Protein AF-A0A1Q7VZC2-F1 (afdb_monomer_lite)

Foldseek 3Di:
DVCVVVVFDQDAAPPQQDLDWDWADDPFKIKIFGLSQALVPCQLCVQPVQAAPPPDPVRGDPNSDDPVSVLVSCLPRQAQRMWIDGPNHTPLVSSADQDPWDWDDDFLGWTKTARQDFDADPVRHGDDDGPRTDSGIHTAGDQSPANNPRGRSNCSVVVVRGVVPPPDPDQLCVQQVHLVLQLQLLCCLVVPPQCVDPLRNVLCVPPDPCVSSLVSLLVNVQSVHDNVNCVPQNFPVRVLVSLAQSQQDPVNLVSSLVSSVVSSVVSVGDDDPLSVVQVSVCSNVVSVLSNQSNDPQFQADPPDGSHHGGSDDPDDVPPGDGSPDPPPPDPPQQDADDPPDQAACVRHQLSNQDPVQQVVCVVPPGSNDLVRCLVCLVVVLVCLVVQVPPPVGHDDPSSSVSSVSCNVSVHHD

Secondary structure (DSSP, 8-state):
-GGGTTT---PPPTTSPP---EEEE-SS-EEEE-TTT-----HHHHH-TTTB-TT-SSSB-GGGS-HHHHHHHHHT-TTS-EEEEETTEE-HHHHS-----EEEE-TTSPEEEES----B-TTSSBPP--TT--SS-EEE--SS--TTTTB--SHHHHTT--SSPP-PPPPHHHHTTHHHHHHHHHHHIIIIITTT-TTTHHHHTT--TTHHHHHHHHHHHHTT--SHHHHHH-HHHHHHHTTTT----HHHHHHHHHHHHHHHHHTT----HHHHHHHHHHHHHHHHHHHHHHSTT--PPTTPPPPP--SS----TTSS--TTS----PPPPPPPPPTTSPP-IIIIIGGGS-HHHHHHHTTT--TT-HHHHHHHHHHHHHHHHTT-SSTT-PPPHHHHHHHHHHHHTT---

Radius of gyration: 31.93 Å; chains: 1; bounding box: 64×68×84 Å

Structure (mmCIF, N/CA/C/O backbone):
data_AF-A0A1Q7VZC2-F1
#
_entry.id   AF-A0A1Q7VZC2-F1
#
loop_
_atom_site.group_PDB
_atom_site.id
_atom_site.type_symbol
_atom_site.label_atom_id
_atom_site.label_alt_id
_atom_site.label_comp_id
_atom_site.label_asym_id
_atom_site.label_entity_id
_atom_site.label_seq_id
_atom_site.pdbx_PDB_ins_code
_atom_site.Cartn_x
_atom_site.Cartn_y
_atom_site.Cartn_z
_atom_site.occupancy
_atom_site.B_iso_or_equiv
_atom_site.auth_seq_id
_atom_site.auth_comp_id
_atom_site.auth_asym_id
_atom_site.auth_atom_id
_atom_site.pdbx_PDB_model_num
ATOM 1 N N . GLY A 1 1 ? 20.385 -7.997 2.996 1.00 63.16 1 GLY A N 1
ATOM 2 C CA . GLY A 1 1 ? 19.539 -7.069 2.212 1.00 63.16 1 GLY A CA 1
ATOM 3 C C . GLY A 1 1 ? 18.073 -7.393 2.432 1.00 63.16 1 GLY A C 1
ATOM 4 O O . GLY A 1 1 ? 17.788 -8.376 3.108 1.00 63.16 1 GLY A O 1
ATOM 5 N N . SER A 1 2 ? 17.148 -6.611 1.870 1.00 74.31 2 SER A N 1
ATOM 6 C CA . SER A 1 2 ? 15.694 -6.758 2.093 1.00 74.31 2 SER A CA 1
ATOM 7 C C . SER A 1 2 ? 15.136 -8.150 1.753 1.00 74.31 2 SER A C 1
ATOM 9 O O . SER A 1 2 ? 14.138 -8.573 2.331 1.00 74.31 2 SER A O 1
ATOM 11 N N . HIS A 1 3 ? 15.813 -8.910 0.884 1.00 77.19 3 HIS A N 1
ATOM 12 C CA . HIS A 1 3 ? 15.465 -10.298 0.552 1.00 77.19 3 HIS A CA 1
ATOM 13 C C . HIS A 1 3 ? 15.401 -11.231 1.779 1.00 77.19 3 HIS A C 1
ATOM 15 O O . HIS A 1 3 ? 14.570 -12.132 1.808 1.00 77.19 3 HIS A O 1
ATOM 21 N N . ALA A 1 4 ? 16.222 -10.996 2.813 1.00 77.19 4 ALA A N 1
ATOM 22 C CA . ALA A 1 4 ? 16.251 -11.833 4.017 1.00 77.19 4 ALA A CA 1
ATOM 23 C C . ALA A 1 4 ? 15.023 -11.620 4.921 1.00 77.19 4 ALA A C 1
ATOM 25 O O . ALA A 1 4 ? 14.616 -12.528 5.635 1.00 77.19 4 ALA A O 1
ATOM 26 N N . GLN A 1 5 ? 14.429 -10.424 4.885 1.00 77.69 5 GLN A N 1
ATOM 27 C CA . GLN A 1 5 ? 13.273 -10.056 5.712 1.00 77.69 5 GLN A CA 1
ATOM 28 C C . GLN A 1 5 ? 11.940 -10.382 5.032 1.00 77.69 5 GLN A C 1
ATOM 30 O O . GLN A 1 5 ? 10.932 -10.573 5.700 1.00 77.69 5 GLN A O 1
ATOM 35 N N . THR A 1 6 ? 11.936 -10.437 3.700 1.00 71.44 6 THR A N 1
ATOM 36 C CA . THR A 1 6 ? 10.727 -10.606 2.878 1.00 71.44 6 THR A CA 1
ATOM 37 C C . THR A 1 6 ? 10.475 -12.056 2.464 1.00 71.44 6 THR A C 1
ATOM 39 O O . THR A 1 6 ? 9.561 -12.318 1.689 1.00 71.44 6 THR A O 1
ATOM 42 N N . GLY A 1 7 ? 11.279 -13.004 2.963 1.00 76.94 7 GLY A N 1
ATOM 43 C CA . GLY A 1 7 ? 11.140 -14.422 2.625 1.00 76.94 7 GLY A CA 1
ATOM 44 C C . GLY A 1 7 ? 11.369 -14.708 1.139 1.00 76.94 7 GLY A C 1
ATOM 45 O O . GLY A 1 7 ? 10.731 -15.600 0.582 1.00 76.94 7 GLY A O 1
ATOM 46 N N . PHE A 1 8 ? 12.239 -13.935 0.474 1.00 80.44 8 PHE A N 1
ATOM 47 C CA . PHE A 1 8 ? 12.499 -14.117 -0.951 1.00 80.44 8 PHE A CA 1
ATOM 48 C C . PHE A 1 8 ? 13.010 -15.533 -1.233 1.00 80.44 8 PHE A C 1
ATOM 50 O O . PHE A 1 8 ? 13.990 -15.988 -0.645 1.00 80.44 8 PHE A O 1
ATOM 57 N N . THR A 1 9 ? 12.375 -16.192 -2.197 1.00 81.94 9 THR A N 1
ATOM 58 C CA . THR A 1 9 ? 12.810 -17.476 -2.741 1.00 81.94 9 THR A CA 1
ATOM 59 C C . THR A 1 9 ? 13.029 -17.355 -4.244 1.00 81.94 9 THR A C 1
ATOM 61 O O . THR A 1 9 ? 12.209 -16.771 -4.958 1.00 81.94 9 THR A O 1
ATOM 64 N N . GLY A 1 10 ? 14.142 -17.916 -4.721 1.00 83.12 10 GLY A N 1
ATOM 65 C CA . GLY A 1 10 ? 14.442 -18.061 -6.147 1.00 83.12 10 GLY A CA 1
ATOM 66 C C . GLY A 1 10 ? 13.753 -19.264 -6.798 1.00 83.12 10 GLY A C 1
ATOM 67 O O . GLY A 1 10 ? 13.856 -19.428 -8.009 1.00 83.12 10 GLY A O 1
ATOM 68 N N . ALA A 1 11 ? 13.052 -20.102 -6.026 1.00 86.56 11 ALA A N 1
ATOM 69 C CA . ALA A 1 11 ? 12.404 -21.299 -6.549 1.00 86.56 11 ALA A CA 1
ATOM 70 C C . ALA A 1 11 ? 11.288 -20.959 -7.555 1.00 86.56 11 ALA A C 1
ATOM 72 O O . ALA A 1 11 ? 10.515 -20.014 -7.364 1.00 86.56 11 ALA A O 1
ATOM 73 N N . LYS A 1 12 ? 11.189 -21.768 -8.617 1.00 87.06 12 LYS A N 1
ATOM 74 C CA . LYS A 1 12 ? 10.062 -21.748 -9.560 1.00 87.06 12 LYS A CA 1
ATOM 75 C C . LYS A 1 12 ? 8.816 -22.314 -8.871 1.00 87.06 12 LYS A C 1
ATOM 77 O O . LYS A 1 12 ? 8.892 -23.343 -8.204 1.00 87.06 12 LYS A O 1
ATOM 82 N N . ASP A 1 13 ? 7.673 -21.660 -9.052 1.00 84.00 13 ASP A N 1
ATOM 83 C CA . ASP A 1 13 ? 6.399 -22.105 -8.486 1.00 84.00 13 ASP A CA 1
ATOM 84 C C . ASP A 1 13 ? 5.943 -23.403 -9.190 1.00 84.00 13 ASP A C 1
ATOM 86 O O . ASP A 1 13 ? 6.024 -23.493 -10.427 1.00 84.00 13 ASP A O 1
ATOM 90 N N . PRO A 1 14 ? 5.480 -24.434 -8.457 1.00 85.38 14 PRO A N 1
ATOM 91 C CA . PRO A 1 14 ? 4.932 -25.646 -9.065 1.00 85.38 14 PRO A CA 1
ATOM 92 C C . PRO A 1 14 ? 3.655 -25.395 -9.885 1.00 85.38 14 PRO A C 1
ATOM 94 O O . PRO A 1 14 ? 3.361 -26.180 -10.781 1.00 85.38 14 PRO A O 1
ATOM 97 N N . LYS A 1 15 ? 2.917 -24.310 -9.617 1.00 79.19 15 LYS A N 1
ATOM 98 C CA . LYS A 1 15 ? 1.694 -23.900 -10.329 1.00 79.19 15 LYS A CA 1
ATOM 99 C C . LYS A 1 15 ? 1.955 -22.963 -11.511 1.00 79.19 15 LYS A C 1
ATOM 101 O O . LYS A 1 15 ? 0.998 -22.474 -12.108 1.00 79.19 15 LYS A O 1
ATOM 106 N N . ARG A 1 16 ? 3.220 -22.680 -11.845 1.00 86.19 16 ARG A N 1
ATOM 107 C CA . ARG A 1 16 ? 3.560 -21.850 -13.011 1.00 86.19 16 ARG A CA 1
ATOM 108 C C . ARG A 1 16 ? 2.996 -22.457 -14.298 1.00 86.19 16 ARG A C 1
ATOM 110 O O . ARG A 1 16 ? 2.809 -23.670 -14.393 1.00 86.19 16 ARG A O 1
ATOM 117 N N . VAL A 1 17 ? 2.829 -21.622 -15.321 1.00 87.69 17 VAL A N 1
ATOM 118 C CA . VAL A 1 17 ? 2.501 -22.095 -16.672 1.00 87.69 17 VAL A CA 1
ATOM 119 C C . VAL A 1 17 ? 3.554 -23.110 -17.124 1.00 87.69 17 VAL A C 1
ATOM 121 O O . VAL A 1 17 ? 4.756 -22.834 -17.087 1.00 87.69 17 VAL A O 1
ATOM 124 N N . ALA A 1 18 ? 3.095 -24.303 -17.502 1.00 92.56 18 ALA A N 1
ATOM 125 C CA . ALA A 1 18 ? 3.969 -25.401 -17.887 1.00 92.56 18 ALA A CA 1
ATOM 126 C C . ALA A 1 18 ? 4.821 -25.036 -19.112 1.00 92.56 18 ALA A C 1
ATOM 128 O O . ALA A 1 18 ? 4.382 -24.289 -19.987 1.00 92.56 18 ALA A O 1
ATOM 129 N N . ASP A 1 19 ? 6.030 -25.597 -19.180 1.00 96.06 19 ASP A N 1
ATOM 130 C CA . ASP A 1 19 ? 6.846 -25.540 -20.391 1.00 96.06 19 ASP A CA 1
ATOM 131 C C . ASP A 1 19 ? 6.161 -26.367 -21.485 1.00 96.06 19 ASP A C 1
ATOM 133 O O . ASP A 1 19 ? 6.227 -27.597 -21.483 1.00 96.06 19 ASP A O 1
ATOM 137 N N . ARG A 1 20 ? 5.437 -25.689 -22.378 1.00 95.38 20 ARG A N 1
ATOM 138 C CA . ARG A 1 20 ? 4.717 -26.323 -23.478 1.00 95.38 20 ARG A CA 1
ATOM 139 C C . ARG A 1 20 ? 4.749 -25.423 -24.694 1.00 95.38 20 ARG A C 1
ATOM 141 O O . ARG A 1 20 ? 4.344 -24.265 -24.634 1.00 95.38 20 ARG A O 1
ATOM 148 N N . ARG A 1 21 ? 5.204 -25.993 -25.804 1.00 94.25 21 ARG A N 1
ATOM 149 C CA . ARG A 1 21 ? 5.285 -25.310 -27.085 1.00 94.25 21 ARG A CA 1
ATOM 150 C C . ARG A 1 21 ? 4.058 -25.618 -27.936 1.00 94.25 21 ARG A C 1
ATOM 152 O O . ARG A 1 21 ? 3.929 -26.717 -28.470 1.00 94.25 21 ARG A O 1
ATOM 159 N N . ASP A 1 22 ? 3.188 -24.633 -28.071 1.00 95.38 22 ASP A N 1
ATOM 160 C CA . ASP A 1 22 ? 1.989 -24.683 -28.893 1.00 95.38 22 ASP A CA 1
ATOM 161 C C . ASP A 1 22 ? 2.311 -24.245 -30.334 1.00 95.38 22 ASP A C 1
ATOM 163 O O . ASP A 1 22 ? 3.180 -23.406 -30.583 1.00 95.38 22 ASP A O 1
ATOM 167 N N . THR A 1 23 ? 1.637 -24.867 -31.304 1.00 96.44 23 THR A N 1
ATOM 168 C CA . THR A 1 23 ? 1.883 -24.673 -32.741 1.00 96.44 23 THR A CA 1
ATOM 169 C C . THR A 1 23 ? 0.590 -24.296 -33.447 1.00 96.44 23 THR A C 1
ATOM 171 O O . THR A 1 23 ? -0.368 -25.067 -33.445 1.00 96.44 23 THR A O 1
ATOM 174 N N . TYR A 1 24 ? 0.591 -23.147 -34.117 1.00 96.38 24 TYR A N 1
ATOM 175 C CA . TYR A 1 24 ? -0.559 -22.611 -34.839 1.00 96.38 24 TYR A CA 1
ATOM 176 C C . TYR A 1 24 ? -0.216 -22.521 -36.322 1.00 96.38 24 TYR A C 1
ATOM 178 O O . TYR A 1 24 ? 0.615 -21.710 -36.730 1.00 96.38 24 TYR A O 1
ATOM 186 N N . ARG A 1 25 ? -0.826 -23.381 -37.141 1.00 95.19 25 ARG A N 1
ATOM 187 C CA . ARG A 1 25 ? -0.548 -23.451 -38.582 1.00 95.19 25 ARG A CA 1
ATOM 188 C C . ARG A 1 25 ? -1.385 -22.420 -39.338 1.00 95.19 25 ARG A C 1
ATOM 190 O O . ARG A 1 25 ? -2.608 -22.423 -39.229 1.00 95.19 25 ARG A O 1
ATOM 197 N N . GLY A 1 26 ? -0.724 -21.564 -40.110 1.00 90.50 26 GLY A N 1
ATOM 198 C CA . GLY A 1 26 ? -1.346 -20.645 -41.062 1.00 90.50 26 GLY A CA 1
ATOM 199 C C . GLY A 1 26 ? -1.057 -21.010 -42.509 1.00 90.50 26 GLY A C 1
ATOM 200 O O . GLY A 1 26 ? -0.300 -21.935 -42.790 1.00 90.50 26 GLY A O 1
ATOM 201 N N . LEU A 1 27 ? -1.634 -20.232 -43.429 1.00 88.75 27 LEU A N 1
ATOM 202 C CA . LEU A 1 27 ? -1.391 -20.386 -44.868 1.00 88.75 27 LEU A CA 1
ATOM 203 C C . LEU A 1 27 ? 0.020 -19.945 -45.287 1.00 88.75 27 LEU A C 1
ATOM 205 O O . LEU A 1 27 ? 0.604 -20.554 -46.173 1.00 88.75 27 LEU A O 1
ATOM 209 N N . GLN A 1 28 ? 0.547 -18.881 -44.672 1.00 87.25 28 GLN A N 1
ATOM 210 C CA . GLN A 1 28 ? 1.843 -18.281 -45.033 1.00 87.25 28 GLN A CA 1
ATOM 211 C C . GLN A 1 28 ? 2.956 -18.629 -44.039 1.00 87.25 28 GLN A C 1
ATOM 213 O O . GLN A 1 28 ? 4.128 -18.655 -44.396 1.00 87.25 28 GLN A O 1
ATOM 218 N N . VAL A 1 29 ? 2.595 -18.857 -42.775 1.00 93.50 29 VAL A N 1
ATOM 219 C CA . VAL A 1 29 ? 3.543 -19.052 -41.680 1.00 93.50 29 VAL A CA 1
ATOM 220 C C . VAL A 1 29 ? 2.902 -19.868 -40.565 1.00 93.50 29 VAL A C 1
ATOM 222 O O . VAL A 1 29 ? 1.689 -19.814 -40.352 1.00 93.50 29 VAL A O 1
ATOM 225 N N . THR A 1 30 ? 3.717 -20.630 -39.843 1.00 95.81 30 THR A N 1
ATOM 226 C CA . THR A 1 30 ? 3.315 -21.295 -38.601 1.00 95.81 30 THR A CA 1
ATOM 227 C C . THR A 1 30 ? 3.838 -20.496 -37.415 1.00 95.81 30 THR A C 1
ATOM 229 O O . THR A 1 30 ? 5.037 -20.253 -37.337 1.00 95.81 30 THR A O 1
ATOM 232 N N . ILE A 1 31 ? 2.968 -20.104 -36.485 1.00 96.75 31 ILE A N 1
ATOM 233 C CA . ILE A 1 31 ? 3.372 -19.422 -35.249 1.00 96.75 31 ILE A CA 1
ATOM 234 C C . ILE A 1 31 ? 3.623 -20.461 -34.160 1.00 96.75 31 ILE A C 1
ATOM 236 O O . ILE A 1 31 ? 2.844 -21.400 -33.985 1.00 96.75 31 ILE A O 1
ATOM 240 N N . LEU A 1 32 ? 4.724 -20.286 -33.437 1.00 97.06 32 LEU A N 1
ATOM 241 C CA . LEU A 1 32 ? 5.142 -21.120 -32.319 1.00 97.06 32 LEU A CA 1
ATOM 242 C C . LEU A 1 32 ? 5.092 -20.261 -31.056 1.00 97.06 32 LEU A C 1
ATOM 244 O O . LEU A 1 32 ? 5.705 -19.196 -31.020 1.00 97.06 32 LEU A O 1
ATOM 248 N N . ASP A 1 33 ? 4.383 -20.722 -30.035 1.00 96.38 33 ASP A N 1
ATOM 249 C CA . ASP A 1 33 ? 4.216 -20.012 -28.764 1.00 96.38 33 ASP A CA 1
ATOM 250 C C . ASP A 1 33 ? 4.553 -20.948 -27.610 1.00 96.38 33 ASP A C 1
ATOM 252 O O . ASP A 1 33 ? 4.181 -22.118 -27.616 1.00 96.38 33 ASP A O 1
ATOM 256 N N . ASN A 1 34 ? 5.246 -20.438 -26.604 1.00 96.62 34 ASN A N 1
ATOM 257 C CA . ASN A 1 34 ? 5.392 -21.123 -25.334 1.00 96.62 34 ASN A CA 1
ATOM 258 C C . ASN A 1 34 ? 5.008 -20.175 -24.205 1.00 96.62 34 ASN A C 1
ATOM 260 O O . ASN A 1 34 ? 5.809 -19.360 -23.734 1.00 96.62 34 ASN A O 1
ATOM 264 N N . ARG A 1 35 ? 3.773 -20.328 -23.723 1.00 91.88 35 ARG A N 1
ATOM 265 C CA . ARG A 1 35 ? 3.225 -19.502 -22.643 1.00 91.88 35 ARG A CA 1
ATOM 266 C C . ARG A 1 35 ? 4.005 -19.627 -21.333 1.00 91.88 35 ARG A C 1
ATOM 268 O O . ARG A 1 35 ? 3.981 -18.691 -20.543 1.00 91.88 35 ARG A O 1
ATOM 275 N N . GLY A 1 36 ? 4.761 -20.708 -21.125 1.00 93.38 36 GLY A N 1
ATOM 276 C CA . GLY A 1 36 ? 5.679 -20.839 -19.990 1.00 93.38 36 GLY A CA 1
ATOM 277 C C . GLY A 1 36 ? 6.831 -19.821 -20.006 1.00 93.38 36 GLY A C 1
ATOM 278 O O . GLY A 1 36 ? 7.438 -19.570 -18.967 1.00 93.38 36 GLY A O 1
ATOM 279 N N . ILE A 1 37 ? 7.132 -19.218 -21.161 1.00 96.44 37 ILE A N 1
ATOM 280 C CA . ILE A 1 37 ? 8.133 -18.149 -21.328 1.00 96.44 37 ILE A CA 1
ATOM 281 C C . ILE A 1 37 ? 7.486 -16.758 -21.240 1.00 96.44 37 ILE A C 1
ATOM 283 O O . ILE A 1 37 ? 8.165 -15.773 -20.953 1.00 96.44 37 ILE A O 1
ATOM 287 N N . CYS A 1 38 ? 6.177 -16.654 -21.477 1.00 93.25 38 CYS A N 1
ATOM 288 C CA . CYS A 1 38 ? 5.513 -15.374 -21.666 1.00 93.25 38 CYS A CA 1
ATOM 289 C C . CYS A 1 38 ? 5.578 -14.482 -20.414 1.00 93.25 38 CYS A C 1
ATOM 291 O O . CYS A 1 38 ? 5.136 -14.843 -19.326 1.00 93.25 38 CYS A O 1
ATOM 293 N N . ALA A 1 39 ? 6.058 -13.251 -20.603 1.00 92.69 39 ALA A N 1
ATOM 294 C CA . ALA A 1 39 ? 6.047 -12.216 -19.567 1.00 92.69 39 ALA A CA 1
ATOM 295 C C . ALA A 1 39 ? 4.711 -11.447 -19.478 1.00 92.69 39 ALA A C 1
ATOM 297 O O . ALA A 1 39 ? 4.648 -10.443 -18.772 1.00 92.69 39 ALA A O 1
ATOM 298 N N . HIS A 1 40 ? 3.681 -11.878 -20.220 1.00 86.12 40 HIS A N 1
ATOM 299 C CA . HIS A 1 40 ? 2.379 -11.213 -20.374 1.00 86.12 40 HIS A CA 1
ATOM 300 C C . HIS A 1 40 ? 2.493 -9.704 -20.655 1.00 86.12 40 HIS A C 1
ATOM 302 O O . HIS A 1 40 ? 1.850 -8.880 -20.013 1.00 86.12 40 HIS A O 1
ATOM 308 N N . SER A 1 41 ? 3.341 -9.327 -21.617 1.00 86.19 41 SER A N 1
ATOM 309 C CA . SER A 1 41 ? 3.585 -7.917 -21.943 1.00 86.19 41 SER A CA 1
ATOM 310 C C . SER A 1 41 ? 2.482 -7.255 -22.775 1.00 86.19 41 SER A C 1
ATOM 312 O O . SER A 1 41 ? 2.557 -6.051 -22.978 1.00 86.19 41 SER A O 1
ATOM 314 N N . GLY A 1 42 ? 1.536 -8.021 -23.331 1.00 84.25 42 GLY A N 1
ATOM 315 C CA . GLY A 1 42 ? 0.472 -7.506 -24.206 1.00 84.25 42 GLY A CA 1
ATOM 316 C C . GLY A 1 42 ? 0.912 -7.141 -25.630 1.00 84.25 42 GLY A C 1
ATOM 317 O O . GLY A 1 42 ? 0.079 -7.001 -26.509 1.00 84.25 42 GLY A O 1
ATOM 318 N N . PHE A 1 43 ? 2.215 -7.084 -25.932 1.00 86.75 43 PHE A N 1
ATOM 319 C CA . PHE A 1 43 ? 2.716 -6.568 -27.221 1.00 86.75 43 PHE A CA 1
ATOM 320 C C . PHE A 1 43 ? 2.110 -7.236 -28.465 1.00 86.75 43 PHE A C 1
ATOM 322 O O . PHE A 1 43 ? 1.888 -6.552 -29.460 1.00 86.75 43 PHE A O 1
ATOM 329 N N . CYS A 1 44 ? 1.868 -8.548 -28.434 1.00 88.56 44 CYS A N 1
ATOM 330 C CA . CYS A 1 44 ? 1.276 -9.271 -29.560 1.00 88.56 44 CYS A CA 1
ATOM 331 C C . CYS A 1 44 ? -0.235 -9.019 -29.683 1.00 88.56 44 CYS A C 1
ATOM 333 O O . CYS A 1 44 ? -0.711 -8.715 -30.774 1.00 88.56 44 CYS A O 1
ATOM 335 N N . THR A 1 45 ? -0.972 -9.083 -28.571 1.00 87.12 45 THR A N 1
ATOM 336 C CA . THR A 1 45 ? -2.428 -8.877 -28.528 1.00 87.12 45 THR A CA 1
ATOM 337 C C . THR A 1 45 ? -2.817 -7.423 -28.770 1.00 87.12 45 THR A C 1
ATOM 339 O O . THR A 1 45 ? -3.798 -7.162 -29.454 1.00 87.12 45 THR A O 1
ATOM 342 N N . ASP A 1 46 ? -2.028 -6.473 -28.270 1.00 83.94 46 ASP A N 1
ATOM 343 C CA . ASP A 1 46 ? -2.330 -5.041 -28.354 1.00 83.94 46 ASP A CA 1
ATOM 344 C C . ASP A 1 46 ? -2.034 -4.485 -29.750 1.00 83.94 46 ASP A C 1
ATOM 346 O O . ASP A 1 46 ? -2.717 -3.580 -30.224 1.00 83.94 46 ASP A O 1
ATOM 350 N N . ARG A 1 47 ? -1.000 -5.017 -30.419 1.00 84.00 47 ARG A N 1
ATOM 351 C CA . ARG A 1 47 ? -0.551 -4.524 -31.731 1.00 84.00 47 ARG A CA 1
ATOM 352 C C . ARG A 1 47 ? -1.134 -5.294 -32.908 1.00 84.00 47 ARG A C 1
ATOM 354 O O . ARG A 1 47 ? -1.186 -4.737 -33.999 1.00 84.00 47 ARG A O 1
ATOM 361 N N . LEU A 1 48 ? -1.537 -6.552 -32.716 1.00 91.94 48 LEU A N 1
ATOM 362 C CA . LEU A 1 48 ? -2.038 -7.403 -33.796 1.00 91.94 48 LEU A CA 1
ATOM 363 C C . LEU A 1 48 ? -3.170 -8.324 -33.319 1.00 91.94 48 LEU A C 1
ATOM 365 O O . LEU A 1 48 ? -3.125 -9.546 -33.472 1.00 91.94 48 LEU A O 1
ATOM 369 N N . SER A 1 49 ? -4.217 -7.718 -32.760 1.00 90.94 49 SER A N 1
ATOM 370 C CA . SER A 1 49 ? -5.408 -8.412 -32.248 1.00 90.94 49 SER A CA 1
ATOM 371 C C . SER A 1 49 ? -6.180 -9.211 -33.304 1.00 90.94 49 SER A C 1
ATOM 373 O O . SER A 1 49 ? -6.960 -10.090 -32.959 1.00 90.94 49 SER A O 1
ATOM 375 N N . THR A 1 50 ? -5.956 -8.962 -34.598 1.00 92.31 50 THR A N 1
ATOM 376 C CA . THR A 1 50 ? -6.536 -9.779 -35.675 1.00 92.31 50 THR A CA 1
ATOM 377 C C . THR A 1 50 ? -5.922 -11.179 -35.754 1.00 92.31 50 THR A C 1
ATOM 379 O O . THR A 1 50 ? -6.558 -12.092 -36.280 1.00 92.31 50 THR A O 1
ATOM 382 N N . ALA A 1 51 ? -4.709 -11.364 -35.220 1.00 94.25 51 ALA A N 1
ATOM 383 C CA . ALA A 1 51 ? -4.018 -12.649 -35.184 1.00 94.25 51 ALA A CA 1
ATOM 384 C C . ALA A 1 51 ? -3.806 -13.198 -33.766 1.00 94.25 51 ALA A C 1
ATOM 386 O O . ALA A 1 51 ? -3.732 -14.415 -33.630 1.00 94.25 51 ALA A O 1
ATOM 387 N N . PHE A 1 52 ? -3.705 -12.354 -32.734 1.00 94.94 52 PHE A N 1
ATOM 388 C CA . PHE A 1 52 ? -3.462 -12.764 -31.344 1.00 94.94 52 PHE A CA 1
ATOM 389 C C . PHE A 1 52 ? -4.647 -12.403 -30.442 1.00 94.94 52 PHE A C 1
ATOM 391 O O . PHE A 1 52 ? -4.925 -11.228 -30.204 1.00 94.94 52 PHE A O 1
ATOM 398 N N . HIS A 1 53 ? -5.310 -13.417 -29.887 1.00 91.50 53 HIS A N 1
ATOM 399 C CA . HIS A 1 53 ? -6.612 -13.280 -29.232 1.00 91.50 53 HIS A CA 1
ATOM 400 C C . HIS A 1 53 ? -6.509 -13.445 -27.717 1.00 91.50 53 HIS A C 1
ATOM 402 O O . HIS A 1 53 ? -6.421 -14.557 -27.197 1.00 91.50 53 HIS A O 1
ATOM 408 N N . ALA A 1 54 ? -6.554 -12.341 -26.971 1.00 82.38 54 ALA A N 1
ATOM 409 C CA . ALA A 1 54 ? -6.605 -12.406 -25.512 1.00 82.38 54 ALA A CA 1
ATOM 410 C C . ALA A 1 54 ? -7.883 -13.133 -25.038 1.00 82.38 54 ALA A C 1
ATOM 412 O O . ALA A 1 54 ? -8.988 -12.819 -25.475 1.00 82.38 54 ALA A O 1
ATOM 413 N N . GLY A 1 55 ? -7.734 -14.112 -24.140 1.00 79.31 55 GLY A N 1
ATOM 414 C CA . GLY A 1 55 ? -8.863 -14.827 -23.526 1.00 79.31 55 GLY A CA 1
ATOM 415 C C . GLY A 1 55 ? -9.630 -15.787 -24.445 1.00 79.31 55 GLY A C 1
ATOM 416 O O . GLY A 1 55 ? -10.678 -16.279 -24.037 1.00 79.31 55 GLY A O 1
ATOM 417 N N . SER A 1 56 ? -9.131 -16.067 -25.653 1.00 86.19 56 SER A N 1
ATOM 418 C CA . SER A 1 56 ? -9.764 -16.992 -26.604 1.00 86.19 56 SER A CA 1
ATOM 419 C C . SER A 1 56 ? -8.835 -18.145 -26.973 1.00 86.19 56 SER A C 1
ATOM 421 O O . SER A 1 56 ? -7.613 -17.999 -26.948 1.00 86.19 56 SER A O 1
ATOM 423 N N . GLU A 1 57 ? -9.425 -19.280 -27.353 1.00 87.31 57 GLU A N 1
ATOM 424 C CA . GLU A 1 57 ? -8.714 -20.409 -27.9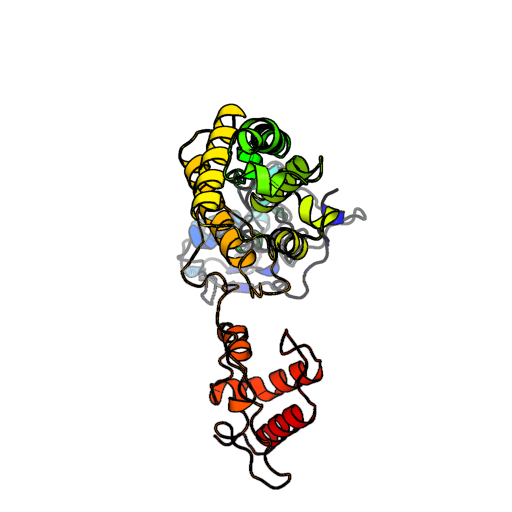54 1.00 87.31 57 GLU A CA 1
ATOM 425 C C . GLU A 1 57 ? -9.334 -20.740 -29.330 1.00 87.31 57 GLU A C 1
ATOM 427 O O . GLU A 1 57 ? -10.559 -20.856 -29.421 1.00 87.31 57 GLU A O 1
ATOM 432 N N . PRO A 1 58 ? -8.535 -20.884 -30.406 1.00 89.50 58 PRO A N 1
ATOM 433 C CA . PRO A 1 58 ? -7.074 -20.823 -30.414 1.00 89.50 58 PRO A CA 1
ATOM 434 C C . PRO A 1 58 ? -6.544 -19.407 -30.146 1.00 89.50 58 PRO A C 1
ATOM 436 O O . PRO A 1 58 ? -7.044 -18.432 -30.704 1.00 89.50 58 PRO A O 1
ATOM 439 N N . PHE A 1 59 ? -5.501 -19.310 -29.317 1.00 91.62 59 PHE A N 1
ATOM 440 C CA . PHE A 1 59 ? -4.852 -18.035 -29.001 1.00 91.62 59 PHE A CA 1
ATOM 441 C C . PHE A 1 59 ? -4.347 -17.287 -30.240 1.00 91.62 59 PHE A C 1
ATOM 443 O O . PHE A 1 59 ? -4.431 -16.062 -30.298 1.00 91.62 59 PHE A O 1
ATOM 450 N N . VAL A 1 60 ? -3.820 -18.013 -31.232 1.00 94.94 60 VAL A N 1
ATOM 451 C CA . VAL A 1 60 ? -3.278 -17.425 -32.461 1.00 94.94 60 VAL A CA 1
ATOM 452 C C . VAL A 1 60 ? -4.067 -17.899 -33.674 1.00 94.94 60 VAL A C 1
ATOM 454 O O . VAL A 1 60 ? -4.271 -19.095 -33.875 1.00 94.94 60 VAL A O 1
ATOM 457 N N . THR A 1 61 ? -4.457 -16.957 -34.528 1.00 95.56 61 THR A N 1
ATOM 458 C CA . THR A 1 61 ? -4.959 -17.201 -35.885 1.00 95.56 61 THR A CA 1
ATOM 459 C C . THR A 1 61 ? -3.958 -16.624 -36.887 1.00 95.56 61 THR A C 1
ATOM 461 O O . THR A 1 61 ? -4.089 -15.468 -37.287 1.00 95.56 61 THR A O 1
ATOM 464 N N . PRO A 1 62 ? -2.942 -17.395 -37.322 1.00 91.12 62 PRO A N 1
ATOM 465 C CA . PRO A 1 62 ? -1.884 -16.856 -38.176 1.00 91.12 62 PRO A CA 1
ATOM 466 C C . PRO A 1 62 ? -2.401 -16.322 -39.516 1.00 91.12 62 PRO A C 1
ATOM 468 O O . PRO A 1 62 ? -1.879 -15.351 -40.033 1.00 91.12 62 PRO A O 1
ATOM 471 N N . SER A 1 63 ? -3.464 -16.901 -40.078 1.00 90.12 63 SER A N 1
ATOM 472 C CA . SER A 1 63 ? -4.070 -16.394 -41.321 1.00 90.12 63 SER A CA 1
ATOM 473 C C . SER A 1 63 ? -4.893 -15.105 -41.139 1.00 90.12 63 SER A C 1
ATOM 475 O O . SER A 1 63 ? -5.460 -14.618 -42.112 1.00 90.12 63 SER A O 1
ATOM 477 N N . GLY A 1 64 ? -4.994 -14.569 -39.917 1.00 88.31 64 GLY A N 1
ATOM 478 C CA . GLY A 1 64 ? -5.746 -13.351 -39.586 1.00 88.31 64 GLY A CA 1
ATOM 479 C C . GLY A 1 64 ? -4.977 -12.042 -39.802 1.00 88.31 64 GLY A C 1
ATOM 480 O O . GLY A 1 64 ? -5.541 -10.962 -39.633 1.00 88.31 64 GLY A O 1
ATOM 481 N N . ALA A 1 65 ? -3.700 -12.112 -40.177 1.00 91.25 65 ALA A N 1
ATOM 482 C CA . ALA A 1 65 ? -2.869 -10.949 -40.468 1.00 91.25 65 ALA A CA 1
ATOM 483 C C . ALA A 1 65 ? -1.926 -11.214 -41.646 1.00 91.25 65 ALA A C 1
ATOM 485 O O . ALA A 1 65 ? -1.764 -12.348 -42.105 1.00 91.25 65 ALA A O 1
ATOM 486 N N . ARG A 1 66 ? -1.305 -10.147 -42.151 1.00 90.44 66 ARG A N 1
ATOM 487 C CA . ARG A 1 66 ? -0.269 -10.252 -43.176 1.00 90.44 66 ARG A CA 1
ATOM 488 C C . ARG A 1 66 ? 1.017 -10.825 -42.572 1.00 90.44 66 ARG A C 1
ATOM 490 O O . ARG A 1 66 ? 1.274 -10.687 -41.376 1.00 90.44 66 ARG A O 1
ATOM 497 N N . LEU A 1 67 ? 1.835 -11.471 -43.404 1.00 89.19 67 LEU A N 1
ATOM 498 C CA . LEU A 1 67 ? 3.083 -12.103 -42.965 1.00 89.19 67 LEU A CA 1
ATOM 499 C C . LEU A 1 67 ? 4.060 -11.112 -42.318 1.00 89.19 67 LEU A C 1
ATOM 501 O O . LEU A 1 67 ? 4.651 -11.425 -41.288 1.00 89.19 67 LEU A O 1
ATOM 505 N N . ASP A 1 68 ? 4.217 -9.927 -42.905 1.00 88.81 68 ASP A N 1
ATOM 506 C CA . ASP A 1 68 ? 5.067 -8.851 -42.388 1.00 88.81 68 ASP A CA 1
ATOM 507 C C . ASP A 1 68 ? 4.631 -8.403 -40.984 1.00 88.81 68 ASP A C 1
ATOM 509 O O . ASP A 1 68 ? 5.470 -8.296 -40.083 1.00 88.81 68 ASP A O 1
ATOM 513 N N . ASP A 1 69 ? 3.325 -8.241 -40.767 1.00 90.44 69 ASP A N 1
ATOM 514 C CA . ASP A 1 69 ? 2.763 -7.895 -39.458 1.00 90.44 69 ASP A CA 1
ATOM 515 C C . ASP A 1 69 ? 3.009 -8.999 -38.416 1.00 90.44 69 ASP A C 1
ATOM 517 O O . ASP A 1 69 ? 3.423 -8.712 -37.289 1.00 90.44 69 ASP A O 1
ATOM 521 N N . LEU A 1 70 ? 2.824 -10.271 -38.791 1.00 91.31 70 LEU A N 1
ATOM 522 C CA . LEU A 1 70 ? 3.081 -11.420 -37.911 1.00 91.31 70 LEU A CA 1
ATOM 523 C C . LEU A 1 70 ? 4.553 -11.508 -37.513 1.00 91.31 70 LEU A C 1
ATOM 525 O O . LEU A 1 70 ? 4.864 -11.651 -36.331 1.00 91.31 70 LEU A O 1
ATOM 529 N N . VAL A 1 71 ? 5.463 -11.395 -38.483 1.00 91.31 71 VAL A N 1
ATOM 530 C CA . VAL A 1 71 ? 6.911 -11.413 -38.235 1.00 91.31 71 VAL A CA 1
ATOM 531 C C . VAL A 1 71 ? 7.302 -10.263 -37.307 1.00 91.31 71 VAL A C 1
ATOM 533 O O . VAL A 1 71 ? 8.044 -10.478 -36.347 1.00 91.31 71 VAL A O 1
ATOM 536 N N . SER A 1 72 ? 6.772 -9.060 -37.541 1.00 90.50 72 SER A N 1
ATOM 537 C CA . SER A 1 72 ? 7.012 -7.889 -36.692 1.00 90.50 72 SER A CA 1
ATOM 538 C C . SER A 1 72 ? 6.512 -8.098 -35.258 1.00 90.50 72 SER A C 1
ATOM 540 O O . SER A 1 72 ? 7.237 -7.821 -34.295 1.00 90.50 72 SER A O 1
ATOM 542 N N . ALA A 1 73 ? 5.306 -8.652 -35.093 1.00 92.62 73 ALA A N 1
ATOM 543 C CA . ALA A 1 73 ? 4.728 -8.957 -33.787 1.00 92.62 73 ALA A CA 1
ATOM 544 C C . ALA A 1 73 ? 5.547 -10.014 -33.027 1.00 92.62 73 ALA A C 1
ATOM 546 O O . ALA A 1 73 ? 5.844 -9.823 -31.846 1.00 92.62 73 ALA A O 1
ATOM 547 N N . VAL A 1 74 ? 5.972 -11.086 -33.706 1.00 94.38 74 VAL A N 1
ATOM 548 C CA . VAL A 1 74 ? 6.824 -12.134 -33.123 1.00 94.38 74 VAL A CA 1
ATOM 549 C C . VAL A 1 74 ? 8.180 -11.569 -32.694 1.00 94.38 74 VAL A C 1
ATOM 551 O O . VAL A 1 74 ? 8.572 -11.754 -31.544 1.00 94.38 74 VAL A O 1
ATOM 554 N N . ARG A 1 75 ? 8.861 -10.809 -33.563 1.00 93.19 75 ARG A N 1
ATOM 555 C CA . ARG A 1 75 ? 10.146 -10.144 -33.253 1.00 93.19 75 ARG A CA 1
ATOM 556 C C . ARG A 1 75 ? 10.048 -9.141 -32.104 1.00 93.19 75 ARG A C 1
ATOM 558 O O . ARG A 1 75 ? 11.034 -8.879 -31.420 1.00 93.19 75 ARG A O 1
ATOM 565 N N . SER A 1 76 ? 8.866 -8.566 -31.899 1.00 92.19 76 SER A N 1
ATOM 566 C CA . SER A 1 76 ? 8.599 -7.598 -30.833 1.00 92.19 76 SER A CA 1
ATOM 567 C C . SER A 1 76 ? 8.267 -8.246 -29.486 1.00 92.19 76 SER A C 1
ATOM 569 O O . SER A 1 76 ? 8.058 -7.516 -28.519 1.00 92.19 76 SER A O 1
ATOM 571 N N . CYS A 1 77 ? 8.188 -9.579 -29.392 1.00 95.00 77 CYS A N 1
ATOM 572 C CA . CYS A 1 77 ? 7.871 -10.288 -28.154 1.00 95.00 77 CYS A CA 1
ATOM 573 C C . CYS A 1 77 ? 8.998 -10.119 -27.112 1.00 95.00 77 CYS A C 1
ATOM 575 O O . CYS A 1 77 ? 10.010 -10.802 -27.205 1.00 95.00 77 CYS A O 1
ATOM 577 N N . PRO A 1 78 ? 8.834 -9.324 -26.036 1.00 94.38 78 PRO A N 1
ATOM 578 C CA . PRO A 1 78 ? 9.951 -8.990 -25.137 1.00 94.38 78 PRO A CA 1
ATOM 579 C C . PRO A 1 78 ? 10.499 -10.180 -24.335 1.00 94.38 78 PRO A C 1
ATOM 581 O O . PRO A 1 78 ? 11.602 -10.132 -23.796 1.00 94.38 78 PRO A O 1
ATOM 584 N N . SER A 1 79 ? 9.702 -11.240 -24.207 1.00 95.38 79 SER A N 1
ATOM 585 C CA . SER A 1 79 ? 10.079 -12.456 -23.481 1.00 95.38 79 SER A CA 1
ATOM 586 C C . SER A 1 79 ? 10.710 -13.532 -24.362 1.00 95.38 79 SER A C 1
ATOM 588 O O . SER A 1 79 ? 11.223 -14.505 -23.823 1.00 95.38 79 SER A O 1
ATOM 590 N N . GLY A 1 80 ? 10.646 -13.393 -25.691 1.00 95.25 80 GLY A N 1
ATOM 591 C CA . GLY A 1 80 ? 11.071 -14.448 -26.615 1.00 95.25 80 GLY A CA 1
ATOM 592 C C . GLY A 1 80 ? 10.182 -15.697 -26.623 1.00 95.25 80 GLY A C 1
ATOM 593 O O . GLY A 1 80 ? 10.603 -16.730 -27.135 1.00 95.25 80 GLY A O 1
ATOM 594 N N . ALA A 1 81 ? 8.967 -15.618 -26.064 1.00 96.19 81 ALA A N 1
ATOM 595 C CA . ALA A 1 81 ? 7.992 -16.714 -26.053 1.00 96.19 81 ALA A CA 1
ATOM 596 C C . ALA A 1 81 ? 7.471 -17.087 -27.449 1.00 96.19 81 ALA A C 1
ATOM 598 O O . ALA A 1 81 ? 7.083 -18.232 -27.674 1.00 96.19 81 ALA A O 1
ATOM 599 N N . LEU A 1 82 ? 7.465 -16.122 -28.373 1.00 96.56 82 LEU A N 1
ATOM 600 C CA . LEU A 1 82 ? 6.988 -16.302 -29.737 1.00 96.56 82 LEU A CA 1
ATOM 601 C C . LEU A 1 82 ? 8.136 -16.594 -30.707 1.00 96.56 82 LEU A C 1
ATOM 603 O O . LEU A 1 82 ? 9.2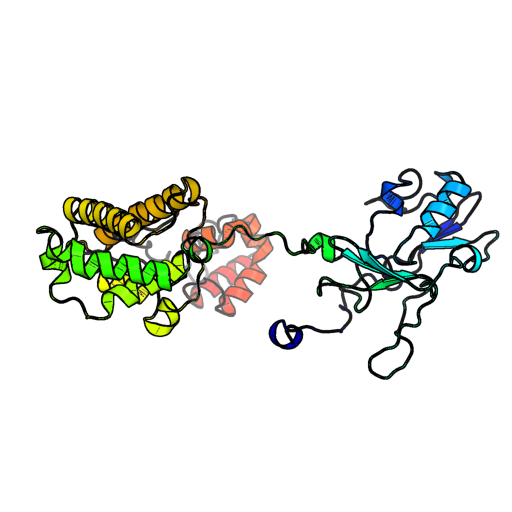47 -16.081 -30.576 1.00 96.56 82 LEU A O 1
ATOM 607 N N . SER A 1 83 ? 7.826 -17.397 -31.716 1.00 96.56 83 SER A N 1
ATOM 608 C CA . SER A 1 83 ? 8.660 -17.697 -32.876 1.00 96.56 83 SER A CA 1
ATOM 609 C C . SER A 1 83 ? 7.769 -18.042 -34.064 1.00 96.56 83 SER A C 1
ATOM 611 O O . SER A 1 83 ? 6.544 -18.120 -33.938 1.00 96.56 83 SER A O 1
ATOM 613 N N . TYR A 1 84 ? 8.371 -18.254 -35.226 1.00 95.62 84 TYR A N 1
ATOM 614 C CA . TYR A 1 84 ? 7.659 -18.754 -36.382 1.00 95.62 84 TYR A CA 1
ATOM 615 C C . TYR A 1 84 ? 8.478 -19.765 -37.179 1.00 95.62 84 TYR A C 1
ATOM 617 O O . TYR A 1 84 ? 9.706 -19.813 -37.117 1.00 95.62 84 TYR A O 1
ATOM 625 N N . ALA A 1 85 ? 7.762 -20.585 -37.941 1.00 94.12 85 ALA A N 1
ATOM 626 C CA . ALA A 1 85 ? 8.319 -21.517 -38.899 1.00 94.12 85 ALA A CA 1
ATOM 627 C C . ALA A 1 85 ? 7.770 -21.244 -40.300 1.00 94.12 85 ALA A C 1
ATOM 629 O O . ALA A 1 85 ? 6.573 -20.992 -40.478 1.00 94.12 85 ALA A O 1
ATOM 630 N N . ILE A 1 86 ? 8.660 -21.344 -41.282 1.00 90.94 86 ILE A N 1
ATOM 631 C CA . ILE A 1 86 ? 8.369 -21.261 -42.713 1.00 90.94 86 ILE A CA 1
ATOM 632 C C . ILE A 1 86 ? 8.677 -22.642 -43.290 1.00 90.94 86 ILE A C 1
ATOM 634 O O . ILE A 1 86 ? 9.710 -23.230 -42.972 1.00 90.94 86 ILE A O 1
ATOM 638 N N . ASP A 1 87 ? 7.737 -23.208 -44.047 1.00 87.81 87 ASP A N 1
ATOM 639 C CA . ASP A 1 87 ? 7.853 -24.553 -44.634 1.00 87.81 87 ASP A CA 1
ATOM 640 C C . ASP A 1 87 ? 8.254 -25.646 -43.623 1.00 87.81 87 ASP A C 1
ATOM 642 O O . ASP A 1 87 ? 9.030 -26.556 -43.901 1.00 87.81 87 ASP A O 1
ATOM 646 N N . GLY A 1 88 ? 7.722 -25.542 -42.399 1.00 85.31 88 GLY A N 1
ATOM 647 C CA . GLY A 1 88 ? 7.974 -26.495 -41.313 1.00 85.31 88 GLY A CA 1
ATOM 648 C C . GLY A 1 88 ? 9.322 -26.335 -40.603 1.00 85.31 88 GLY A C 1
ATOM 649 O O . GLY A 1 88 ? 9.564 -27.052 -39.635 1.00 85.31 88 GLY A O 1
ATOM 650 N N . THR A 1 89 ? 10.158 -25.384 -41.021 1.00 90.44 89 THR A N 1
ATOM 651 C CA . THR A 1 89 ? 11.450 -25.092 -40.392 1.00 90.44 89 THR A CA 1
ATOM 652 C C . THR A 1 89 ? 11.348 -23.827 -39.553 1.00 90.44 89 THR A C 1
ATOM 654 O O . THR A 1 89 ? 10.932 -22.779 -40.044 1.00 90.44 89 THR A O 1
ATOM 657 N N . GLU A 1 90 ? 11.701 -23.916 -38.270 1.00 92.25 90 GLU A N 1
ATOM 658 C CA . GLU A 1 90 ? 11.735 -22.749 -37.390 1.00 92.25 90 GLU A CA 1
ATOM 659 C C . GLU A 1 90 ? 12.816 -21.760 -37.840 1.00 92.25 90 GLU A C 1
ATOM 661 O O . GLU A 1 90 ? 13.996 -22.097 -37.878 1.00 92.25 90 GLU A O 1
ATOM 666 N N . ALA A 1 91 ? 12.409 -20.522 -38.108 1.00 90.88 91 ALA A N 1
ATOM 667 C CA . ALA A 1 91 ? 13.289 -19.444 -38.544 1.00 90.88 91 ALA A CA 1
ATOM 668 C C . ALA A 1 91 ? 13.757 -18.608 -37.340 1.00 90.88 91 ALA A C 1
ATOM 670 O O . ALA A 1 91 ? 13.506 -17.404 -37.256 1.00 90.88 91 ALA A O 1
ATOM 671 N N . ARG A 1 92 ? 14.374 -19.259 -36.342 1.00 88.62 92 ARG A N 1
ATOM 672 C CA . ARG A 1 92 ? 14.791 -18.598 -35.090 1.00 88.62 92 ARG A CA 1
ATOM 673 C C . ARG A 1 92 ? 15.830 -17.507 -35.332 1.00 88.62 92 ARG A C 1
ATOM 675 O O . ARG A 1 92 ? 15.747 -16.450 -34.722 1.00 88.62 92 ARG A O 1
ATOM 682 N N . ASP A 1 93 ? 16.749 -17.755 -36.252 1.00 85.69 93 ASP A N 1
ATOM 683 C CA . ASP A 1 93 ? 17.739 -16.807 -36.769 1.00 85.69 93 ASP A CA 1
ATOM 684 C C . ASP A 1 93 ? 17.111 -15.545 -37.379 1.00 85.69 93 ASP A C 1
ATOM 686 O O . ASP A 1 93 ? 17.731 -14.488 -37.393 1.00 85.69 93 ASP A O 1
ATOM 690 N N . GLN A 1 94 ? 15.870 -15.641 -37.861 1.00 87.12 94 GLN A N 1
ATOM 691 C CA . GLN A 1 94 ? 15.111 -14.497 -38.350 1.00 87.12 94 GLN A CA 1
ATOM 692 C C . GLN A 1 94 ? 14.242 -13.848 -37.267 1.00 87.12 94 GLN A C 1
ATOM 694 O O . GLN A 1 94 ? 13.738 -12.749 -37.493 1.00 87.12 94 GLN A O 1
ATOM 699 N N . VAL A 1 95 ? 13.999 -14.499 -36.128 1.00 89.25 95 VAL A N 1
ATOM 700 C CA . VAL A 1 95 ? 13.267 -13.921 -34.985 1.00 89.25 95 VAL A CA 1
ATOM 701 C C . VAL A 1 95 ? 14.225 -13.160 -34.074 1.00 89.25 95 VAL A C 1
ATOM 703 O O . VAL A 1 95 ? 13.930 -12.031 -33.678 1.00 89.25 95 VAL A O 1
ATOM 706 N N . ASP A 1 96 ? 15.359 -13.778 -33.762 1.00 92.69 96 ASP A N 1
ATOM 707 C CA . ASP A 1 96 ? 16.428 -13.197 -32.964 1.00 92.69 96 ASP A CA 1
ATOM 708 C C . ASP A 1 96 ? 17.133 -12.103 -33.782 1.00 92.69 96 ASP A C 1
ATOM 710 O O . ASP A 1 96 ? 17.438 -12.279 -34.960 1.00 92.69 96 ASP A O 1
ATOM 714 N N . GLN A 1 97 ? 17.329 -10.930 -33.179 1.00 89.88 97 GLN A N 1
ATOM 715 C CA . GLN A 1 97 ? 17.827 -9.743 -33.879 1.00 89.88 97 GLN A CA 1
ATOM 716 C C . GLN A 1 97 ? 19.281 -9.450 -33.515 1.00 89.88 97 GLN A C 1
ATOM 718 O O . GLN A 1 97 ? 19.646 -9.488 -32.343 1.00 89.88 97 GLN A O 1
ATOM 723 N N . ASP A 1 98 ? 20.089 -9.059 -34.501 1.00 90.81 98 ASP A N 1
ATOM 724 C CA . ASP A 1 98 ? 21.418 -8.510 -34.233 1.00 90.81 98 ASP A CA 1
ATOM 725 C C . ASP A 1 98 ? 21.286 -7.069 -33.717 1.00 90.81 98 ASP A C 1
ATOM 727 O O . ASP A 1 98 ? 20.954 -6.139 -34.457 1.00 90.81 98 ASP A O 1
ATOM 731 N N . ARG A 1 99 ? 21.462 -6.898 -32.406 1.00 92.81 99 ARG A N 1
ATOM 732 C CA . ARG A 1 99 ? 21.398 -5.608 -31.713 1.00 92.81 99 ARG A CA 1
ATOM 733 C C . ARG A 1 99 ? 22.389 -5.587 -30.551 1.00 92.81 99 ARG A C 1
ATOM 735 O O . ARG A 1 99 ? 22.701 -6.643 -30.001 1.00 92.81 99 ARG A O 1
ATOM 742 N N . PRO A 1 100 ? 22.885 -4.404 -30.150 1.00 96.06 100 PRO A N 1
ATOM 743 C CA . PRO A 1 100 ? 23.852 -4.312 -29.067 1.00 96.06 100 PRO A CA 1
ATOM 744 C C . PRO A 1 100 ? 23.286 -4.869 -27.747 1.00 96.06 100 PRO A C 1
ATOM 746 O O . PRO A 1 100 ? 22.090 -4.703 -27.475 1.00 96.06 100 PRO A O 1
ATOM 749 N N . PRO A 1 101 ? 24.140 -5.480 -26.903 1.00 97.81 101 PRO A N 1
ATOM 750 C CA . PRO A 1 101 ? 23.778 -5.890 -25.552 1.00 97.81 101 PRO A CA 1
ATOM 751 C C . PRO A 1 101 ? 23.163 -4.737 -24.755 1.00 97.81 101 PRO A C 1
ATOM 753 O O . PRO A 1 101 ? 23.783 -3.681 -24.613 1.00 97.81 101 PRO A O 1
ATOM 756 N N . ALA A 1 102 ? 21.960 -4.933 -24.217 1.00 97.44 102 ALA A N 1
ATOM 757 C CA . ALA A 1 102 ? 21.296 -3.929 -23.392 1.00 97.44 102 ALA A CA 1
ATOM 758 C C . ALA A 1 102 ? 20.402 -4.548 -22.312 1.00 97.44 102 ALA A C 1
ATOM 760 O O . ALA A 1 102 ? 19.879 -5.655 -22.453 1.00 97.44 102 ALA A O 1
ATOM 761 N N . ILE A 1 103 ? 20.225 -3.788 -21.229 1.00 97.69 103 ILE A N 1
ATOM 762 C CA . ILE A 1 103 ? 19.270 -4.058 -20.156 1.00 97.69 103 ILE A CA 1
ATOM 763 C C . ILE A 1 103 ? 18.361 -2.836 -20.047 1.00 97.69 103 ILE A C 1
ATOM 765 O O . ILE A 1 103 ? 18.789 -1.772 -19.602 1.00 97.69 103 ILE A O 1
ATOM 769 N N . GLU A 1 104 ? 17.107 -2.982 -20.454 1.00 96.31 104 GLU A N 1
ATOM 770 C CA . GLU A 1 104 ? 16.079 -1.954 -20.307 1.00 96.31 104 GLU A CA 1
ATOM 771 C C . GLU A 1 104 ? 15.277 -2.214 -19.027 1.00 96.31 104 GLU A C 1
ATOM 773 O O . GLU A 1 104 ? 14.792 -3.323 -18.782 1.00 96.31 104 GLU A O 1
ATOM 778 N N . VAL A 1 105 ? 15.094 -1.176 -18.213 1.00 95.44 105 VAL A N 1
ATOM 779 C CA . VAL A 1 105 ? 14.158 -1.205 -17.085 1.00 95.44 105 VAL A CA 1
ATOM 780 C C . VAL A 1 105 ? 12.785 -0.807 -17.609 1.00 95.44 105 VAL A C 1
ATOM 782 O O . VAL A 1 105 ? 12.543 0.370 -17.869 1.00 95.44 105 VAL A O 1
ATOM 785 N N . SER A 1 106 ? 11.878 -1.771 -17.782 1.00 91.31 106 SER A N 1
ATOM 786 C CA . SER A 1 106 ? 10.513 -1.419 -18.176 1.00 91.31 106 SER A CA 1
ATOM 787 C C . SER A 1 106 ? 9.757 -0.818 -16.990 1.00 91.31 106 SER A C 1
ATOM 789 O O . SER A 1 106 ? 9.838 -1.326 -15.861 1.00 91.31 106 SER A O 1
ATOM 791 N N . LYS A 1 107 ? 9.039 0.282 -17.249 1.00 88.62 107 LYS A N 1
ATOM 792 C CA . LYS A 1 107 ? 8.170 0.934 -16.264 1.00 88.62 107 LYS A CA 1
ATOM 793 C C . LYS A 1 107 ? 7.184 -0.093 -15.707 1.00 88.62 107 LYS A C 1
ATOM 795 O O . LYS A 1 107 ? 6.567 -0.813 -16.488 1.00 88.62 107 LYS A O 1
ATOM 800 N N . ASP A 1 108 ? 7.095 -0.171 -14.379 1.00 88.19 108 ASP A N 1
ATOM 801 C CA . ASP A 1 108 ? 6.164 -1.053 -13.658 1.00 88.19 108 ASP A CA 1
ATOM 802 C C . ASP A 1 108 ? 6.291 -2.544 -14.038 1.00 88.19 108 ASP A C 1
ATOM 804 O O . ASP A 1 108 ? 5.388 -3.348 -13.822 1.00 88.19 108 ASP A O 1
ATOM 808 N N . GLY A 1 109 ? 7.436 -2.948 -14.602 1.00 91.44 109 GLY A N 1
ATOM 809 C CA . GLY A 1 109 ? 7.578 -4.239 -15.265 1.00 91.44 109 GLY A CA 1
ATOM 810 C C . GLY A 1 109 ? 8.961 -4.881 -15.131 1.00 91.44 109 GLY A C 1
ATOM 811 O O . GLY A 1 109 ? 9.788 -4.467 -14.312 1.00 91.44 109 GLY A O 1
ATOM 812 N N . PRO A 1 110 ? 9.231 -5.950 -15.900 1.00 96.50 110 PRO A N 1
ATOM 813 C CA . PRO A 1 110 ? 10.495 -6.681 -15.846 1.00 96.50 110 PRO A CA 1
ATOM 814 C C . PRO A 1 110 ? 11.700 -5.882 -16.363 1.00 96.50 110 PRO A C 1
ATOM 816 O O . PRO A 1 110 ? 11.558 -4.850 -17.021 1.00 96.50 110 PRO A O 1
ATOM 819 N N . TYR A 1 111 ? 12.901 -6.409 -16.132 1.00 98.00 111 TYR A N 1
ATOM 820 C CA . TYR A 1 111 ? 14.060 -6.032 -16.942 1.00 98.00 111 TYR A CA 1
ATOM 821 C C . TYR A 1 111 ? 13.977 -6.744 -18.293 1.00 98.00 111 TYR A C 1
ATOM 823 O O . TYR A 1 111 ? 13.755 -7.956 -18.325 1.00 98.00 111 TYR A O 1
ATOM 831 N N . ARG A 1 112 ? 14.154 -6.017 -19.396 1.00 96.88 112 ARG A N 1
ATOM 832 C CA . ARG A 1 112 ? 14.218 -6.589 -20.746 1.00 96.88 112 ARG A CA 1
ATOM 833 C C . ARG A 1 112 ? 15.670 -6.653 -21.173 1.00 96.88 112 ARG A C 1
ATOM 835 O O . ARG A 1 112 ? 16.351 -5.633 -21.211 1.00 96.88 112 ARG A O 1
ATOM 842 N N . ILE A 1 113 ? 16.128 -7.862 -21.447 1.00 97.94 113 ILE A N 1
ATOM 843 C CA . ILE A 1 113 ? 17.500 -8.140 -21.842 1.00 97.94 113 ILE A CA 1
ATOM 844 C C . ILE A 1 113 ? 17.512 -8.381 -23.341 1.00 97.94 113 ILE A C 1
ATOM 846 O O . ILE A 1 113 ? 16.643 -9.095 -23.840 1.00 97.94 113 ILE A O 1
ATOM 850 N N . THR A 1 114 ? 18.470 -7.785 -24.041 1.00 97.31 114 THR A N 1
ATOM 851 C CA . THR A 1 114 ? 18.632 -7.904 -25.494 1.00 97.31 114 THR A CA 1
ATOM 852 C C . THR A 1 114 ? 20.102 -8.022 -25.875 1.00 97.31 114 THR A C 1
ATOM 854 O O . THR A 1 114 ? 20.974 -7.663 -25.082 1.00 97.31 114 THR A O 1
ATOM 857 N N . GLY A 1 115 ? 20.379 -8.464 -27.101 1.00 95.81 115 GLY A N 1
ATOM 858 C CA . GLY A 1 115 ? 21.726 -8.539 -27.665 1.00 95.81 115 GLY A CA 1
ATOM 859 C C . GLY A 1 115 ? 22.528 -9.756 -27.208 1.00 95.81 115 GLY A C 1
ATOM 860 O O . GLY A 1 115 ? 23.752 -9.695 -27.141 1.00 95.81 115 GLY A O 1
ATOM 861 N N . GLY A 1 116 ? 21.852 -10.854 -26.856 1.00 95.44 116 GLY A N 1
ATOM 862 C CA . GLY A 1 116 ? 22.515 -12.141 -26.623 1.00 95.44 116 GLY A CA 1
ATOM 863 C C . GLY A 1 116 ? 23.319 -12.228 -25.327 1.00 95.44 116 GLY A C 1
ATOM 864 O O . GLY A 1 116 ? 24.274 -12.998 -25.256 1.00 95.44 116 GLY A O 1
ATOM 865 N N . ILE A 1 117 ? 22.964 -11.439 -24.307 1.00 96.38 117 ILE A N 1
ATOM 866 C CA . ILE A 1 117 ? 23.639 -11.466 -23.002 1.00 96.38 117 ILE A CA 1
ATOM 867 C C . ILE A 1 117 ? 23.468 -12.861 -22.365 1.00 96.38 117 ILE A C 1
ATOM 869 O O . ILE A 1 117 ? 22.331 -13.287 -22.139 1.00 96.38 117 ILE A O 1
ATOM 873 N N . PRO A 1 118 ? 24.560 -13.582 -22.041 1.00 95.25 118 PRO A N 1
ATOM 874 C CA . PRO A 1 118 ? 24.466 -14.859 -21.343 1.00 95.25 118 PRO A CA 1
ATOM 875 C C . PRO A 1 118 ? 23.879 -14.694 -19.937 1.00 95.25 118 PRO A C 1
ATOM 877 O O . PRO A 1 118 ? 24.222 -13.759 -19.213 1.00 95.25 118 PRO A O 1
ATOM 880 N N . LEU A 1 119 ? 23.022 -15.634 -19.533 1.00 96.44 119 LEU A N 1
ATOM 881 C CA . LEU A 1 119 ? 22.475 -15.709 -18.178 1.00 96.44 119 LEU A CA 1
ATOM 882 C C . LEU A 1 119 ? 22.998 -16.971 -17.501 1.00 96.44 119 LEU A C 1
ATOM 884 O O . LEU A 1 119 ? 22.722 -18.071 -17.981 1.00 96.44 119 LEU A O 1
ATOM 888 N N . THR A 1 120 ? 23.717 -16.802 -16.397 1.00 96.38 120 THR A N 1
ATOM 889 C CA . THR A 1 120 ? 24.247 -17.899 -15.583 1.00 96.38 120 THR A CA 1
ATOM 890 C C . THR A 1 120 ? 23.597 -17.925 -14.204 1.00 96.38 120 THR A C 1
ATOM 892 O O . THR A 1 120 ? 23.181 -16.883 -13.691 1.00 96.38 120 THR A O 1
ATOM 895 N N . ASP A 1 121 ? 23.533 -19.104 -13.599 1.00 92.44 121 ASP A N 1
ATOM 896 C CA . ASP A 1 121 ? 23.028 -19.323 -12.250 1.00 92.44 121 ASP A CA 1
ATOM 897 C C . ASP A 1 121 ? 24.082 -18.995 -11.167 1.00 92.44 121 ASP A C 1
ATOM 899 O O . ASP A 1 121 ? 25.175 -18.489 -11.444 1.00 92.44 121 ASP A O 1
ATOM 903 N N . GLY A 1 122 ? 23.753 -19.277 -9.900 1.00 87.75 122 GLY A N 1
ATOM 904 C CA . GLY A 1 122 ? 24.650 -19.043 -8.760 1.00 87.75 122 GLY A CA 1
ATOM 905 C C . GLY A 1 122 ? 25.896 -19.939 -8.718 1.00 87.75 122 GLY A C 1
ATOM 906 O O . GLY A 1 122 ? 26.797 -19.675 -7.923 1.00 87.75 122 GLY A O 1
ATOM 907 N N . HIS A 1 123 ? 25.954 -20.976 -9.553 1.00 92.75 123 HIS A N 1
ATOM 908 C CA . HIS A 1 123 ? 27.099 -21.869 -9.715 1.00 92.75 123 HIS A CA 1
ATOM 909 C C . HIS A 1 123 ? 27.956 -21.504 -10.937 1.00 92.75 123 HIS A C 1
ATOM 911 O O . HIS A 1 123 ? 29.042 -22.056 -11.096 1.00 92.75 123 HIS A O 1
ATOM 917 N N . GLY A 1 124 ? 27.511 -20.542 -11.754 1.00 93.06 124 GLY A N 1
ATOM 918 C CA . GLY A 1 124 ? 28.178 -20.134 -12.989 1.00 93.06 124 GLY A CA 1
ATOM 919 C C . GLY A 1 124 ? 27.763 -20.953 -14.214 1.00 93.06 124 GLY A C 1
ATOM 920 O O . GLY A 1 124 ? 28.320 -20.741 -15.290 1.00 93.06 124 GLY A O 1
ATOM 921 N N . GLU A 1 125 ? 26.783 -21.846 -14.078 1.00 96.25 125 GLU A N 1
ATOM 922 C CA . GLU A 1 125 ? 26.251 -22.652 -15.178 1.00 96.25 125 GLU A CA 1
ATOM 923 C C . GLU A 1 125 ? 25.159 -21.887 -15.940 1.00 96.25 125 GLU A C 1
ATOM 925 O O . GLU A 1 125 ? 24.548 -20.973 -15.381 1.00 96.25 125 GLU A O 1
ATOM 930 N N . PRO A 1 126 ? 24.864 -22.215 -17.211 1.00 95.88 126 PRO A N 1
ATOM 931 C CA . PRO A 1 126 ? 23.768 -21.583 -17.942 1.00 95.88 126 PRO A CA 1
ATOM 932 C C . PRO A 1 126 ? 22.417 -21.750 -17.229 1.00 95.88 126 PRO A C 1
ATOM 934 O O . PRO A 1 126 ? 21.996 -22.865 -16.920 1.00 95.88 126 PRO A O 1
ATOM 937 N N . GLU A 1 127 ? 21.695 -20.645 -17.024 1.00 95.06 127 GLU A N 1
ATOM 938 C CA . GLU A 1 127 ? 20.374 -20.672 -16.387 1.00 95.06 127 GLU A CA 1
ATOM 939 C C . GLU A 1 127 ? 19.381 -21.489 -17.228 1.00 95.06 127 GLU A C 1
ATOM 941 O O . GLU A 1 127 ? 19.226 -21.266 -18.434 1.00 95.06 127 GLU A O 1
ATOM 946 N N . ALA A 1 128 ? 18.661 -22.410 -16.584 1.00 93.56 128 ALA A N 1
ATOM 947 C CA . ALA A 1 128 ? 17.733 -23.310 -17.256 1.00 93.56 128 ALA A CA 1
ATOM 948 C C . ALA A 1 128 ? 16.534 -22.562 -17.870 1.00 93.56 128 ALA A C 1
ATOM 950 O O . ALA A 1 128 ? 15.730 -21.929 -17.169 1.00 93.56 128 ALA A O 1
ATOM 951 N N . ARG A 1 129 ? 16.366 -22.712 -19.189 1.00 94.19 129 ARG A N 1
ATOM 952 C CA . ARG A 1 129 ? 15.308 -22.081 -19.991 1.00 94.19 129 ARG A CA 1
ATOM 953 C C . ARG A 1 129 ? 14.276 -23.099 -20.467 1.00 94.19 129 ARG A C 1
ATOM 955 O O . ARG A 1 129 ? 14.591 -24.264 -20.682 1.00 94.19 129 ARG A O 1
ATOM 962 N N . ASN A 1 130 ? 13.050 -22.625 -20.656 1.00 95.62 130 ASN A N 1
ATOM 963 C CA . ASN A 1 130 ? 11.980 -23.402 -21.274 1.00 95.62 130 ASN A CA 1
ATOM 964 C C . ASN A 1 130 ? 12.242 -23.616 -22.774 1.00 95.62 130 ASN A C 1
ATOM 966 O O . ASN A 1 130 ? 13.007 -22.886 -23.414 1.00 95.62 130 ASN A O 1
ATOM 970 N N . THR A 1 131 ? 11.554 -24.598 -23.342 1.00 95.06 131 THR A N 1
ATOM 971 C CA . THR A 1 131 ? 11.713 -25.013 -24.736 1.00 95.06 131 THR A CA 1
ATOM 972 C C . THR A 1 131 ? 11.396 -23.876 -25.712 1.00 95.06 131 THR A C 1
ATOM 974 O O . THR A 1 131 ? 10.306 -23.306 -25.701 1.00 95.06 131 THR A O 1
ATOM 977 N N . GLY A 1 132 ? 12.334 -23.570 -26.611 1.00 92.88 132 GLY A N 1
ATOM 978 C CA . GLY A 1 132 ? 12.160 -22.518 -27.618 1.00 92.88 132 GLY A CA 1
ATOM 979 C C . GLY A 1 132 ? 12.350 -21.091 -27.093 1.00 92.88 132 GLY A C 1
ATOM 980 O O . GLY A 1 132 ? 11.943 -20.152 -27.774 1.00 92.88 132 GLY A O 1
ATOM 981 N N . ALA A 1 133 ? 12.953 -20.910 -25.915 1.00 93.56 133 ALA A N 1
ATOM 982 C CA . ALA A 1 133 ? 13.368 -19.592 -25.444 1.00 93.56 133 ALA A CA 1
ATOM 983 C C . ALA A 1 133 ? 14.415 -18.965 -26.370 1.00 93.56 133 ALA A C 1
ATOM 985 O O . ALA A 1 133 ? 15.367 -19.628 -26.782 1.00 93.56 133 ALA A O 1
ATOM 986 N N . SER A 1 134 ? 14.255 -17.671 -26.648 1.00 94.94 134 SER A N 1
ATOM 987 C CA . SER A 1 134 ? 15.294 -16.885 -27.312 1.00 94.94 134 SER A CA 1
ATOM 988 C C . SER A 1 134 ? 16.542 -16.800 -26.425 1.00 94.94 134 SER A C 1
ATOM 990 O O . SER A 1 134 ? 16.457 -16.697 -25.192 1.00 94.94 134 SER A O 1
ATOM 992 N N . LEU A 1 135 ? 17.712 -16.867 -27.060 1.00 93.62 135 LEU A N 1
ATOM 993 C CA . LEU A 1 135 ? 18.994 -16.545 -26.428 1.00 93.62 135 LEU A CA 1
ATOM 994 C C . LEU A 1 135 ? 19.356 -15.073 -26.630 1.00 93.62 135 LEU A C 1
ATOM 996 O O . LEU A 1 135 ? 20.130 -14.529 -25.850 1.00 93.62 135 LEU A O 1
ATOM 1000 N N . GLU A 1 136 ? 18.768 -14.425 -27.636 1.00 95.56 136 GLU A N 1
ATOM 1001 C CA . GLU A 1 136 ? 19.001 -13.022 -27.955 1.00 95.56 136 GLU A CA 1
ATOM 1002 C C . GLU A 1 136 ? 18.305 -12.087 -26.963 1.00 95.56 136 GLU A C 1
ATOM 1004 O O . GLU A 1 136 ? 18.930 -11.139 -26.486 1.00 95.56 136 GLU A O 1
ATOM 1009 N N . HIS A 1 137 ? 17.047 -12.372 -26.607 1.00 96.88 137 HIS A N 1
ATOM 1010 C CA . HIS A 1 137 ? 16.285 -11.548 -25.673 1.00 96.88 137 HIS A CA 1
ATOM 1011 C C . HIS A 1 137 ? 15.408 -12.340 -24.710 1.00 96.88 137 HIS A C 1
ATOM 1013 O O . HIS A 1 137 ? 14.904 -13.418 -25.012 1.00 96.88 137 HIS A O 1
ATOM 1019 N N . TYR A 1 138 ? 15.224 -11.794 -23.512 1.00 97.62 138 TYR A N 1
ATOM 1020 C CA . TYR A 1 138 ? 14.410 -12.395 -22.458 1.00 97.62 138 TYR A CA 1
ATOM 1021 C C . TYR A 1 138 ? 14.015 -11.349 -21.411 1.00 97.62 138 TYR A C 1
ATOM 1023 O O . TYR A 1 138 ? 14.565 -10.250 -21.354 1.00 97.62 138 TYR A O 1
ATOM 1031 N N . SER A 1 139 ? 13.041 -11.682 -20.560 1.00 98.12 139 SER A N 1
ATOM 1032 C CA . SER A 1 139 ? 12.543 -10.785 -19.510 1.00 98.12 139 SER A CA 1
ATOM 1033 C C . SER A 1 139 ? 12.826 -11.343 -18.114 1.00 98.12 139 SER A C 1
ATOM 1035 O O . SER A 1 139 ? 12.366 -12.438 -17.786 1.00 98.12 139 SER A O 1
ATOM 1037 N N . LEU A 1 140 ? 13.530 -10.585 -17.271 1.00 97.69 140 LEU A N 1
ATOM 1038 C CA . LEU A 1 140 ? 13.826 -10.946 -15.880 1.00 97.69 140 LEU A CA 1
ATOM 1039 C C . LEU A 1 140 ? 12.854 -10.283 -14.902 1.00 97.69 140 LEU A C 1
ATOM 1041 O O . LEU A 1 140 ? 12.484 -9.117 -15.044 1.00 97.69 140 LEU A O 1
ATOM 1045 N N . CYS A 1 141 ? 12.433 -11.036 -13.889 1.00 94.44 141 CYS A N 1
ATOM 1046 C CA . CYS A 1 141 ? 11.490 -10.570 -12.883 1.00 94.44 141 CYS A CA 1
ATOM 1047 C C . CYS A 1 141 ? 12.096 -9.467 -12.009 1.00 94.44 141 CYS A C 1
ATOM 1049 O O . CYS A 1 141 ? 13.175 -9.628 -11.447 1.00 94.44 141 CYS A O 1
ATOM 1051 N N . ARG A 1 142 ? 11.320 -8.399 -11.802 1.00 93.00 142 ARG A N 1
ATOM 1052 C CA . ARG A 1 142 ? 11.675 -7.289 -10.910 1.00 93.00 142 ARG A CA 1
ATOM 1053 C C . ARG A 1 142 ? 10.768 -7.156 -9.686 1.00 93.00 142 ARG A C 1
ATOM 1055 O O . ARG A 1 142 ? 11.231 -6.774 -8.623 1.00 93.00 142 ARG A O 1
ATOM 1062 N N . CYS A 1 143 ? 9.510 -7.585 -9.797 1.00 85.94 143 CYS A N 1
ATOM 1063 C CA . CYS A 1 143 ? 8.502 -7.478 -8.733 1.00 85.94 143 CYS A CA 1
ATOM 1064 C C . CYS A 1 143 ? 8.666 -8.466 -7.560 1.00 85.94 143 CYS A C 1
ATOM 1066 O O . CYS A 1 143 ? 7.896 -8.425 -6.609 1.00 85.94 143 CYS A O 1
ATOM 1068 N N . GLY A 1 144 ? 9.580 -9.436 -7.655 1.00 86.88 144 GLY A N 1
ATOM 1069 C CA . GLY A 1 144 ? 9.741 -10.515 -6.665 1.00 86.88 144 GLY A CA 1
ATOM 1070 C C . GLY A 1 144 ? 8.660 -11.612 -6.684 1.00 86.88 144 GLY A C 1
ATOM 1071 O O . GLY A 1 144 ? 8.898 -12.702 -6.171 1.00 86.88 144 GLY A O 1
ATOM 1072 N N . GLN A 1 145 ? 7.518 -11.388 -7.340 1.00 86.00 145 GLN A N 1
ATOM 1073 C CA . GLN A 1 145 ? 6.355 -12.289 -7.307 1.00 86.00 145 GLN A CA 1
ATOM 1074 C C . GLN A 1 145 ? 6.226 -13.226 -8.519 1.00 86.00 145 GLN A C 1
ATOM 1076 O O . GLN A 1 145 ? 5.222 -13.914 -8.658 1.00 86.00 145 GLN A O 1
ATOM 1081 N N . SER A 1 146 ? 7.224 -13.294 -9.411 1.00 91.00 146 SER A N 1
ATOM 1082 C CA . SER A 1 146 ? 7.142 -14.198 -10.569 1.00 91.00 146 SER A CA 1
ATOM 1083 C C . SER A 1 146 ? 7.026 -15.666 -10.146 1.00 91.00 146 SER A C 1
ATOM 1085 O O . SER A 1 146 ? 7.752 -16.120 -9.265 1.00 91.00 146 SER A O 1
ATOM 1087 N N . GLN A 1 147 ? 6.174 -16.421 -10.831 1.00 88.75 147 GLN A N 1
ATOM 1088 C CA . GLN A 1 147 ? 6.066 -17.874 -10.705 1.00 88.75 147 GLN A CA 1
ATOM 1089 C C . GLN A 1 147 ? 7.168 -18.626 -11.477 1.00 88.75 147 GLN A C 1
ATOM 1091 O O . GLN A 1 147 ? 7.421 -19.796 -11.205 1.00 88.75 147 GLN A O 1
ATOM 1096 N N . ASN A 1 148 ? 7.862 -17.971 -12.416 1.00 92.56 148 ASN A N 1
ATOM 1097 C CA . ASN A 1 148 ? 8.890 -18.582 -13.270 1.00 92.56 148 ASN A CA 1
ATOM 1098 C C . ASN A 1 148 ? 10.285 -17.959 -13.066 1.00 92.56 148 ASN A C 1
ATOM 1100 O O . ASN A 1 148 ? 10.987 -17.663 -14.029 1.00 92.56 148 ASN A O 1
ATOM 1104 N N . LYS A 1 149 ? 10.676 -17.696 -11.813 1.00 92.44 149 LYS A N 1
ATOM 1105 C CA . LYS A 1 149 ? 11.964 -17.054 -11.491 1.00 92.44 149 LYS A CA 1
ATOM 1106 C C . LYS A 1 149 ? 13.156 -17.812 -12.117 1.00 92.44 149 LYS A C 1
ATOM 1108 O O . LYS A 1 149 ? 13.100 -19.039 -12.193 1.00 92.44 149 LYS A O 1
ATOM 1113 N N . PRO A 1 150 ? 14.208 -17.100 -12.566 1.00 94.81 150 PRO A N 1
ATOM 1114 C CA . PRO A 1 150 ? 14.388 -15.641 -12.516 1.00 94.81 150 PRO A CA 1
ATOM 1115 C C . PRO A 1 150 ? 13.615 -14.872 -13.605 1.00 94.81 150 PRO A C 1
ATOM 1117 O O . PRO A 1 150 ? 13.582 -13.640 -13.588 1.00 94.81 150 PRO A O 1
ATOM 1120 N N . PHE A 1 151 ? 12.950 -15.569 -14.527 1.00 97.19 151 PHE A N 1
ATOM 1121 C CA . PHE A 1 151 ? 12.188 -14.965 -15.617 1.00 97.19 151 PHE A CA 1
ATOM 1122 C C . PHE A 1 151 ? 10.878 -14.334 -15.135 1.00 97.19 151 PHE A C 1
ATOM 1124 O O . PHE A 1 151 ? 10.312 -14.693 -14.097 1.00 97.19 151 PHE A O 1
ATOM 1131 N N . CYS A 1 152 ? 10.384 -13.348 -15.878 1.00 95.69 152 CYS A N 1
ATOM 1132 C CA . CYS A 1 152 ? 9.088 -12.730 -15.619 1.00 95.69 152 CYS A CA 1
ATOM 1133 C C . CYS A 1 152 ? 7.950 -13.623 -16.128 1.00 95.69 152 CYS A C 1
ATOM 1135 O O . CYS A 1 152 ? 7.960 -14.034 -17.278 1.00 95.69 152 CYS A O 1
ATOM 1137 N N . SER A 1 153 ? 6.948 -13.860 -15.283 1.00 90.56 153 SER A N 1
ATOM 1138 C CA . SER A 1 153 ? 5.715 -14.603 -15.610 1.00 90.56 153 SER A CA 1
ATOM 1139 C C . SER A 1 153 ? 4.495 -13.689 -15.758 1.00 90.56 153 SER A C 1
ATOM 1141 O O . SER A 1 153 ? 3.364 -14.149 -15.700 1.00 90.56 153 SER A O 1
ATOM 1143 N N . GLY A 1 154 ? 4.691 -12.370 -15.843 1.00 85.88 154 GLY A N 1
ATOM 1144 C CA . GLY A 1 154 ? 3.579 -11.414 -15.890 1.00 85.88 154 GLY A CA 1
ATOM 1145 C C . GLY A 1 154 ? 2.947 -11.062 -14.541 1.00 85.88 154 GLY A C 1
ATOM 1146 O O . GLY A 1 154 ? 2.157 -10.128 -14.481 1.00 85.88 154 GLY A O 1
ATOM 1147 N N . MET A 1 155 ? 3.347 -11.720 -13.445 1.00 83.69 155 MET A N 1
ATOM 1148 C CA . MET A 1 155 ? 2.804 -11.467 -12.097 1.00 83.69 155 MET A CA 1
ATOM 1149 C C . MET A 1 155 ? 2.852 -10.002 -11.645 1.00 83.69 155 MET A C 1
ATOM 1151 O O . MET A 1 155 ? 2.041 -9.615 -10.814 1.00 83.69 155 MET A O 1
ATOM 1155 N N . HIS A 1 156 ? 3.749 -9.187 -12.207 1.00 79.94 156 HIS A N 1
ATOM 1156 C CA . HIS A 1 156 ? 3.857 -7.755 -11.917 1.00 79.94 156 HIS A CA 1
ATOM 1157 C C . HIS A 1 156 ? 2.541 -6.987 -12.142 1.00 79.94 156 HIS A C 1
ATOM 1159 O O . HIS A 1 156 ? 2.239 -6.105 -11.345 1.00 79.94 156 HIS A O 1
ATOM 1165 N N . TRP A 1 157 ? 1.724 -7.376 -13.130 1.00 69.50 157 TRP A N 1
ATOM 1166 C CA . TRP A 1 157 ? 0.384 -6.811 -13.331 1.00 69.50 157 TRP A CA 1
ATOM 1167 C C . TRP A 1 157 ? -0.562 -7.150 -12.180 1.00 69.50 157 TRP A C 1
ATOM 1169 O O . TRP A 1 157 ? -1.203 -6.273 -11.615 1.00 69.50 157 TRP A O 1
ATOM 1179 N N . TYR A 1 158 ? -0.617 -8.425 -11.795 1.00 67.81 158 TYR A N 1
ATOM 1180 C CA . TYR A 1 158 ? -1.550 -8.912 -10.775 1.00 67.81 158 TYR A CA 1
ATOM 1181 C C . TYR A 1 158 ? -1.212 -8.427 -9.365 1.00 67.81 158 TYR A C 1
ATOM 1183 O O . TYR A 1 158 ? -2.096 -8.336 -8.518 1.00 67.81 158 TYR A O 1
ATOM 1191 N N . VAL A 1 159 ? 0.062 -8.124 -9.108 1.00 71.88 159 VAL A N 1
ATOM 1192 C CA . VAL A 1 159 ? 0.520 -7.593 -7.816 1.00 71.88 159 VAL A CA 1
ATOM 1193 C C . VAL A 1 159 ? 0.669 -6.072 -7.819 1.00 71.88 159 VAL A C 1
ATOM 1195 O O . VAL A 1 159 ? 1.198 -5.532 -6.853 1.00 71.88 159 VAL A O 1
ATOM 1198 N N . ASN A 1 160 ? 0.219 -5.391 -8.884 1.00 71.06 160 ASN A N 1
ATOM 1199 C CA . ASN A 1 160 ? 0.311 -3.937 -9.054 1.00 71.06 160 ASN A CA 1
ATOM 1200 C C . ASN A 1 160 ? 1.720 -3.397 -8.764 1.00 71.06 160 ASN A C 1
ATOM 1202 O O . ASN A 1 160 ? 1.900 -2.431 -8.022 1.00 71.06 160 ASN A O 1
ATOM 1206 N N . PHE A 1 161 ? 2.736 -4.071 -9.302 1.00 79.81 161 PHE A N 1
ATOM 1207 C CA . PHE A 1 161 ? 4.114 -3.631 -9.143 1.00 79.81 161 PHE A CA 1
ATOM 1208 C C . PHE A 1 161 ? 4.302 -2.263 -9.803 1.00 79.81 161 PHE A C 1
ATOM 1210 O O . PHE A 1 161 ? 3.867 -2.061 -10.930 1.00 79.81 161 PHE A O 1
ATOM 1217 N N . ALA A 1 162 ? 4.980 -1.352 -9.111 1.00 78.62 162 ALA A N 1
ATOM 1218 C CA . ALA 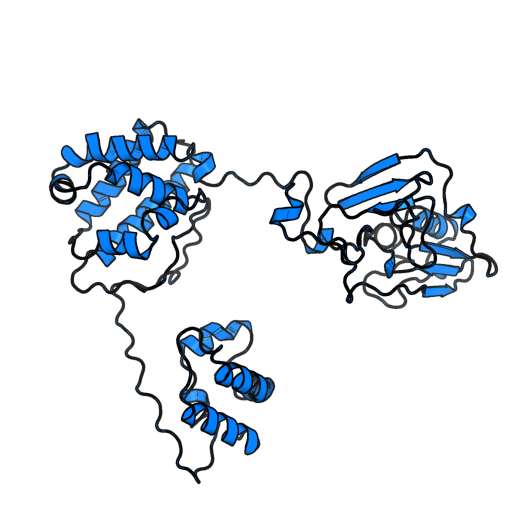A 1 162 ? 5.208 0.007 -9.573 1.00 78.62 162 ALA A CA 1
ATOM 1219 C C . ALA A 1 162 ? 6.663 0.423 -9.343 1.00 78.62 162 ALA A C 1
ATOM 1221 O O . ALA A 1 162 ? 7.257 0.082 -8.314 1.00 78.62 162 ALA A O 1
ATOM 1222 N N . ASP A 1 163 ? 7.232 1.147 -10.306 1.00 80.94 163 ASP A N 1
ATOM 1223 C CA . ASP A 1 163 ? 8.575 1.712 -10.218 1.00 80.94 163 ASP A CA 1
ATOM 1224 C C . ASP A 1 163 ? 8.700 3.088 -10.916 1.00 80.94 163 ASP A C 1
ATOM 1226 O O . ASP A 1 163 ? 8.542 3.164 -12.141 1.00 80.94 163 ASP A O 1
ATOM 1230 N N . PRO A 1 164 ? 9.045 4.161 -10.174 1.00 72.00 164 PRO A N 1
ATOM 1231 C CA . PRO A 1 164 ? 9.239 4.167 -8.720 1.00 72.00 164 PRO A CA 1
ATOM 1232 C C . PRO A 1 164 ? 7.963 3.696 -8.005 1.00 72.00 164 PRO A C 1
ATOM 1234 O O . PRO A 1 164 ? 6.881 3.797 -8.592 1.00 72.00 164 PRO A O 1
ATOM 1237 N N . PRO A 1 165 ? 8.057 3.154 -6.772 1.00 63.84 165 PRO A N 1
ATOM 1238 C CA . PRO A 1 165 ? 6.853 2.910 -5.986 1.00 63.84 165 PRO A CA 1
ATOM 1239 C C . PRO A 1 165 ? 6.009 4.190 -6.022 1.00 63.84 165 PRO A C 1
ATOM 1241 O O . PRO A 1 165 ? 6.600 5.281 -6.024 1.00 63.84 165 PRO A O 1
ATOM 1244 N N . PRO A 1 166 ? 4.669 4.090 -6.123 1.00 54.41 166 PRO A N 1
ATOM 1245 C CA . PRO A 1 166 ? 3.832 5.276 -6.143 1.00 54.41 166 PRO A CA 1
ATOM 1246 C C . PRO A 1 166 ? 4.259 6.164 -4.973 1.00 54.41 166 PRO A C 1
ATOM 1248 O O . PRO A 1 166 ? 4.582 5.619 -3.911 1.00 54.41 166 PRO A O 1
ATOM 1251 N N . PRO A 1 167 ? 4.335 7.495 -5.153 1.00 49.44 167 PRO A N 1
ATOM 1252 C CA . PRO A 1 167 ? 4.506 8.368 -4.009 1.00 49.44 167 PRO A CA 1
ATOM 1253 C C . PRO A 1 167 ? 3.370 8.020 -3.049 1.00 49.44 167 PRO A C 1
ATOM 1255 O O . PRO A 1 167 ? 2.205 8.243 -3.368 1.00 49.44 167 PRO A O 1
ATOM 1258 N N . GLU A 1 168 ? 3.687 7.365 -1.932 1.00 60.88 168 GLU A N 1
ATOM 1259 C CA . GLU A 1 168 ? 2.715 7.235 -0.860 1.00 60.88 168 GLU A CA 1
ATOM 1260 C C . GLU A 1 168 ? 2.409 8.674 -0.454 1.00 60.88 168 GLU A C 1
ATOM 1262 O O . GLU A 1 168 ? 3.328 9.403 -0.061 1.00 60.88 168 GLU A O 1
ATOM 1267 N N . ASP A 1 169 ? 1.151 9.107 -0.595 1.00 65.50 169 ASP A N 1
ATOM 1268 C CA . ASP A 1 169 ? 0.697 10.298 0.117 1.00 65.50 169 ASP A CA 1
ATOM 1269 C C . ASP A 1 169 ? 1.178 10.125 1.561 1.00 65.50 169 ASP A C 1
ATOM 1271 O O . ASP A 1 169 ? 0.884 9.078 2.158 1.00 65.50 169 ASP A O 1
ATOM 1275 N N . PRO A 1 170 ? 1.978 11.061 2.112 1.00 77.06 170 PRO A N 1
ATOM 1276 C CA . PRO A 1 170 ? 2.632 10.823 3.387 1.00 77.06 170 PRO A CA 1
ATOM 1277 C C . PRO A 1 170 ? 1.557 10.492 4.400 1.00 77.06 170 PRO A C 1
ATOM 1279 O O . PRO A 1 170 ? 0.550 11.191 4.457 1.00 77.06 170 PRO A O 1
ATOM 1282 N N . ASN A 1 171 ? 1.724 9.446 5.201 1.00 85.56 171 ASN A N 1
ATOM 1283 C CA . ASN A 1 171 ? 0.749 9.217 6.258 1.00 85.56 171 ASN A CA 1
ATOM 1284 C C . ASN A 1 171 ? 0.697 10.442 7.188 1.00 85.56 171 ASN A C 1
ATOM 1286 O O . ASN A 1 171 ? 1.638 11.241 7.248 1.00 85.56 171 ASN A O 1
ATOM 1290 N N . LEU A 1 172 ? -0.396 10.602 7.934 1.00 89.75 172 LEU A N 1
ATOM 1291 C CA . LEU A 1 172 ? -0.574 11.769 8.803 1.00 89.75 172 LEU A CA 1
ATOM 1292 C C . LEU A 1 172 ? 0.601 11.947 9.785 1.00 89.75 172 LEU A C 1
ATOM 1294 O O . LEU A 1 172 ? 0.946 13.075 10.130 1.00 89.75 172 LEU A O 1
ATOM 1298 N N . PHE A 1 173 ? 1.262 10.858 10.200 1.00 89.00 173 PHE A N 1
ATOM 1299 C CA . PHE A 1 173 ? 2.442 10.903 11.064 1.00 89.00 173 PHE A CA 1
ATOM 1300 C C . PHE A 1 173 ? 3.679 11.471 10.355 1.00 89.00 173 PHE A C 1
ATOM 1302 O O . PHE A 1 173 ? 4.441 12.226 10.956 1.00 89.00 173 PHE A O 1
ATOM 1309 N N . GLN A 1 174 ? 3.903 11.139 9.089 1.00 82.69 174 GLN A N 1
ATOM 1310 C CA . GLN A 1 174 ? 4.970 11.733 8.288 1.00 82.69 174 GLN A CA 1
ATOM 1311 C C . GLN A 1 174 ? 4.665 13.207 8.016 1.00 82.69 174 GLN A C 1
ATOM 1313 O O . GLN A 1 174 ? 5.532 14.053 8.238 1.00 82.69 174 GLN A O 1
ATOM 1318 N N . TRP A 1 175 ? 3.424 13.517 7.627 1.00 86.31 175 TRP A N 1
ATOM 1319 C CA . TRP A 1 175 ? 3.005 14.879 7.296 1.00 86.31 175 TRP A CA 1
ATOM 1320 C C . TRP A 1 175 ? 3.091 15.834 8.485 1.00 86.31 175 TRP A C 1
ATOM 1322 O O . TRP A 1 175 ? 3.648 16.921 8.364 1.00 86.31 175 TRP A O 1
ATOM 1332 N N . VAL A 1 176 ? 2.632 15.411 9.670 1.00 88.19 176 VAL A N 1
ATOM 1333 C CA . VAL A 1 176 ? 2.663 16.238 10.892 1.00 88.19 176 VAL A CA 1
ATOM 1334 C C . VAL A 1 176 ? 4.089 16.605 11.337 1.00 88.19 176 VAL A C 1
ATOM 1336 O O . VAL A 1 176 ? 4.265 17.475 12.187 1.00 88.19 176 VAL A O 1
ATOM 1339 N N . GLY A 1 177 ? 5.121 15.948 10.793 1.00 78.44 177 GLY A N 1
ATOM 1340 C CA . GLY A 1 177 ? 6.516 16.091 11.221 1.00 78.44 177 GLY A CA 1
ATOM 1341 C C . GLY A 1 177 ? 6.938 15.064 12.278 1.00 78.44 177 GLY A C 1
ATOM 1342 O O . GLY A 1 177 ? 7.878 15.298 13.047 1.00 78.44 177 GLY A O 1
ATOM 1343 N N . GLY A 1 178 ? 6.235 13.931 12.340 1.00 80.38 178 GLY A N 1
ATOM 1344 C CA . GLY A 1 178 ? 6.554 12.787 13.185 1.00 80.38 178 GLY A CA 1
ATOM 1345 C C . GLY A 1 178 ? 6.408 13.031 14.687 1.00 80.38 178 GLY A C 1
ATOM 1346 O O . GLY A 1 178 ? 5.828 14.006 15.172 1.00 80.38 178 GLY A O 1
ATOM 1347 N N . LEU A 1 179 ? 6.995 12.115 15.460 1.00 77.81 179 LEU A N 1
ATOM 1348 C CA . LEU A 1 179 ? 6.943 12.133 16.922 1.00 77.81 179 LEU A CA 1
ATOM 1349 C C . LEU A 1 179 ? 7.493 13.428 17.554 1.00 77.81 179 LEU A C 1
ATOM 1351 O O . LEU A 1 179 ? 6.939 13.848 18.571 1.00 77.81 179 LEU A O 1
ATOM 1355 N N . PRO A 1 180 ? 8.540 14.092 17.016 1.00 77.75 180 PRO A N 1
ATOM 1356 C CA . PRO A 1 180 ? 8.983 15.378 17.546 1.00 77.75 180 PRO A CA 1
ATOM 1357 C C . PRO A 1 180 ? 7.888 16.450 17.527 1.00 77.75 180 PRO A C 1
ATOM 1359 O O . PRO A 1 180 ? 7.733 17.157 18.521 1.00 77.75 180 PRO A O 1
ATOM 1362 N N . ALA A 1 181 ? 7.113 16.556 16.442 1.00 76.88 181 ALA A N 1
ATOM 1363 C CA . ALA A 1 181 ? 6.020 17.522 16.341 1.00 76.88 181 ALA A CA 1
ATOM 1364 C C . ALA A 1 181 ? 4.888 17.201 17.324 1.00 76.88 181 ALA A C 1
ATOM 1366 O O . ALA A 1 181 ? 4.485 18.064 18.105 1.00 76.88 181 ALA A O 1
ATOM 1367 N N . LEU A 1 182 ? 4.469 15.932 17.378 1.00 88.38 182 LEU A N 1
ATOM 1368 C CA . LEU A 1 182 ? 3.439 15.476 18.313 1.00 88.38 182 LEU A CA 1
ATOM 1369 C C . LEU A 1 182 ? 3.851 15.682 19.777 1.00 88.38 182 LEU A C 1
ATOM 1371 O O . LEU A 1 182 ? 3.038 16.130 20.576 1.00 88.38 182 LEU A O 1
ATOM 1375 N N . ARG A 1 183 ? 5.119 15.434 20.135 1.00 88.25 183 ARG A N 1
ATOM 1376 C CA . ARG A 1 183 ? 5.635 15.682 21.493 1.00 88.25 183 ARG A CA 1
ATOM 1377 C C . ARG A 1 183 ? 5.653 17.160 21.854 1.00 88.25 183 ARG A C 1
ATOM 1379 O O . ARG A 1 183 ? 5.344 17.494 22.992 1.00 88.25 183 ARG A O 1
ATOM 1386 N N . ARG A 1 184 ? 6.030 18.049 20.928 1.00 89.94 184 ARG A N 1
ATOM 1387 C CA . ARG A 1 184 ? 5.949 19.500 21.177 1.00 89.94 184 ARG A CA 1
ATOM 1388 C C . ARG A 1 184 ? 4.506 19.910 21.459 1.00 89.94 184 ARG A C 1
ATOM 1390 O O . ARG A 1 184 ? 4.257 20.568 22.464 1.00 89.94 184 ARG A O 1
ATOM 1397 N N . MET A 1 185 ? 3.576 19.453 20.621 1.00 97.50 185 MET A N 1
ATOM 1398 C CA . MET A 1 185 ? 2.146 19.717 20.763 1.00 97.50 185 MET A CA 1
ATOM 1399 C C . MET A 1 185 ? 1.588 19.208 22.095 1.00 97.50 185 MET A C 1
ATOM 1401 O O . MET A 1 185 ? 1.000 19.986 22.841 1.00 97.50 185 MET A O 1
ATOM 1405 N N . THR A 1 186 ? 1.790 17.932 22.437 1.00 97.44 186 THR A N 1
ATOM 1406 C CA . THR A 1 186 ? 1.236 17.370 23.678 1.00 97.44 186 THR A CA 1
ATOM 1407 C C . THR A 1 186 ? 1.880 17.976 24.922 1.00 97.44 186 THR A C 1
ATOM 1409 O O . THR A 1 186 ? 1.183 18.208 25.906 1.00 97.44 186 THR A O 1
ATOM 1412 N N . ARG A 1 187 ? 3.177 18.308 24.894 1.00 95.75 187 ARG A N 1
ATOM 1413 C CA . ARG A 1 187 ? 3.826 19.032 26.000 1.00 95.75 187 ARG A CA 1
ATOM 1414 C C . ARG A 1 187 ? 3.239 20.423 26.186 1.00 95.75 187 ARG A C 1
ATOM 1416 O O . ARG A 1 187 ? 2.920 20.775 27.313 1.00 95.75 187 ARG A O 1
ATOM 1423 N N . LEU A 1 188 ? 3.052 21.192 25.111 1.00 94.81 188 LEU A N 1
ATOM 1424 C CA . LEU A 1 188 ? 2.388 22.497 25.191 1.00 94.81 188 LEU A CA 1
ATOM 1425 C C . LEU A 1 188 ? 0.961 22.355 25.728 1.00 94.81 188 LEU A C 1
ATOM 1427 O O . LEU A 1 188 ? 0.564 23.092 26.625 1.00 94.81 188 LEU A O 1
ATOM 1431 N N . PHE A 1 189 ? 0.212 21.369 25.242 1.00 98.06 189 PHE A N 1
ATOM 1432 C CA . PHE A 1 189 ? -1.139 21.097 25.712 1.00 98.06 189 PHE A CA 1
ATOM 1433 C C . PHE A 1 189 ? -1.194 20.840 27.227 1.00 98.06 189 PHE A C 1
ATOM 1435 O O . PHE A 1 189 ? -1.887 21.555 27.949 1.00 98.06 189 PHE A O 1
ATOM 1442 N N . TYR A 1 190 ? -0.425 19.872 27.726 1.00 97.38 190 TYR A N 1
ATOM 1443 C CA . TYR A 1 190 ? -0.487 19.463 29.131 1.00 97.38 190 TYR A CA 1
ATOM 1444 C C . TYR A 1 190 ? 0.258 20.390 30.097 1.00 97.38 190 TYR A C 1
ATOM 1446 O O . TYR A 1 190 ? -0.134 20.475 31.256 1.00 97.38 190 TYR A O 1
ATOM 1454 N N . ALA A 1 191 ? 1.316 21.078 29.657 1.00 93.75 191 ALA A N 1
ATOM 1455 C CA . ALA A 1 191 ? 2.113 21.941 30.531 1.00 93.75 191 ALA A CA 1
ATOM 1456 C C . ALA A 1 191 ? 1.617 23.394 30.578 1.00 93.75 191 ALA A C 1
ATOM 1458 O O . ALA A 1 191 ? 1.803 24.053 31.596 1.00 93.75 191 ALA A O 1
ATOM 1459 N N . LYS A 1 192 ? 1.011 23.900 29.494 1.00 95.31 192 LYS A N 1
ATOM 1460 C CA . LYS A 1 192 ? 0.526 25.288 29.395 1.00 95.31 192 LYS A CA 1
ATOM 1461 C C . LYS A 1 192 ? -0.997 25.357 29.481 1.00 95.31 192 LYS A C 1
ATOM 1463 O O . LYS A 1 192 ? -1.530 26.045 30.336 1.00 95.31 192 LYS A O 1
ATOM 1468 N N . TYR A 1 193 ? -1.704 24.628 28.618 1.00 97.50 193 TYR A N 1
ATOM 1469 C CA . TYR A 1 193 ? -3.146 24.831 28.440 1.00 97.50 193 TYR A CA 1
ATOM 1470 C C . TYR A 1 193 ? -4.026 24.126 29.474 1.00 97.50 193 TYR A C 1
ATOM 1472 O O . TYR A 1 193 ? -4.990 24.712 29.955 1.00 97.50 193 TYR A O 1
ATOM 1480 N N . VAL A 1 194 ? -3.718 22.875 29.818 1.00 97.12 194 VAL A N 1
ATOM 1481 C CA . VAL A 1 194 ? -4.520 22.092 30.775 1.00 97.12 194 VAL A CA 1
ATOM 1482 C C . VAL A 1 194 ? -4.530 22.693 32.192 1.00 97.12 194 VAL A C 1
ATOM 1484 O O . VAL A 1 194 ? -5.617 22.769 32.762 1.00 97.12 194 VAL A O 1
ATOM 1487 N N . PRO A 1 195 ? -3.401 23.150 32.776 1.00 95.94 195 PRO A N 1
ATOM 1488 C CA . PRO A 1 195 ? -3.396 23.710 34.131 1.00 95.94 195 PRO A CA 1
ATOM 1489 C C . PRO A 1 195 ? -4.169 25.029 34.260 1.00 95.94 195 PRO A C 1
ATOM 1491 O O . PRO A 1 195 ? -4.691 25.330 35.329 1.00 95.94 195 PRO A O 1
ATOM 1494 N N . GLU A 1 196 ? -4.251 25.805 33.177 1.00 95.81 196 GLU A N 1
ATOM 1495 C CA . GLU A 1 196 ? -4.987 27.074 33.120 1.00 95.81 196 GLU A CA 1
ATOM 1496 C C . GLU A 1 196 ? -6.498 26.882 32.902 1.00 95.81 196 GLU A C 1
ATOM 1498 O O . GLU A 1 196 ? -7.258 27.842 33.016 1.00 95.81 196 GLU A O 1
ATOM 1503 N N . GLU A 1 197 ? -6.950 25.663 32.586 1.00 97.31 197 GLU A N 1
ATOM 1504 C CA . GLU A 1 197 ? -8.343 25.372 32.260 1.00 97.31 197 GLU A CA 1
ATOM 1505 C C . GLU A 1 197 ? -9.092 24.746 33.453 1.00 97.31 197 GLU A C 1
ATOM 1507 O O . GLU A 1 197 ? -8.887 23.562 33.743 1.00 97.31 197 GLU A O 1
ATOM 1512 N N . PRO A 1 198 ? -10.022 25.470 34.112 1.00 96.81 198 PRO A N 1
ATOM 1513 C CA . PRO A 1 198 ? -10.684 24.995 35.330 1.00 96.81 198 PRO A CA 1
ATOM 1514 C C . PRO A 1 198 ? -11.451 23.678 35.168 1.00 96.81 198 PRO A C 1
ATOM 1516 O O . PRO A 1 198 ? -11.546 22.908 36.121 1.00 96.81 198 PRO A O 1
ATOM 1519 N N . LEU A 1 199 ? -11.990 23.400 33.973 1.00 95.94 199 LEU A N 1
ATOM 1520 C CA . LEU A 1 199 ? -12.718 22.155 33.707 1.00 95.94 199 LEU A CA 1
ATOM 1521 C C . LEU A 1 199 ? -11.799 20.938 33.544 1.00 95.94 199 LEU A C 1
ATOM 1523 O O . LEU A 1 199 ? -12.240 19.813 33.772 1.00 95.94 199 LEU A O 1
ATOM 1527 N N . LEU A 1 200 ? -10.547 21.140 33.128 1.00 96.56 200 LEU A N 1
ATOM 1528 C CA . LEU A 1 200 ? -9.616 20.056 32.806 1.00 96.56 200 LEU A CA 1
ATOM 1529 C C . LEU A 1 200 ? -8.539 19.868 33.870 1.00 96.56 200 LEU A C 1
ATOM 1531 O O . LEU A 1 200 ? -8.132 18.734 34.111 1.00 96.56 200 LEU A O 1
ATOM 1535 N N . ALA A 1 201 ? -8.099 20.938 34.532 1.00 96.31 201 ALA A N 1
ATOM 1536 C CA . ALA A 1 201 ? -7.031 20.880 35.524 1.00 96.31 201 ALA A CA 1
ATOM 1537 C C . ALA A 1 201 ? -7.258 19.800 36.609 1.00 96.31 201 ALA A C 1
ATOM 1539 O O . ALA A 1 201 ? -6.328 19.029 36.859 1.00 96.31 201 ALA A O 1
ATOM 1540 N N . PRO A 1 202 ? -8.468 19.625 37.192 1.00 96.12 202 PRO A N 1
ATOM 1541 C CA . PRO A 1 202 ? -8.702 18.569 38.182 1.00 96.12 202 PRO A CA 1
ATOM 1542 C C . PRO A 1 202 ? -8.549 17.151 37.617 1.00 96.12 202 PRO A C 1
ATOM 1544 O O . PRO A 1 202 ? -8.068 16.259 38.315 1.00 96.12 202 PRO A O 1
ATOM 1547 N N . LEU A 1 203 ? -8.922 16.938 36.349 1.00 93.56 203 LEU A N 1
ATOM 1548 C CA . LEU A 1 203 ? -8.856 15.630 35.690 1.00 93.56 203 LEU A CA 1
ATOM 1549 C C . LEU A 1 203 ? -7.406 15.148 35.521 1.00 93.56 203 LEU A C 1
ATOM 1551 O O . LEU A 1 203 ? -7.136 13.948 35.591 1.00 93.56 203 LEU A O 1
ATOM 1555 N N . PHE A 1 204 ? -6.475 16.087 35.334 1.00 94.69 204 PHE A N 1
ATOM 1556 C CA . PHE A 1 204 ? -5.060 15.816 35.077 1.00 94.69 204 PHE A CA 1
ATOM 1557 C C . PHE A 1 204 ? -4.135 16.144 36.258 1.00 94.69 204 PHE A C 1
ATOM 1559 O O . PHE A 1 204 ? -2.927 15.964 36.139 1.00 94.69 204 PHE A O 1
ATOM 1566 N N . ALA A 1 205 ? -4.666 16.561 37.412 1.00 91.44 205 ALA A N 1
ATOM 1567 C CA . ALA A 1 205 ? -3.865 16.989 38.566 1.00 91.44 205 ALA A CA 1
ATOM 1568 C C . ALA A 1 205 ? -2.854 15.930 39.053 1.00 91.44 205 ALA A C 1
ATOM 1570 O O . ALA A 1 205 ? -1.764 16.273 39.500 1.00 91.44 205 ALA A O 1
ATOM 1571 N N . ASN A 1 206 ? -3.200 14.645 38.919 1.00 89.12 206 ASN A N 1
ATOM 1572 C CA . ASN A 1 206 ? -2.357 13.508 39.304 1.00 89.12 206 ASN A CA 1
ATOM 1573 C C . ASN A 1 206 ? -1.792 12.750 38.087 1.00 89.12 206 ASN A C 1
ATOM 1575 O O . ASN A 1 206 ? -1.508 11.554 38.180 1.00 89.12 206 ASN A O 1
ATOM 1579 N N . MET A 1 207 ? -1.696 13.396 36.918 1.00 91.75 207 MET A N 1
ATOM 1580 C CA . MET A 1 207 ? -1.141 12.753 35.726 1.00 91.75 207 MET A CA 1
ATOM 1581 C C . MET A 1 207 ? 0.345 12.423 35.917 1.00 91.75 207 MET A C 1
ATOM 1583 O O . MET A 1 207 ? 1.093 13.175 36.540 1.00 91.75 207 MET A O 1
ATOM 1587 N N . SER A 1 208 ? 0.785 11.305 35.340 1.00 91.00 208 SER A N 1
ATOM 1588 C CA . SER A 1 208 ? 2.206 10.950 35.324 1.00 91.00 208 SER A CA 1
ATOM 1589 C C . SER A 1 208 ? 3.018 11.983 34.521 1.00 91.00 208 SER A C 1
ATOM 1591 O O . SER A 1 208 ? 2.524 12.450 33.491 1.00 91.00 208 SER A O 1
ATOM 1593 N N . PRO A 1 209 ? 4.267 12.311 34.907 1.00 87.25 209 PRO A N 1
ATOM 1594 C CA . PRO A 1 209 ? 5.094 13.278 34.176 1.00 87.25 209 PRO A CA 1
ATOM 1595 C C . PRO A 1 209 ? 5.338 12.925 32.703 1.00 87.25 209 PRO A C 1
ATOM 1597 O O . PRO A 1 209 ? 5.518 13.820 31.886 1.00 87.25 209 PRO A O 1
ATOM 1600 N N . ASP A 1 210 ? 5.327 11.634 32.358 1.00 90.69 210 ASP A N 1
ATOM 1601 C CA . ASP A 1 210 ? 5.502 11.132 30.990 1.00 90.69 210 ASP A CA 1
ATOM 1602 C C . ASP A 1 210 ? 4.185 11.039 30.193 1.00 90.69 210 ASP A C 1
ATOM 1604 O O . ASP A 1 210 ? 4.161 10.527 29.071 1.00 90.69 210 ASP A O 1
ATOM 1608 N N . HIS A 1 211 ? 3.063 11.509 30.752 1.00 94.62 211 HIS A N 1
ATOM 1609 C CA . HIS A 1 211 ? 1.763 11.495 30.079 1.00 94.62 211 HIS A CA 1
ATOM 1610 C C . HIS A 1 211 ? 1.780 12.185 28.697 1.00 94.62 211 HIS A C 1
ATOM 1612 O O . HIS A 1 211 ? 1.256 11.589 27.749 1.00 94.62 211 HIS A O 1
ATOM 1618 N N . PRO A 1 212 ? 2.425 13.357 28.503 1.00 94.81 212 PRO A N 1
ATOM 1619 C CA . PRO A 1 212 ? 2.523 13.982 27.183 1.00 94.81 212 PRO A CA 1
ATOM 1620 C C . PRO A 1 212 ? 3.218 13.092 26.143 1.00 94.81 212 PRO A C 1
ATOM 1622 O O . PRO A 1 212 ? 2.801 13.044 24.982 1.00 94.81 212 PRO A O 1
ATOM 1625 N N . GLU A 1 213 ? 4.261 12.362 26.542 1.00 91.56 213 GLU A N 1
ATOM 1626 C CA . GLU A 1 213 ? 4.987 11.426 25.687 1.00 91.56 213 GLU A CA 1
ATOM 1627 C C . GLU A 1 213 ? 4.134 10.216 25.311 1.00 91.56 213 GLU A C 1
ATOM 1629 O O . GLU A 1 213 ? 4.192 9.780 24.157 1.00 91.56 213 GLU A O 1
ATOM 1634 N N . ARG A 1 214 ? 3.324 9.701 26.245 1.00 95.62 214 ARG A N 1
ATOM 1635 C CA . ARG A 1 214 ? 2.389 8.598 25.975 1.00 95.62 214 ARG A CA 1
ATOM 1636 C C . ARG A 1 214 ? 1.323 9.011 24.970 1.00 95.62 214 ARG A C 1
ATOM 1638 O O . ARG A 1 214 ? 1.077 8.279 24.017 1.00 95.62 214 ARG A O 1
ATOM 1645 N N . VAL A 1 215 ? 0.732 10.195 25.131 1.00 96.88 215 VAL A N 1
ATOM 1646 C CA . VAL A 1 215 ? -0.280 10.705 24.191 1.00 96.88 215 VAL A CA 1
ATOM 1647 C C . VAL A 1 215 ? 0.335 10.967 22.815 1.00 96.88 215 VAL A C 1
ATOM 1649 O O . VAL A 1 215 ? -0.264 10.613 21.804 1.00 96.88 215 VAL A O 1
ATOM 1652 N N . ALA A 1 216 ? 1.560 11.496 22.743 1.00 94.94 216 ALA A N 1
ATOM 1653 C CA . ALA A 1 216 ? 2.250 11.671 21.464 1.00 94.94 216 ALA A CA 1
ATOM 1654 C C . ALA A 1 216 ? 2.545 10.332 20.768 1.00 94.94 216 ALA A C 1
ATOM 1656 O O . ALA A 1 216 ? 2.404 10.236 19.551 1.00 94.94 216 ALA A O 1
ATOM 1657 N N . ALA A 1 217 ? 2.935 9.301 21.524 1.00 92.00 217 ALA A N 1
ATOM 1658 C CA . ALA A 1 217 ? 3.133 7.957 20.985 1.00 92.00 217 ALA A CA 1
ATOM 1659 C C . ALA A 1 217 ? 1.814 7.336 20.497 1.00 92.00 217 ALA A C 1
ATOM 1661 O O . ALA A 1 217 ? 1.800 6.737 19.426 1.00 92.00 217 ALA A O 1
ATOM 1662 N N . TRP A 1 218 ? 0.715 7.528 21.238 1.00 96.56 218 TRP A N 1
ATOM 1663 C CA . TRP A 1 218 ? -0.624 7.092 20.835 1.00 96.56 218 TRP A CA 1
ATOM 1664 C C . TRP A 1 218 ? -1.045 7.731 19.509 1.00 96.56 218 TRP A C 1
ATOM 1666 O O . TRP A 1 218 ? -1.336 7.024 18.550 1.00 96.56 218 TRP A O 1
ATOM 1676 N N . LEU A 1 219 ? -1.012 9.067 19.431 1.00 96.62 219 LEU A N 1
ATOM 1677 C CA . LEU A 1 219 ? -1.341 9.805 18.208 1.00 96.62 219 LEU A CA 1
ATOM 1678 C C . LEU A 1 219 ? -0.439 9.392 17.043 1.00 96.62 219 LEU A C 1
ATOM 1680 O O . LEU A 1 219 ? -0.913 9.237 15.923 1.00 96.62 219 LEU A O 1
ATOM 1684 N N . GLY A 1 220 ? 0.852 9.184 17.313 1.00 92.38 220 GLY A N 1
ATOM 1685 C CA . GLY A 1 220 ? 1.805 8.783 16.291 1.00 92.38 220 GLY A CA 1
ATOM 1686 C C . GLY A 1 220 ? 1.484 7.423 15.684 1.00 92.38 220 GLY A C 1
ATOM 1687 O O . GLY A 1 220 ? 1.499 7.294 14.466 1.00 92.38 220 GLY A O 1
ATOM 1688 N N . GLU A 1 221 ? 1.142 6.437 16.511 1.00 93.12 221 GLU A N 1
ATOM 1689 C CA . GLU A 1 221 ? 0.739 5.109 16.041 1.00 93.12 221 GLU A CA 1
ATOM 1690 C C . GLU A 1 221 ? -0.583 5.156 15.261 1.00 93.12 221 GLU A C 1
ATOM 1692 O O . GLU A 1 221 ? -0.689 4.562 14.187 1.00 93.12 221 GLU A O 1
ATOM 1697 N N . VAL A 1 222 ? -1.564 5.924 15.748 1.00 93.81 222 VAL A N 1
ATOM 1698 C CA . VAL A 1 222 ? -2.860 6.088 15.072 1.00 93.81 222 VAL A CA 1
ATOM 1699 C C . VAL A 1 222 ? -2.712 6.724 13.688 1.00 93.81 222 VAL A C 1
ATOM 1701 O O . VAL A 1 222 ? -3.366 6.298 12.737 1.00 93.81 222 VAL A O 1
ATOM 1704 N N . PHE A 1 223 ? -1.815 7.699 13.546 1.00 93.19 223 PHE A N 1
ATOM 1705 C CA . PHE A 1 223 ? -1.536 8.410 12.294 1.00 93.19 223 PHE A CA 1
ATOM 1706 C C . PHE A 1 223 ? -0.622 7.644 11.319 1.00 93.19 223 PHE A C 1
ATOM 1708 O O . PHE A 1 223 ? -0.133 8.220 10.346 1.00 93.19 223 PHE A O 1
ATOM 1715 N N . GLY A 1 224 ? -0.394 6.348 11.559 1.00 87.62 224 GLY A N 1
ATOM 1716 C CA . GLY A 1 224 ? 0.386 5.474 10.677 1.00 87.62 224 GLY A CA 1
ATOM 1717 C C . GLY A 1 224 ? 1.886 5.436 10.980 1.00 87.62 224 GLY A C 1
ATOM 1718 O O . GLY A 1 224 ? 2.658 4.890 10.194 1.00 87.62 224 GLY A O 1
ATOM 1719 N N . GLY A 1 225 ? 2.312 6.003 12.109 1.00 82.00 225 GLY A N 1
ATOM 1720 C CA . GLY A 1 225 ? 3.682 5.927 12.603 1.00 82.00 225 GLY A CA 1
ATOM 1721 C C . GLY A 1 225 ? 4.027 4.589 13.278 1.00 82.00 225 GLY A C 1
ATOM 1722 O O . GLY A 1 225 ? 3.222 3.656 13.307 1.00 82.00 225 GLY A O 1
ATOM 1723 N N . PRO A 1 226 ? 5.245 4.466 13.839 1.00 80.94 226 PRO A N 1
ATOM 1724 C CA . PRO A 1 226 ? 5.698 3.243 14.502 1.00 80.94 226 PRO A CA 1
ATOM 1725 C C . PRO A 1 226 ? 4.841 2.874 15.727 1.00 80.94 226 PRO A C 1
ATOM 1727 O O . PRO A 1 226 ? 4.333 3.760 16.415 1.00 80.94 226 PRO A O 1
ATOM 1730 N N . LYS A 1 227 ? 4.756 1.575 16.058 1.00 89.88 227 LYS A N 1
ATOM 1731 C CA . LYS A 1 227 ? 3.922 1.009 17.143 1.00 89.88 227 LYS A CA 1
ATOM 1732 C C . LYS A 1 227 ? 4.446 1.259 18.570 1.00 89.88 227 LYS A C 1
ATOM 1734 O O . LYS A 1 227 ? 4.371 0.397 19.444 1.00 89.88 227 LYS A O 1
ATOM 1739 N N . ILE A 1 228 ? 5.004 2.444 18.817 1.00 84.12 228 ILE A N 1
ATOM 1740 C CA .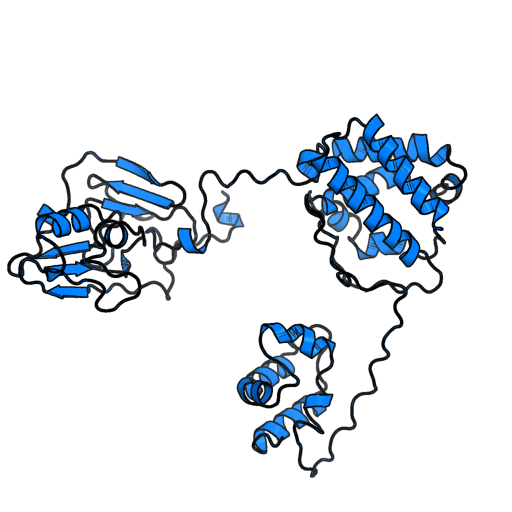 ILE A 1 228 ? 5.689 2.793 20.071 1.00 84.12 228 ILE A CA 1
ATOM 1741 C C . ILE A 1 228 ? 4.742 2.688 21.268 1.00 84.12 228 ILE A C 1
ATOM 1743 O O . ILE A 1 228 ? 5.175 2.282 22.348 1.00 84.12 228 ILE A O 1
ATOM 1747 N N . TYR A 1 229 ? 3.472 3.072 21.107 1.00 91.88 229 TYR A N 1
ATOM 1748 C CA . TYR A 1 229 ? 2.517 3.007 22.205 1.00 91.88 229 TYR A CA 1
ATOM 1749 C C . TYR A 1 229 ? 2.154 1.562 22.521 1.00 91.88 229 TYR A C 1
ATOM 1751 O O . TYR A 1 229 ? 2.218 1.153 23.680 1.00 91.88 229 TYR A O 1
ATOM 1759 N N . THR A 1 230 ? 1.822 0.776 21.498 1.00 89.69 230 THR A N 1
ATOM 1760 C CA . THR A 1 230 ? 1.501 -0.641 21.666 1.00 89.69 230 THR A CA 1
ATOM 1761 C C . THR A 1 230 ? 2.645 -1.408 22.314 1.00 89.69 230 THR A C 1
ATOM 1763 O O . THR A 1 230 ? 2.425 -2.094 23.308 1.00 89.69 230 THR A O 1
ATOM 1766 N N . GLU A 1 231 ? 3.870 -1.228 21.827 1.00 88.88 231 GLU A N 1
ATOM 1767 C CA . GLU A 1 231 ? 5.049 -1.935 22.333 1.00 88.88 231 GLU A CA 1
ATOM 1768 C C . GLU A 1 231 ? 5.400 -1.575 23.783 1.00 88.88 231 GLU A C 1
ATOM 1770 O O . GLU A 1 231 ? 5.860 -2.432 24.533 1.00 88.88 231 GLU A O 1
ATOM 1775 N N . ARG A 1 232 ? 5.198 -0.318 24.198 1.00 89.44 232 ARG A N 1
ATOM 1776 C CA . ARG A 1 232 ? 5.620 0.158 25.531 1.00 89.44 232 ARG A CA 1
ATOM 1777 C C . ARG A 1 232 ? 4.520 0.153 26.579 1.00 89.44 232 ARG A C 1
ATOM 1779 O O . ARG A 1 232 ? 4.821 0.125 27.769 1.00 89.44 232 ARG A O 1
ATOM 1786 N N . HIS A 1 233 ? 3.268 0.247 26.149 1.00 87.69 233 HIS A N 1
ATOM 1787 C CA . HIS A 1 233 ? 2.139 0.485 27.040 1.00 87.69 233 HIS A CA 1
ATOM 1788 C C . HIS A 1 233 ? 1.012 -0.533 26.871 1.00 87.69 233 HIS A C 1
ATOM 1790 O O . HIS A 1 233 ? 0.106 -0.529 27.688 1.00 87.69 233 HIS A O 1
ATOM 1796 N N . GLY A 1 234 ? 1.060 -1.435 25.885 1.00 87.62 234 GLY A N 1
ATOM 1797 C CA . GLY A 1 234 ? 0.055 -2.495 25.729 1.00 87.62 234 GLY A CA 1
ATOM 1798 C C . GLY A 1 234 ? -1.140 -2.118 24.849 1.00 87.62 234 GLY A C 1
ATOM 1799 O O . GLY A 1 234 ? -2.156 -2.806 24.865 1.00 87.62 234 GLY A O 1
ATOM 1800 N N . GLY A 1 235 ? -1.027 -1.043 24.066 1.00 90.38 235 GLY A N 1
ATOM 1801 C CA . GLY A 1 235 ? -1.950 -0.741 22.969 1.00 90.38 235 GLY A CA 1
ATOM 1802 C C . GLY A 1 235 ? -3.335 -0.286 23.426 1.00 90.38 235 GLY A C 1
ATOM 1803 O O . GLY A 1 235 ? -3.501 0.321 24.486 1.00 90.38 235 GLY A O 1
ATOM 1804 N N . TYR A 1 236 ? -4.345 -0.561 22.603 1.00 87.44 236 TYR A N 1
ATOM 1805 C CA . TYR A 1 236 ? -5.719 -0.104 22.826 1.00 87.44 236 TYR A CA 1
ATOM 1806 C C . TYR A 1 236 ? -6.302 -0.504 24.199 1.00 87.44 236 TYR A C 1
ATOM 1808 O O . TYR A 1 236 ? -6.844 0.384 24.864 1.00 87.44 236 TYR A O 1
ATOM 1816 N N . PRO A 1 237 ? -6.144 -1.753 24.701 1.00 87.44 237 PRO A N 1
ATOM 1817 C CA . PRO A 1 237 ? -6.651 -2.127 26.027 1.00 87.44 237 PRO A CA 1
ATOM 1818 C C . PRO A 1 237 ? -6.112 -1.238 27.153 1.00 87.44 237 PRO A C 1
ATOM 1820 O O . PRO A 1 237 ? -6.860 -0.808 28.034 1.00 87.44 237 PRO A O 1
ATOM 1823 N N . HIS A 1 238 ? -4.821 -0.894 27.099 1.00 90.19 238 HIS A N 1
ATOM 1824 C CA . HIS A 1 238 ? -4.235 0.005 28.084 1.00 90.19 238 HIS A CA 1
ATOM 1825 C C . HIS A 1 238 ? -4.801 1.419 27.968 1.00 90.19 238 HIS A C 1
ATOM 1827 O O . HIS A 1 238 ? -5.200 1.978 28.986 1.00 90.19 238 HIS A O 1
ATOM 1833 N N . MET A 1 239 ? -4.904 1.984 26.761 1.00 91.00 239 MET A N 1
ATOM 1834 C CA . MET A 1 239 ? -5.469 3.325 26.553 1.00 91.00 239 MET A CA 1
ATOM 1835 C C . MET A 1 239 ? -6.868 3.447 27.168 1.00 91.00 239 MET A C 1
ATOM 1837 O O . MET A 1 239 ? -7.140 4.392 27.912 1.00 91.00 239 MET A O 1
ATOM 1841 N N . ILE A 1 240 ? -7.727 2.457 26.931 1.00 88.44 240 ILE A N 1
ATOM 1842 C CA . ILE A 1 240 ? -9.088 2.418 27.471 1.00 88.44 240 ILE A CA 1
ATOM 1843 C C . ILE A 1 240 ? -9.083 2.378 28.998 1.00 88.44 240 ILE A C 1
ATOM 1845 O O . ILE A 1 240 ? -9.796 3.162 29.626 1.00 88.44 240 ILE A O 1
ATOM 1849 N N . SER A 1 241 ? -8.228 1.547 29.604 1.00 87.88 241 SER A N 1
ATOM 1850 C CA . SER A 1 241 ? -8.111 1.459 31.067 1.00 87.88 241 SER A CA 1
ATOM 1851 C C . SER A 1 241 ? -7.805 2.807 31.731 1.00 87.88 241 SER A C 1
ATOM 1853 O O . SER A 1 241 ? -8.227 3.049 32.858 1.00 87.88 241 SER A O 1
ATOM 1855 N N . GLN A 1 242 ? -7.114 3.713 31.027 1.00 90.00 242 GLN A N 1
ATOM 1856 C CA . GLN A 1 242 ? -6.782 5.044 31.543 1.00 90.00 242 GLN A CA 1
ATOM 1857 C C . GLN A 1 242 ? -7.976 6.016 31.544 1.00 90.00 242 GLN A C 1
ATOM 1859 O O . GLN A 1 242 ? -7.923 7.040 32.229 1.00 90.00 242 GLN A O 1
ATOM 1864 N N . HIS A 1 243 ? -9.046 5.702 30.808 1.00 91.12 243 HIS A N 1
ATOM 1865 C CA . HIS A 1 243 ? -10.247 6.534 30.682 1.00 91.12 243 HIS A CA 1
ATOM 1866 C C . HIS A 1 243 ? -11.430 6.027 31.516 1.00 91.12 243 HIS A C 1
ATOM 1868 O O . HIS A 1 243 ? -12.331 6.812 31.814 1.00 91.12 243 HIS A O 1
ATOM 1874 N N . LEU A 1 244 ? -11.427 4.752 31.922 1.00 90.12 244 LEU A N 1
ATOM 1875 C CA . LEU A 1 244 ? -12.499 4.153 32.721 1.00 90.12 244 LEU A CA 1
ATOM 1876 C C . LEU A 1 244 ? -12.722 4.906 34.041 1.00 90.12 244 LEU A C 1
ATOM 1878 O O . LEU A 1 244 ? -11.777 5.251 34.753 1.00 90.12 244 LEU A O 1
ATOM 1882 N N . GLY A 1 245 ? -13.993 5.150 34.371 1.00 88.00 245 GLY A N 1
ATOM 1883 C CA . GLY A 1 245 ? -14.403 5.746 35.648 1.00 88.00 245 GLY A CA 1
ATOM 1884 C C . GLY A 1 245 ? -13.981 7.205 35.853 1.00 88.00 245 GLY A C 1
ATOM 1885 O O . GLY A 1 245 ? -14.037 7.703 36.975 1.00 88.00 245 GLY A O 1
ATOM 1886 N N . LYS A 1 246 ? -13.541 7.901 34.796 1.00 90.81 246 LYS A N 1
ATOM 1887 C CA . LYS A 1 246 ? -13.107 9.305 34.875 1.00 90.81 246 LYS A CA 1
ATOM 1888 C C . LYS A 1 246 ? -14.252 10.319 34.848 1.00 90.81 246 LYS A C 1
ATOM 1890 O O . LYS A 1 246 ? -14.001 11.483 35.142 1.00 90.81 246 LYS A O 1
ATOM 1895 N N . GLY A 1 247 ? -15.478 9.907 34.506 1.00 93.38 247 GLY A N 1
ATOM 1896 C CA . GLY A 1 247 ? -16.648 10.791 34.488 1.00 93.38 247 GLY A CA 1
ATOM 1897 C C . GLY A 1 247 ? -16.484 12.009 33.571 1.00 93.38 247 GLY A C 1
ATOM 1898 O O . GLY A 1 247 ? -16.859 13.119 33.946 1.00 93.38 247 GLY A O 1
ATOM 1899 N N . ILE A 1 248 ? -15.884 11.823 32.391 1.00 95.31 248 ILE A N 1
ATOM 1900 C CA . ILE A 1 248 ? -15.625 12.901 31.433 1.00 95.31 248 ILE A CA 1
ATOM 1901 C C . ILE A 1 248 ? -16.965 13.378 30.872 1.00 95.31 248 ILE A C 1
ATOM 1903 O O . ILE A 1 248 ? -17.714 12.613 30.272 1.00 95.31 248 ILE A O 1
ATOM 1907 N N . THR A 1 249 ? -17.260 14.663 31.055 1.00 96.06 249 THR A N 1
ATOM 1908 C CA . THR A 1 249 ? -18.500 15.286 30.573 1.00 96.06 249 THR A CA 1
ATOM 1909 C C . THR A 1 249 ? -18.324 15.894 29.178 1.00 96.06 249 THR A C 1
ATOM 1911 O O . THR A 1 249 ? -17.208 16.206 28.759 1.00 96.06 249 THR A O 1
ATOM 1914 N N . GLU A 1 250 ? -19.424 16.132 28.459 1.00 96.25 250 GLU A N 1
ATOM 1915 C CA . GLU A 1 250 ? -19.381 16.808 27.150 1.00 96.25 250 GLU A CA 1
ATOM 1916 C C . GLU A 1 250 ? -18.710 18.199 27.186 1.00 96.25 250 GLU A C 1
ATOM 1918 O O . GLU A 1 250 ? -17.877 18.468 26.317 1.00 96.25 250 GLU A O 1
ATOM 1923 N N . PRO A 1 251 ? -18.955 19.072 28.188 1.00 97.88 251 PRO A N 1
ATOM 1924 C CA . PRO A 1 251 ? -18.210 20.326 28.319 1.00 97.88 251 PRO A CA 1
ATOM 1925 C C . PRO A 1 251 ? -16.695 20.127 28.468 1.00 97.88 251 PRO A C 1
ATOM 1927 O O . PRO A 1 251 ? -15.920 20.843 27.832 1.00 97.88 251 PRO A O 1
ATOM 1930 N N . MET A 1 252 ? -16.258 19.134 29.255 1.00 97.75 252 MET A N 1
ATOM 1931 C CA . MET A 1 252 ? -14.835 18.794 29.387 1.00 97.75 252 MET A CA 1
ATOM 1932 C C . MET A 1 252 ? -14.261 18.327 28.046 1.00 97.75 252 MET A C 1
ATOM 1934 O O . MET A 1 252 ? -13.222 18.821 27.614 1.00 97.75 252 MET A O 1
ATOM 1938 N N . ARG A 1 253 ? -14.960 17.427 27.346 1.00 97.38 253 ARG A N 1
ATOM 1939 C CA . ARG A 1 253 ? -14.556 16.914 26.031 1.00 97.38 253 ARG A CA 1
ATOM 1940 C C . ARG A 1 253 ? -14.403 18.032 25.003 1.00 97.38 253 ARG A C 1
ATOM 1942 O O . ARG A 1 253 ? -13.355 18.138 24.368 1.00 97.38 253 ARG A O 1
ATOM 1949 N N . ALA A 1 254 ? -15.424 18.875 24.856 1.00 97.31 254 ALA A N 1
ATOM 1950 C CA . ALA A 1 254 ? -15.408 19.988 23.912 1.00 97.31 254 ALA A CA 1
ATOM 1951 C C . ALA A 1 254 ? -14.243 20.942 24.203 1.00 97.31 254 ALA A C 1
ATOM 1953 O O . ALA A 1 254 ? -13.546 21.386 23.287 1.00 97.31 254 ALA A O 1
ATOM 1954 N N . ARG A 1 255 ? -13.982 21.212 25.489 1.00 97.94 255 ARG A N 1
ATOM 1955 C CA . ARG A 1 255 ? -12.878 22.078 25.886 1.00 97.94 255 ARG A CA 1
ATOM 1956 C C . ARG A 1 255 ? -11.512 21.452 25.620 1.00 97.94 255 ARG A C 1
ATOM 1958 O O . ARG A 1 255 ? -10.627 22.137 25.111 1.00 97.94 255 ARG A O 1
ATOM 1965 N N . TRP A 1 256 ? -11.361 20.160 25.895 1.00 98.00 256 TRP A N 1
ATOM 1966 C CA . TRP A 1 256 ? -10.156 19.393 25.584 1.00 98.00 256 TRP A CA 1
ATOM 1967 C C . TRP A 1 256 ? -9.857 19.412 24.079 1.00 98.00 256 TRP A C 1
ATOM 1969 O O . TRP A 1 256 ? -8.748 19.765 23.677 1.00 98.00 256 TRP A O 1
ATOM 1979 N N . ALA A 1 257 ? -10.867 19.134 23.247 1.00 97.56 257 ALA A N 1
ATOM 1980 C CA . ALA A 1 257 ? -10.741 19.115 21.790 1.00 97.56 257 ALA A CA 1
ATOM 1981 C C . ALA A 1 257 ? -10.357 20.489 21.217 1.00 97.56 257 ALA A C 1
ATOM 1983 O O . ALA A 1 257 ? -9.547 20.569 20.294 1.00 97.56 257 ALA A O 1
ATOM 1984 N N . ALA A 1 258 ? -10.896 21.579 21.769 1.00 97.62 258 ALA A N 1
ATOM 1985 C CA . ALA A 1 258 ? -10.531 22.933 21.356 1.00 97.62 258 ALA A CA 1
ATOM 1986 C C . ALA A 1 258 ? -9.092 23.299 21.762 1.00 97.62 258 ALA A C 1
ATOM 1988 O O . ALA A 1 258 ? -8.335 23.864 20.971 1.00 97.62 258 ALA A O 1
ATOM 1989 N N . LEU A 1 259 ? -8.689 22.967 22.991 1.00 98.12 259 LEU A N 1
ATOM 1990 C CA . LEU A 1 259 ? -7.367 23.324 23.508 1.00 98.12 259 LEU A CA 1
ATOM 1991 C C . LEU A 1 259 ? -6.237 22.520 22.853 1.00 98.12 259 LEU A C 1
ATOM 1993 O O . LEU A 1 259 ? -5.161 23.076 22.643 1.00 98.12 259 LEU A O 1
ATOM 1997 N N . ILE A 1 260 ? -6.456 21.253 22.481 1.00 97.81 260 ILE A N 1
ATOM 1998 C CA . ILE A 1 260 ? -5.425 20.475 21.776 1.00 97.81 260 ILE A CA 1
ATOM 1999 C C . ILE A 1 260 ? -5.203 20.980 20.344 1.00 97.81 260 ILE A C 1
ATOM 2001 O O . ILE A 1 260 ? -4.070 20.978 19.871 1.00 97.81 260 ILE A O 1
ATOM 2005 N N . GLN A 1 261 ? -6.244 21.501 19.685 1.00 97.25 261 GLN A N 1
ATOM 2006 C CA . GLN A 1 261 ? -6.109 22.184 18.393 1.00 97.25 261 GLN A CA 1
ATOM 2007 C C . GLN A 1 261 ? -5.315 23.487 18.532 1.00 97.25 261 GLN A C 1
ATOM 2009 O O . GLN A 1 261 ? -4.368 23.706 17.783 1.00 97.25 261 GLN A O 1
ATOM 2014 N N . LYS 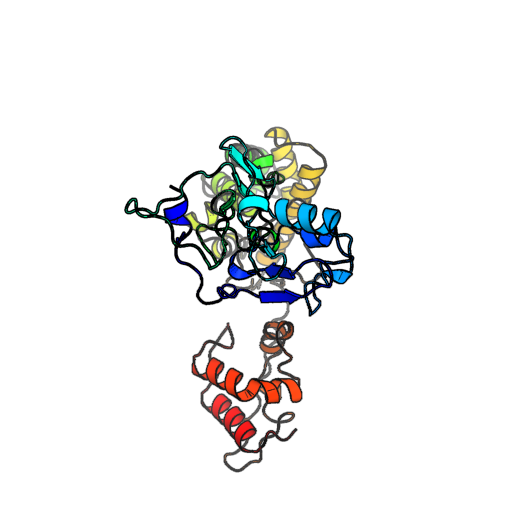A 1 262 ? -5.615 24.294 19.558 1.00 97.31 262 LYS A N 1
ATOM 2015 C CA . LYS A 1 262 ? -4.823 25.492 19.871 1.00 97.31 262 LYS A CA 1
ATOM 2016 C C . LYS A 1 262 ? -3.356 25.152 20.169 1.00 97.31 262 LYS A C 1
ATOM 2018 O O . LYS A 1 262 ? -2.450 25.857 19.739 1.00 97.31 262 LYS A O 1
ATOM 2023 N N . ALA A 1 263 ? -3.107 24.053 20.882 1.00 97.81 263 ALA A N 1
ATOM 2024 C CA . ALA A 1 263 ? -1.753 23.568 21.132 1.00 97.81 263 ALA A CA 1
ATOM 2025 C C . ALA A 1 263 ? -1.043 23.108 19.849 1.00 97.81 263 ALA A C 1
ATOM 2027 O O . ALA A 1 263 ? 0.171 23.268 19.752 1.00 97.81 263 ALA A O 1
ATOM 2028 N N . ALA A 1 264 ? -1.771 22.557 18.873 1.00 96.38 264 ALA A N 1
ATOM 2029 C CA . ALA A 1 264 ? -1.221 22.203 17.567 1.00 96.38 264 ALA A CA 1
ATOM 2030 C C . ALA A 1 264 ? -0.747 23.453 16.808 1.00 96.38 264 ALA A C 1
ATOM 2032 O O . ALA A 1 264 ? 0.366 23.457 16.280 1.00 96.38 264 ALA A O 1
ATOM 2033 N N . ASP A 1 265 ? -1.536 24.530 16.828 1.00 96.00 265 ASP A N 1
ATOM 2034 C CA . ASP A 1 265 ? -1.171 25.814 16.211 1.00 96.00 265 ASP A CA 1
ATOM 2035 C C . ASP A 1 265 ? 0.112 26.384 16.825 1.00 96.00 265 ASP A C 1
ATOM 2037 O O . ASP A 1 265 ? 1.091 26.623 16.117 1.00 96.00 265 ASP A O 1
ATOM 2041 N N . ASP A 1 266 ? 0.158 26.493 18.155 1.00 95.19 266 ASP A N 1
ATOM 2042 C CA . ASP A 1 266 ? 1.337 26.975 18.885 1.00 95.19 266 ASP A CA 1
ATOM 2043 C C . ASP A 1 266 ? 2.580 26.084 18.690 1.00 95.19 266 ASP A C 1
ATOM 2045 O O . ASP A 1 266 ? 3.713 26.557 18.788 1.00 95.19 266 ASP A O 1
ATOM 2049 N N . ALA A 1 267 ? 2.394 24.784 18.440 1.00 89.69 267 ALA A N 1
ATOM 2050 C CA . ALA A 1 267 ? 3.481 23.826 18.236 1.00 89.69 267 ALA A CA 1
ATOM 2051 C C . ALA A 1 267 ? 4.071 23.841 16.814 1.00 89.69 267 ALA A C 1
ATOM 2053 O O . ALA A 1 267 ? 5.044 23.113 16.553 1.00 89.69 267 ALA A O 1
ATOM 2054 N N . GLY A 1 268 ? 3.486 24.634 15.909 1.00 89.12 268 GLY A N 1
ATOM 2055 C CA . GLY A 1 268 ? 3.857 24.683 14.497 1.00 89.12 268 GLY A CA 1
ATOM 2056 C C . GLY A 1 268 ? 3.481 23.412 13.736 1.00 89.12 268 GLY A C 1
ATOM 2057 O O . GLY A 1 268 ? 4.204 23.007 12.828 1.00 89.12 268 GLY A O 1
ATOM 2058 N N . VAL A 1 269 ? 2.401 22.740 14.141 1.00 90.56 269 VAL A N 1
ATOM 2059 C CA . VAL A 1 269 ? 1.821 21.621 13.383 1.00 90.56 269 VAL A CA 1
ATOM 2060 C C . VAL A 1 269 ? 1.260 22.155 12.049 1.00 90.56 269 VAL A C 1
ATOM 2062 O O . VAL A 1 269 ? 0.637 23.224 12.072 1.00 90.56 269 VAL A O 1
ATOM 2065 N N . PRO A 1 270 ? 1.439 21.455 10.903 1.00 88.44 270 PRO A N 1
ATOM 2066 C CA . PRO A 1 270 ? 0.970 21.919 9.591 1.00 88.44 270 PRO A CA 1
ATOM 2067 C C . PRO A 1 270 ? -0.483 22.394 9.602 1.00 88.44 270 PRO A C 1
ATOM 2069 O O . PRO A 1 270 ? -1.315 21.804 10.285 1.00 88.44 270 PRO A O 1
ATOM 2072 N N . ALA A 1 271 ? -0.779 23.488 8.897 1.00 90.69 271 ALA A N 1
ATOM 2073 C CA . ALA A 1 271 ? -2.081 24.165 8.906 1.00 90.69 271 ALA A CA 1
ATOM 2074 C C . ALA A 1 271 ? -2.815 24.106 7.554 1.00 90.69 271 ALA A C 1
ATOM 2076 O O . ALA A 1 271 ? -3.796 24.821 7.361 1.00 90.69 271 ALA A O 1
ATOM 2077 N N . ASP A 1 272 ? -2.339 23.274 6.624 1.00 89.31 272 ASP A N 1
ATOM 2078 C CA . ASP A 1 272 ? -3.034 22.979 5.373 1.00 89.31 272 ASP A CA 1
ATOM 2079 C C . ASP A 1 272 ? -4.413 22.352 5.638 1.00 89.31 272 ASP A C 1
ATOM 2081 O O . ASP A 1 272 ? -4.635 21.680 6.654 1.00 89.31 272 ASP A O 1
ATOM 2085 N N . ALA A 1 273 ? -5.368 22.643 4.753 1.00 86.00 273 ALA A N 1
ATOM 2086 C CA . ALA A 1 273 ? -6.779 22.340 4.974 1.00 86.00 273 ALA A CA 1
ATOM 2087 C C . ALA A 1 273 ? -7.023 20.829 5.062 1.00 86.00 273 ALA A C 1
ATOM 2089 O O . ALA A 1 273 ? -7.798 20.372 5.903 1.00 86.00 273 ALA A O 1
ATOM 2090 N N . GLU A 1 274 ? -6.319 20.069 4.232 1.00 86.00 274 GLU A N 1
ATOM 2091 C CA . GLU A 1 274 ? -6.367 18.619 4.131 1.00 86.00 274 GLU A CA 1
ATOM 2092 C C . GLU A 1 274 ? -5.925 17.971 5.446 1.00 86.00 274 GLU A C 1
ATOM 2094 O O . GLU A 1 274 ? -6.684 17.206 6.052 1.00 86.00 274 GLU A O 1
ATOM 2099 N N . PHE A 1 275 ? -4.739 18.331 5.949 1.00 89.38 275 PHE A N 1
ATOM 2100 C CA . PHE A 1 275 ? -4.241 17.787 7.209 1.00 89.38 275 PHE A CA 1
ATOM 2101 C C . PHE A 1 275 ? -5.118 18.203 8.385 1.00 89.38 275 PHE A C 1
ATOM 2103 O O . PHE A 1 275 ? -5.443 17.383 9.249 1.00 89.38 275 PHE A O 1
ATOM 2110 N N . ARG A 1 276 ? -5.533 19.474 8.435 1.00 92.56 276 ARG A N 1
ATOM 2111 C CA . ARG A 1 276 ? -6.340 19.978 9.548 1.00 92.56 276 ARG A CA 1
ATOM 2112 C C . ARG A 1 276 ? -7.724 19.355 9.586 1.00 92.56 276 ARG A C 1
ATOM 2114 O O . ARG A 1 276 ? -8.173 19.013 10.678 1.00 92.56 276 ARG A O 1
ATOM 2121 N N . ALA A 1 277 ? -8.362 19.122 8.442 1.00 90.19 277 ALA A N 1
ATOM 2122 C CA . ALA A 1 277 ? -9.620 18.387 8.389 1.00 90.19 277 ALA A CA 1
ATOM 2123 C C . ALA A 1 277 ? -9.464 16.970 8.968 1.00 90.19 277 ALA A C 1
ATOM 2125 O O . ALA A 1 277 ? -10.234 16.581 9.850 1.00 90.19 277 ALA A O 1
ATOM 2126 N N . ALA A 1 278 ? -8.429 16.232 8.550 1.00 91.69 278 ALA A N 1
ATOM 2127 C CA . ALA A 1 278 ? -8.175 14.873 9.030 1.00 91.69 278 ALA A CA 1
ATOM 2128 C C . ALA A 1 278 ? -7.844 14.827 10.535 1.00 91.69 278 ALA A C 1
ATOM 2130 O O . ALA A 1 278 ? -8.391 13.998 11.269 1.00 91.69 278 ALA A O 1
ATOM 2131 N N . PHE A 1 279 ? -6.989 15.738 11.011 1.00 94.00 279 PHE A N 1
ATOM 2132 C CA . PHE A 1 279 ? -6.606 15.848 12.419 1.00 94.00 279 PHE A CA 1
ATOM 2133 C C . PHE A 1 279 ? -7.805 16.184 13.313 1.00 94.00 279 PHE A C 1
ATOM 2135 O O . PHE A 1 279 ? -8.042 15.506 14.315 1.00 94.00 279 PHE A O 1
ATOM 2142 N N . VAL A 1 280 ? -8.591 17.201 12.947 1.00 93.94 280 VAL A N 1
ATOM 2143 C CA . VAL A 1 280 ? -9.762 17.632 13.726 1.00 93.94 280 VAL A CA 1
ATOM 2144 C C . VAL A 1 280 ? -10.820 16.538 13.773 1.00 93.94 280 VAL A C 1
ATOM 2146 O O . VAL A 1 280 ? -11.367 16.275 14.844 1.00 93.94 280 VAL A O 1
ATOM 2149 N N . ALA A 1 281 ? -11.067 15.855 12.655 1.00 92.75 281 ALA A N 1
ATOM 2150 C CA . ALA A 1 281 ? -12.018 14.753 12.613 1.00 92.75 281 ALA A CA 1
ATOM 2151 C C . ALA A 1 281 ? -11.622 13.609 13.561 1.00 92.75 281 ALA A C 1
ATOM 2153 O O . ALA A 1 281 ? -12.475 13.102 14.290 1.00 92.75 281 ALA A O 1
ATOM 2154 N N . TYR A 1 282 ? -10.333 13.252 13.624 1.00 93.81 282 TYR A N 1
ATOM 2155 C CA . TYR A 1 282 ? -9.853 12.253 14.580 1.00 93.81 282 TYR A CA 1
ATOM 2156 C C . TYR A 1 282 ? -10.025 12.703 16.035 1.00 93.81 282 TYR A C 1
ATOM 2158 O O . TYR A 1 282 ? -10.502 11.935 16.869 1.00 93.81 282 TYR A O 1
ATOM 2166 N N . ILE A 1 283 ? -9.639 13.942 16.353 1.00 95.44 283 ILE A N 1
ATOM 2167 C CA . ILE A 1 283 ? -9.759 14.500 17.708 1.00 95.44 283 ILE A CA 1
ATOM 2168 C C . ILE A 1 283 ? -11.223 14.514 18.159 1.00 95.44 283 ILE A C 1
ATOM 2170 O O . ILE A 1 283 ? -11.535 14.117 19.286 1.00 95.44 283 ILE A O 1
ATOM 2174 N N . GLU A 1 284 ? -12.136 14.912 17.277 1.00 93.56 284 GLU A N 1
ATOM 2175 C CA . GLU A 1 284 ? -13.571 14.881 17.544 1.00 93.56 284 GLU A CA 1
ATOM 2176 C C . GLU A 1 284 ? -14.061 13.445 17.777 1.00 93.56 284 GLU A C 1
ATOM 2178 O O . GLU A 1 284 ? -14.668 13.165 18.813 1.00 93.56 284 GLU A O 1
ATOM 2183 N N . TRP A 1 285 ? -13.734 12.518 16.873 1.00 91.81 285 TRP A N 1
ATOM 2184 C CA . TRP A 1 285 ? -14.123 11.110 16.971 1.00 91.81 285 TRP A CA 1
ATOM 2185 C C . TRP A 1 285 ? -13.588 10.436 18.247 1.00 91.81 285 TRP A C 1
ATOM 2187 O O . TRP A 1 285 ? -14.356 9.857 19.019 1.00 91.81 285 TRP A O 1
ATOM 2197 N N . GLY A 1 286 ? -12.287 10.559 18.519 1.00 91.00 286 GLY A N 1
ATOM 2198 C CA . GLY A 1 286 ? -11.625 9.934 19.665 1.00 91.00 286 GLY A CA 1
ATOM 2199 C C . GLY A 1 286 ? -12.068 10.517 21.008 1.00 91.00 286 GLY A C 1
ATOM 2200 O O . GLY A 1 286 ? -12.249 9.780 21.977 1.00 91.00 286 GLY A O 1
ATOM 2201 N N . SER A 1 287 ? -12.314 11.829 21.075 1.00 93.88 287 SER A N 1
ATOM 2202 C CA . SER A 1 287 ? -12.761 12.472 22.317 1.00 93.88 287 SER A CA 1
ATOM 2203 C C . SER A 1 287 ? -14.169 12.028 22.741 1.00 93.88 287 SER A C 1
ATOM 2205 O O . SER A 1 287 ? -14.425 11.873 23.934 1.00 93.88 287 SER A O 1
ATOM 2207 N N . ARG A 1 288 ? -15.075 11.738 21.798 1.00 92.44 288 ARG A N 1
ATOM 2208 C CA . ARG A 1 288 ? -16.404 11.174 22.111 1.00 92.44 288 ARG A CA 1
ATOM 2209 C C . ARG A 1 288 ? -16.320 9.762 22.683 1.00 92.44 288 ARG A C 1
ATOM 2211 O O . ARG A 1 288 ? -17.041 9.429 23.618 1.00 92.44 288 ARG A O 1
ATOM 2218 N N . ILE A 1 289 ? -15.387 8.957 22.180 1.00 88.94 289 ILE A N 1
ATOM 2219 C CA . ILE A 1 289 ? -15.115 7.619 22.719 1.00 88.94 289 ILE A CA 1
ATOM 2220 C C . ILE A 1 289 ? -14.616 7.712 24.168 1.00 88.94 289 ILE A C 1
ATOM 2222 O O . ILE A 1 289 ? -15.017 6.910 25.010 1.00 88.94 289 ILE A O 1
ATOM 2226 N N . ALA A 1 290 ? -13.795 8.715 24.492 1.00 91.00 290 ALA A N 1
ATOM 2227 C CA . ALA A 1 290 ? -13.356 8.947 25.866 1.00 91.00 290 ALA A CA 1
ATOM 2228 C C . ALA A 1 290 ? -14.530 9.251 26.818 1.00 91.00 290 ALA A C 1
ATOM 2230 O O . ALA A 1 290 ? -14.545 8.731 27.932 1.00 91.00 290 ALA A O 1
ATOM 2231 N N . VAL A 1 291 ? -15.534 10.023 26.379 1.00 92.88 291 VAL A N 1
ATOM 2232 C CA . VAL A 1 291 ? -16.764 10.277 27.158 1.00 92.88 291 VAL A CA 1
ATOM 2233 C C . VAL A 1 291 ? -17.502 8.969 27.446 1.00 92.88 291 VAL A C 1
ATOM 2235 O O . VAL A 1 291 ? -17.758 8.654 28.611 1.00 92.88 291 VAL A O 1
ATOM 2238 N N . GLU A 1 292 ? -17.768 8.166 26.412 1.00 91.12 292 GLU A N 1
ATOM 2239 C CA . GLU A 1 292 ? -18.468 6.881 26.559 1.00 91.12 292 GLU A CA 1
ATOM 2240 C C . GLU A 1 292 ? -17.739 5.936 27.514 1.00 91.12 292 GLU A C 1
ATOM 2242 O O . GLU A 1 292 ? -18.340 5.433 28.458 1.00 91.12 292 GLU A O 1
ATOM 2247 N N . ASN A 1 293 ? -16.431 5.757 27.333 1.00 90.38 293 ASN A N 1
ATOM 2248 C CA . ASN A 1 293 ? -15.645 4.842 28.162 1.00 90.38 293 ASN A CA 1
ATOM 2249 C C . ASN A 1 293 ? -15.480 5.328 29.605 1.00 90.38 293 ASN A C 1
ATOM 2251 O O . ASN A 1 293 ? -15.264 4.528 30.508 1.00 90.38 293 ASN A O 1
ATOM 2255 N N . SER A 1 294 ? -15.572 6.634 29.845 1.00 92.06 294 SER A N 1
ATOM 2256 C CA . SER A 1 294 ? -15.461 7.188 31.195 1.00 92.06 294 SER A CA 1
ATOM 2257 C C . SER A 1 294 ? -16.746 7.105 32.018 1.00 92.06 294 SER A C 1
ATOM 2259 O O . SER A 1 294 ? -16.708 7.367 33.224 1.00 92.06 294 SER A O 1
ATOM 2261 N N . SER A 1 295 ? -17.866 6.771 31.370 1.00 89.50 295 SER A N 1
ATOM 2262 C CA . SER A 1 295 ? -19.193 6.729 31.980 1.00 89.50 295 SER A CA 1
ATOM 2263 C C . SER A 1 295 ? -19.329 5.571 32.971 1.00 89.50 295 SER A C 1
ATOM 2265 O O . SER A 1 295 ? -18.692 4.525 32.841 1.00 89.50 295 SER A O 1
ATOM 2267 N N . SER A 1 296 ? -20.190 5.751 33.975 1.00 85.06 296 SER A N 1
ATOM 2268 C CA . SER A 1 296 ? -20.486 4.694 34.947 1.00 85.06 296 SER A CA 1
ATOM 2269 C C . SER A 1 296 ? -21.120 3.488 34.248 1.00 85.06 296 SER A C 1
ATOM 2271 O O . SER A 1 296 ? -22.101 3.644 33.524 1.00 85.06 296 SER A O 1
ATOM 2273 N N . GLY A 1 297 ? -20.558 2.294 34.455 1.00 80.12 297 GLY A N 1
ATOM 2274 C CA . GLY A 1 297 ? -21.048 1.051 33.847 1.00 80.12 297 GLY A CA 1
ATOM 2275 C C . GLY A 1 297 ? -20.599 0.797 32.403 1.00 80.12 297 GLY A C 1
ATOM 2276 O O . GLY A 1 297 ? -21.060 -0.175 31.810 1.00 80.12 297 GLY A O 1
ATOM 2277 N N . ALA A 1 298 ? -19.705 1.621 31.841 1.00 84.94 298 ALA A N 1
ATOM 2278 C CA . ALA A 1 298 ? -19.156 1.396 30.506 1.00 84.94 298 ALA A CA 1
ATOM 2279 C C . ALA A 1 298 ? -18.416 0.049 30.414 1.00 84.94 298 ALA A C 1
ATOM 2281 O O . ALA A 1 298 ? -17.554 -0.257 31.242 1.00 84.94 298 ALA A O 1
ATOM 2282 N N . LYS A 1 299 ? -18.732 -0.737 29.378 1.00 81.38 299 LYS A N 1
ATOM 2283 C CA . LYS A 1 299 ? -18.093 -2.027 29.074 1.00 81.38 299 LYS A CA 1
ATOM 2284 C C . LYS A 1 299 ? -17.514 -1.990 27.655 1.00 81.38 299 LYS A C 1
ATOM 2286 O O . LYS A 1 299 ? -18.160 -2.452 26.715 1.00 81.38 299 LYS A O 1
ATOM 2291 N N . PRO A 1 300 ? -16.336 -1.375 27.460 1.00 80.31 300 PRO A N 1
ATOM 2292 C CA . PRO A 1 300 ? -15.716 -1.297 26.144 1.00 80.31 300 PRO A CA 1
ATOM 2293 C C . PRO A 1 300 ? -15.383 -2.700 25.603 1.00 80.31 300 PRO A C 1
ATOM 2295 O O . PRO A 1 300 ? -14.958 -3.553 26.382 1.00 80.31 300 PRO A O 1
ATOM 2298 N N . PRO A 1 301 ? -15.535 -2.947 24.287 1.00 73.25 301 PRO A N 1
ATOM 2299 C CA . PRO A 1 301 ? -15.200 -4.236 23.690 1.00 73.25 301 PRO A CA 1
ATOM 2300 C C . PRO A 1 301 ? -13.723 -4.595 23.888 1.00 73.25 301 PRO A C 1
ATOM 2302 O O . PRO A 1 301 ? -12.831 -3.765 23.686 1.00 73.25 301 PRO A O 1
ATOM 2305 N N . GLU A 1 302 ? -13.465 -5.849 24.247 1.00 72.50 302 GLU A N 1
ATOM 2306 C CA . GLU A 1 302 ? -12.110 -6.361 24.441 1.00 72.50 302 GLU A CA 1
ATOM 2307 C C . GLU A 1 302 ? -11.419 -6.677 23.104 1.00 72.50 302 GLU A C 1
ATOM 2309 O O . GLU A 1 302 ? -12.062 -6.974 22.097 1.00 72.50 302 GLU A O 1
ATOM 2314 N N . GLY A 1 303 ? -10.084 -6.612 23.086 1.00 72.50 303 GLY A N 1
ATOM 2315 C CA . GLY A 1 303 ? -9.272 -7.066 21.949 1.00 72.50 303 GLY A CA 1
ATOM 2316 C C . GLY A 1 303 ? -9.293 -6.179 20.697 1.00 72.50 303 GLY A C 1
ATOM 2317 O O . GLY A 1 303 ? -8.749 -6.581 19.669 1.00 72.50 303 GLY A O 1
ATOM 2318 N N . LEU A 1 304 ? -9.878 -4.978 20.752 1.00 78.44 304 LEU A N 1
ATOM 2319 C CA . LEU A 1 304 ? -9.843 -4.048 19.620 1.00 78.44 304 LEU A CA 1
ATOM 2320 C C . LEU A 1 304 ? -8.406 -3.571 19.327 1.00 78.44 304 LEU A C 1
ATOM 2322 O O . LEU A 1 304 ? -7.647 -3.301 20.261 1.00 78.44 304 LEU A O 1
ATOM 2326 N N . PRO A 1 305 ? -8.005 -3.446 18.048 1.00 82.00 305 PRO A N 1
ATOM 2327 C CA . PRO A 1 305 ? -6.695 -2.916 17.690 1.00 82.00 305 PRO A CA 1
ATOM 2328 C C . PRO A 1 305 ? -6.622 -1.397 17.907 1.00 82.00 305 PRO A C 1
ATOM 2330 O O . PRO A 1 305 ? -7.640 -0.706 17.966 1.00 82.00 305 PRO A O 1
ATOM 2333 N N . VAL A 1 306 ? -5.401 -0.852 17.966 1.00 86.50 306 VAL A N 1
ATOM 2334 C CA . VAL A 1 306 ? -5.198 0.604 17.872 1.00 86.50 306 VAL A CA 1
ATOM 2335 C C . VAL A 1 306 ? -5.785 1.088 16.538 1.00 86.50 306 VAL A C 1
ATOM 2337 O O . VAL A 1 306 ? -5.466 0.496 15.500 1.00 86.50 306 VAL A O 1
ATOM 2340 N N . PRO A 1 307 ? -6.656 2.116 16.538 1.00 87.56 307 PRO A N 1
ATOM 2341 C CA . PRO A 1 307 ? -7.274 2.594 15.314 1.00 87.56 307 PRO A CA 1
ATOM 2342 C C . PRO A 1 307 ? -6.205 3.131 14.369 1.00 87.56 307 PRO A C 1
ATOM 2344 O O . PRO A 1 307 ? -5.233 3.744 14.802 1.00 87.56 307 PRO A O 1
ATOM 2347 N N . ARG A 1 308 ? -6.406 2.922 13.070 1.00 86.06 308 ARG A N 1
ATOM 2348 C CA . ARG A 1 308 ? -5.626 3.595 12.034 1.00 86.06 308 ARG A CA 1
ATOM 2349 C C . ARG A 1 308 ? -6.461 4.720 11.458 1.00 86.06 308 ARG A C 1
ATOM 2351 O O . ARG A 1 308 ? -7.608 4.493 11.087 1.00 86.06 308 ARG A O 1
ATOM 2358 N N . TRP A 1 309 ? -5.885 5.912 11.397 1.00 89.12 309 TRP A N 1
ATOM 2359 C CA . TRP A 1 309 ? -6.541 7.093 10.856 1.00 89.12 309 TRP A CA 1
ATOM 2360 C C . TRP A 1 309 ? -5.804 7.581 9.614 1.00 89.12 309 TRP A C 1
ATOM 2362 O O . TRP A 1 309 ? -4.575 7.670 9.614 1.00 89.12 309 TRP A O 1
ATOM 2372 N N . TRP A 1 310 ? -6.558 7.881 8.560 1.00 85.88 310 TRP A N 1
ATOM 2373 C CA . TRP A 1 310 ? -6.023 8.302 7.267 1.00 85.88 310 TRP A CA 1
ATOM 2374 C C . TRP A 1 310 ? -6.555 9.681 6.858 1.00 85.88 310 TRP A C 1
ATOM 2376 O O . TRP A 1 310 ? -7.387 10.263 7.553 1.00 85.88 310 TRP A O 1
ATOM 2386 N N . TRP A 1 311 ? -6.064 10.205 5.730 1.00 83.44 311 TRP A N 1
ATOM 2387 C CA . TRP A 1 311 ? -6.478 11.489 5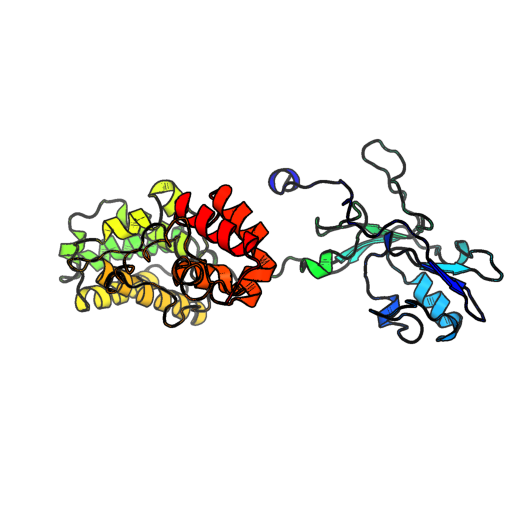.145 1.00 83.44 311 TRP A CA 1
ATOM 2388 C C . TRP A 1 311 ? -7.990 11.606 4.931 1.00 83.44 311 TRP A C 1
ATOM 2390 O O . TRP A 1 311 ? -8.558 12.686 5.071 1.00 83.44 311 TRP A O 1
ATOM 2400 N N . VAL A 1 312 ? -8.646 10.483 4.629 1.00 74.44 312 VAL A N 1
ATOM 2401 C CA . VAL A 1 312 ? -10.099 10.388 4.478 1.00 74.44 312 VAL A CA 1
ATOM 2402 C C . VAL A 1 312 ? -10.682 9.698 5.708 1.00 74.44 312 VAL A C 1
ATOM 2404 O O . VAL A 1 312 ? -10.186 8.661 6.150 1.00 74.44 312 VAL A O 1
ATOM 2407 N N . CYS A 1 313 ? -11.748 10.275 6.261 1.00 61.53 313 CYS A N 1
ATOM 2408 C CA . CYS A 1 313 ? -12.485 9.686 7.373 1.00 61.53 313 CYS A CA 1
ATOM 2409 C C . CYS A 1 313 ? -13.295 8.481 6.878 1.00 61.53 313 CYS A C 1
ATOM 2411 O O . CYS A 1 313 ? -14.404 8.656 6.383 1.00 61.53 313 CYS A O 1
ATOM 2413 N N . ASP A 1 314 ? -12.779 7.263 7.041 1.00 52.78 314 ASP A N 1
ATOM 2414 C CA . ASP A 1 314 ? -13.479 6.021 6.659 1.00 52.78 314 ASP A CA 1
ATOM 2415 C C . ASP A 1 314 ? -14.471 5.537 7.746 1.00 52.78 314 ASP A C 1
ATOM 2417 O O . ASP A 1 314 ? -14.665 4.349 7.997 1.00 52.78 314 ASP A O 1
ATOM 2421 N N . ALA A 1 315 ? -15.070 6.483 8.479 1.00 56.12 315 ALA A N 1
ATOM 2422 C CA . ALA A 1 315 ? -15.994 6.200 9.570 1.00 56.12 315 ALA A CA 1
ATOM 2423 C C . ALA A 1 315 ? -17.432 6.083 9.037 1.00 56.12 315 ALA A C 1
ATOM 2425 O O . ALA A 1 315 ? -18.060 7.086 8.699 1.00 56.12 315 ALA A O 1
ATOM 2426 N N . THR A 1 316 ? -17.979 4.867 9.001 1.00 53.53 316 THR A N 1
ATOM 2427 C CA . THR A 1 316 ? -19.384 4.608 8.637 1.00 53.53 316 THR A CA 1
ATOM 2428 C C . THR A 1 316 ? -20.288 4.497 9.878 1.00 53.53 316 THR A C 1
ATOM 2430 O O . THR A 1 316 ? -19.807 4.163 10.970 1.00 53.53 316 THR A O 1
ATOM 2433 N N . PRO A 1 317 ? -21.608 4.770 9.774 1.00 50.34 317 PRO A N 1
ATOM 2434 C CA . PRO A 1 317 ? -22.552 4.429 10.839 1.00 50.34 317 PRO A CA 1
ATOM 2435 C C . PRO A 1 317 ? -22.420 2.939 11.190 1.00 50.34 317 PRO A C 1
ATOM 2437 O O . PRO A 1 317 ? -22.470 2.099 10.300 1.00 50.34 317 PRO A O 1
ATOM 2440 N N . ALA A 1 318 ? -22.230 2.624 12.476 1.00 55.03 318 ALA A N 1
ATOM 2441 C CA . ALA A 1 318 ? -21.919 1.282 12.997 1.00 55.03 318 ALA A CA 1
ATOM 2442 C C . ALA A 1 318 ? -20.496 0.732 12.740 1.00 55.03 318 ALA A C 1
ATOM 2444 O O . ALA A 1 318 ? -20.224 -0.409 13.106 1.00 55.03 318 ALA A O 1
ATOM 2445 N N . ALA A 1 319 ? -19.540 1.539 12.256 1.00 60.06 319 ALA A N 1
ATOM 2446 C CA . ALA A 1 319 ? -18.116 1.158 12.195 1.00 60.06 319 ALA A CA 1
ATOM 2447 C C . ALA A 1 319 ? -17.490 0.824 13.568 1.00 60.06 319 ALA A C 1
ATOM 2449 O O . ALA A 1 319 ? -16.356 0.354 13.644 1.00 60.06 319 ALA A O 1
ATOM 2450 N N . ARG A 1 320 ? -18.208 1.085 14.669 1.00 68.38 320 ARG A N 1
ATOM 2451 C CA . ARG A 1 320 ? -17.802 0.728 16.029 1.00 68.38 320 ARG A CA 1
ATOM 2452 C C . ARG A 1 320 ? -18.975 0.201 16.849 1.00 68.38 320 ARG A C 1
ATOM 2454 O O . ARG A 1 320 ? -20.114 0.629 16.669 1.00 68.38 320 ARG A O 1
ATOM 2461 N N . VAL A 1 321 ? -18.645 -0.632 17.831 1.00 66.06 321 VAL A N 1
ATOM 2462 C CA . VAL A 1 321 ? -19.549 -1.043 18.912 1.00 66.06 321 VAL A CA 1
ATOM 2463 C C . VAL A 1 321 ? -19.459 -0.009 20.041 1.00 66.06 321 VAL A C 1
ATOM 2465 O O . VAL A 1 321 ? -18.357 0.381 20.435 1.00 66.06 321 VAL A O 1
ATOM 2468 N N . SER A 1 322 ? -20.597 0.485 20.539 1.00 74.12 322 SER A N 1
ATOM 2469 C CA . SER A 1 322 ? -20.613 1.442 21.657 1.00 74.12 322 SER A CA 1
ATOM 2470 C C . SER A 1 322 ? -20.360 0.736 22.988 1.00 74.12 322 SER A C 1
ATOM 2472 O O . SER A 1 322 ? -20.936 -0.316 23.247 1.00 74.12 322 SER A O 1
ATOM 2474 N N . ALA A 1 323 ? -19.557 1.353 23.861 1.00 74.81 323 ALA A N 1
ATOM 2475 C CA . ALA A 1 323 ? -19.328 0.868 25.227 1.00 74.81 323 ALA A CA 1
ATOM 2476 C C . ALA A 1 323 ? -20.574 0.973 26.129 1.00 74.81 323 ALA A C 1
ATOM 2478 O O . ALA A 1 323 ? -20.583 0.424 27.232 1.00 74.81 323 ALA A O 1
ATOM 2479 N N . LEU A 1 324 ? -21.599 1.698 25.666 1.00 76.75 324 LEU A N 1
ATOM 2480 C CA . LEU A 1 324 ? -22.899 1.867 26.316 1.00 76.75 324 LEU A CA 1
ATOM 2481 C C . LEU A 1 324 ? -24.005 1.049 25.637 1.00 76.75 324 LEU A C 1
ATOM 2483 O O . LEU A 1 324 ? -25.158 1.127 26.062 1.00 76.75 324 LEU A O 1
ATOM 2487 N N . ALA A 1 325 ? -23.691 0.311 24.565 1.00 70.38 325 ALA A N 1
ATOM 2488 C CA . ALA A 1 325 ? -24.682 -0.521 23.900 1.00 70.38 325 ALA A CA 1
ATOM 2489 C C . ALA A 1 325 ? -25.235 -1.558 24.897 1.00 70.38 325 ALA A C 1
ATOM 2491 O O . ALA A 1 325 ? -24.451 -2.127 25.666 1.00 70.38 325 ALA A O 1
ATOM 2492 N N . PRO A 1 326 ? -26.556 -1.827 24.890 1.00 59.91 326 PRO A N 1
ATOM 2493 C CA . PRO A 1 326 ? -27.101 -2.974 25.601 1.00 59.91 326 PRO A CA 1
ATOM 2494 C C . PRO A 1 326 ? -26.320 -4.210 25.162 1.00 59.91 326 PRO A C 1
ATOM 2496 O O . PRO A 1 326 ? -26.145 -4.427 23.962 1.00 59.91 326 PRO A O 1
ATOM 2499 N N . GLN A 1 327 ? -25.817 -4.998 26.112 1.00 54.62 327 GLN A N 1
ATOM 2500 C CA . GLN A 1 327 ? -25.332 -6.323 25.754 1.00 54.62 327 GLN A CA 1
ATOM 2501 C C . GLN A 1 327 ? -26.562 -7.083 25.259 1.00 54.62 327 GLN A C 1
ATOM 2503 O O . GLN A 1 327 ? -27.502 -7.270 26.030 1.00 54.62 327 GLN A O 1
ATOM 2508 N N . GLU A 1 328 ? -26.605 -7.440 23.975 1.00 50.06 328 GLU A N 1
ATOM 2509 C CA . GLU A 1 328 ? -27.539 -8.467 23.525 1.00 50.06 328 GLU A CA 1
ATOM 2510 C C . GLU A 1 328 ? -27.189 -9.715 24.339 1.00 50.06 328 GLU A C 1
ATOM 2512 O O . GLU A 1 328 ? -26.128 -10.307 24.144 1.00 50.06 328 GLU A O 1
ATOM 2517 N N . GLU A 1 329 ? -28.015 -10.045 25.334 1.00 46.47 329 GLU A N 1
ATOM 2518 C CA . GLU A 1 329 ? -27.946 -11.348 25.982 1.00 46.47 329 GLU A CA 1
ATOM 2519 C C . GLU A 1 329 ? -28.153 -12.375 24.872 1.00 46.47 329 GLU A C 1
ATOM 2521 O O . GLU A 1 329 ? -29.220 -12.424 24.254 1.00 46.47 329 GLU A O 1
ATOM 2526 N N . GLU A 1 330 ? -27.100 -13.136 24.556 1.00 51.34 330 GLU A N 1
ATOM 2527 C CA . GLU A 1 330 ? -27.224 -14.250 23.626 1.00 51.34 330 GLU A CA 1
ATOM 2528 C C . GLU A 1 330 ? -28.347 -15.152 24.152 1.00 51.34 330 GLU A C 1
ATOM 2530 O O . GLU A 1 330 ? -28.311 -15.542 25.327 1.00 51.34 330 GLU A O 1
ATOM 2535 N N . PRO A 1 331 ? -29.375 -15.453 23.334 1.00 54.44 331 PRO A N 1
ATOM 2536 C CA . PRO A 1 331 ? -30.418 -16.365 23.760 1.00 54.44 331 PRO A CA 1
ATOM 2537 C C . PRO A 1 331 ? -29.758 -17.681 24.188 1.00 54.44 331 PRO A C 1
ATOM 2539 O O . PRO A 1 331 ? -28.776 -18.099 23.562 1.00 54.44 331 PRO A O 1
ATOM 2542 N N . PRO A 1 332 ? -30.259 -18.328 25.257 1.00 58.91 332 PRO A N 1
ATOM 2543 C CA . PRO A 1 332 ? -29.711 -19.598 25.701 1.00 58.91 332 PRO A CA 1
ATOM 2544 C C . PRO A 1 332 ? -29.678 -20.568 24.518 1.00 58.91 332 PRO A C 1
ATOM 2546 O O . PRO A 1 332 ? -30.573 -20.518 23.663 1.00 58.91 332 PRO A O 1
ATOM 2549 N N . PRO A 1 333 ? -28.650 -21.428 24.445 1.00 62.25 333 PRO A N 1
ATOM 2550 C CA . PRO A 1 333 ? -28.504 -22.323 23.319 1.00 62.25 333 PRO A CA 1
ATOM 2551 C C . PRO A 1 333 ? -29.777 -23.154 23.130 1.00 62.25 333 PRO A C 1
ATOM 2553 O O . PRO A 1 333 ? -30.396 -23.562 24.121 1.00 62.25 333 PRO A O 1
ATOM 2556 N N . PRO A 1 334 ? -30.198 -23.378 21.876 1.00 68.44 334 PRO A N 1
ATOM 2557 C CA . PRO A 1 334 ? -31.392 -24.156 21.587 1.00 68.44 334 PRO A CA 1
ATOM 2558 C C . PRO A 1 334 ? -31.251 -25.555 22.213 1.00 68.44 334 PRO A C 1
ATOM 2560 O O . PRO A 1 334 ? -30.150 -26.115 22.207 1.00 68.44 334 PRO A O 1
ATOM 2563 N N . PRO A 1 335 ? -32.332 -26.133 22.767 1.00 75.19 335 PRO A N 1
ATOM 2564 C CA . PRO A 1 335 ? -32.284 -27.493 23.283 1.00 75.19 335 PRO A CA 1
ATOM 2565 C C . PRO A 1 335 ? -31.868 -28.450 22.162 1.00 75.19 335 PRO A C 1
ATOM 2567 O O . PRO A 1 335 ? -32.384 -28.374 21.046 1.00 75.19 335 PRO A O 1
ATOM 2570 N N . LEU A 1 336 ? -30.916 -29.335 22.457 1.00 83.38 336 LEU A N 1
ATOM 2571 C CA . LEU A 1 336 ? -30.455 -30.320 21.487 1.00 83.38 336 LEU A CA 1
ATOM 2572 C C . LEU A 1 336 ? -31.529 -31.397 21.274 1.00 83.38 336 LEU A C 1
ATOM 2574 O O . LEU A 1 336 ? -32.164 -31.815 22.246 1.00 83.38 336 LEU A O 1
ATOM 2578 N N . PRO A 1 337 ? -31.716 -31.869 20.030 1.00 87.25 337 PRO A N 1
ATOM 2579 C CA . PRO A 1 337 ? -32.655 -32.945 19.732 1.00 87.25 337 PRO A CA 1
ATOM 2580 C C . PRO A 1 337 ? -32.292 -34.230 20.479 1.00 87.25 337 PRO A C 1
ATOM 2582 O O . PRO A 1 337 ? -31.110 -34.558 20.630 1.00 87.25 337 PRO A O 1
ATOM 2585 N N . ALA A 1 338 ? -33.302 -35.001 20.887 1.00 84.94 338 ALA A N 1
ATOM 2586 C CA . ALA A 1 338 ? -33.087 -36.281 21.562 1.00 84.94 338 ALA A CA 1
ATOM 2587 C C . ALA A 1 338 ? -32.313 -37.280 20.670 1.00 84.94 338 ALA A C 1
ATOM 2589 O O . ALA A 1 338 ? -32.163 -37.097 19.457 1.00 84.94 338 ALA A O 1
ATOM 2590 N N . GLN A 1 339 ? -31.790 -38.359 21.262 1.00 76.62 339 GLN A N 1
ATOM 2591 C CA . GLN A 1 339 ? -30.897 -39.300 20.567 1.00 76.62 339 GLN A CA 1
ATOM 2592 C C . GLN A 1 339 ? -31.537 -39.970 19.333 1.00 76.62 339 GLN A C 1
ATOM 2594 O O . GLN A 1 339 ? -30.843 -40.176 18.338 1.00 76.62 339 GLN A O 1
ATOM 2599 N N . ASP A 1 340 ? -32.852 -40.192 19.361 1.00 81.81 340 ASP A N 1
ATOM 2600 C CA . ASP A 1 340 ? -33.617 -40.829 18.277 1.00 81.81 340 ASP A CA 1
ATOM 2601 C C . ASP A 1 340 ? -34.521 -39.846 17.509 1.00 81.81 340 ASP A C 1
ATOM 2603 O O . ASP A 1 340 ? -35.338 -40.248 16.680 1.00 81.81 340 ASP A O 1
ATOM 2607 N N . GLU A 1 341 ? -34.406 -38.547 17.788 1.00 88.06 341 GLU A N 1
ATOM 2608 C CA . GLU A 1 341 ? -35.204 -37.521 17.123 1.00 88.06 341 GLU A CA 1
ATOM 2609 C C . GLU A 1 341 ? -34.618 -37.172 15.742 1.00 88.06 341 GLU A C 1
ATOM 2611 O O . GLU A 1 341 ? -33.403 -36.950 15.626 1.00 88.06 341 GLU A O 1
ATOM 2616 N N . PRO A 1 342 ? -35.449 -37.099 14.682 1.00 87.50 342 PRO A N 1
ATOM 2617 C CA . PRO A 1 342 ? -34.997 -36.665 13.367 1.00 87.50 342 PRO A CA 1
ATOM 2618 C C . PRO A 1 342 ? -34.506 -35.213 13.415 1.00 87.50 342 PRO A C 1
ATOM 2620 O O . PRO A 1 342 ? -35.207 -34.311 13.870 1.00 87.50 342 PRO A O 1
ATOM 2623 N N . VAL A 1 343 ? -33.290 -34.985 12.918 1.00 92.06 343 VAL A N 1
ATOM 2624 C CA . VAL A 1 343 ? -32.671 -33.653 12.872 1.00 92.06 343 VAL A CA 1
ATOM 2625 C C . VAL A 1 343 ? -33.056 -32.971 11.575 1.00 92.06 343 VAL A C 1
ATOM 2627 O O . VAL A 1 343 ? -33.033 -33.610 10.535 1.00 92.06 343 VAL A O 1
ATOM 2630 N N . SER A 1 344 ? -33.343 -31.675 11.624 1.00 92.88 344 SER A N 1
ATOM 2631 C CA . SER A 1 344 ? -33.658 -30.850 10.456 1.00 92.88 344 SER A CA 1
ATOM 2632 C C . SER A 1 344 ? -32.922 -29.524 10.519 1.00 92.88 344 SER A C 1
ATOM 2634 O O . SER A 1 344 ? -32.520 -29.077 11.602 1.00 92.88 344 SER A O 1
ATOM 2636 N N . PHE A 1 345 ? -32.729 -28.888 9.369 1.00 91.44 345 PHE A N 1
ATOM 2637 C CA . PHE A 1 345 ? -31.944 -27.670 9.307 1.00 91.44 345 PHE A CA 1
ATOM 2638 C C . PHE A 1 345 ? -32.614 -26.525 10.061 1.00 91.44 345 PHE A C 1
ATOM 2640 O O . PHE A 1 345 ? -31.985 -25.905 10.920 1.00 91.44 345 PHE A O 1
ATOM 2647 N N . ALA A 1 346 ? -33.894 -26.277 9.795 1.00 89.44 346 ALA A N 1
ATOM 2648 C CA . ALA A 1 346 ? -34.636 -25.167 10.370 1.00 89.44 346 ALA A CA 1
ATOM 2649 C C . ALA A 1 346 ? -34.768 -25.266 11.897 1.00 89.44 346 ALA A C 1
ATOM 2651 O O . ALA A 1 346 ? -34.617 -24.253 12.583 1.00 89.44 346 ALA A O 1
ATOM 2652 N N . ALA A 1 347 ? -35.033 -26.465 12.424 1.00 86.94 347 ALA A N 1
ATOM 2653 C CA . ALA A 1 347 ? -35.290 -26.660 13.849 1.00 86.94 347 ALA A CA 1
ATOM 2654 C C . ALA A 1 347 ? -34.010 -26.850 14.672 1.00 86.94 347 ALA A C 1
ATOM 2656 O O . ALA A 1 347 ? -33.970 -26.428 15.824 1.00 86.94 347 ALA A O 1
ATOM 2657 N N . HIS A 1 348 ? -32.968 -27.457 14.095 1.00 91.06 348 HIS A N 1
ATOM 2658 C CA . HIS A 1 348 ? -31.851 -27.974 14.888 1.00 91.06 348 HIS A CA 1
ATOM 2659 C C . HIS A 1 348 ? -30.472 -27.497 14.444 1.00 91.06 348 HIS A C 1
ATOM 2661 O O . HIS A 1 348 ? -29.584 -27.438 15.282 1.00 91.06 348 HIS A O 1
ATOM 2667 N N . ILE A 1 349 ? -30.260 -27.158 13.168 1.00 92.12 349 ILE A N 1
ATOM 2668 C CA . ILE A 1 349 ? -28.932 -26.743 12.678 1.00 92.12 349 ILE A CA 1
ATOM 2669 C C . ILE A 1 349 ? -28.800 -25.229 12.626 1.00 92.12 349 ILE A C 1
ATOM 2671 O O . ILE A 1 349 ? -27.871 -24.662 13.197 1.00 92.12 349 ILE A O 1
ATOM 2675 N N . LYS A 1 350 ? -29.752 -24.555 11.980 1.00 90.69 350 LYS A N 1
ATOM 2676 C CA . LYS A 1 350 ? -29.779 -23.098 11.860 1.00 90.69 350 LYS A CA 1
ATOM 2677 C C . LYS A 1 350 ? -29.681 -22.396 13.225 1.00 90.69 350 LYS A C 1
ATOM 2679 O O . LYS A 1 350 ? -28.910 -21.440 13.308 1.00 90.69 350 LYS A O 1
ATOM 2684 N N . PRO A 1 351 ? -30.372 -22.851 14.292 1.00 89.88 351 PRO A N 1
ATOM 2685 C CA . PRO A 1 351 ? -30.272 -22.225 15.611 1.00 89.88 351 PRO A CA 1
ATOM 2686 C C . PRO A 1 351 ? -28.906 -22.372 16.303 1.00 89.88 351 PRO A C 1
ATOM 2688 O O . PRO A 1 351 ? -28.619 -21.596 17.209 1.00 89.88 351 PRO A O 1
ATOM 2691 N N . LEU A 1 352 ? -28.057 -23.325 15.892 1.00 88.69 352 LEU A N 1
ATOM 2692 C CA . LEU A 1 352 ? -26.706 -23.489 16.455 1.00 88.69 352 LEU A CA 1
ATOM 2693 C C . LEU A 1 352 ? -25.732 -22.410 15.954 1.00 88.69 352 LEU A C 1
ATOM 2695 O O . LEU A 1 352 ? -24.739 -22.119 16.618 1.00 88.69 352 LEU A O 1
ATOM 2699 N N . PHE A 1 353 ? -26.006 -21.795 14.798 1.00 88.19 353 PHE A N 1
ATOM 2700 C CA . PHE A 1 353 ? -25.205 -20.696 14.259 1.00 88.19 353 PHE A CA 1
ATOM 2701 C C . PHE A 1 353 ? -25.704 -19.346 14.778 1.00 88.19 353 PHE A C 1
ATOM 2703 O O . PHE A 1 353 ? -26.815 -18.914 14.455 1.00 88.19 353 PHE A O 1
ATOM 2710 N N . ARG A 1 354 ? -24.857 -18.625 15.519 1.00 84.19 354 ARG A N 1
ATOM 2711 C CA . ARG A 1 354 ? -25.192 -17.296 16.047 1.00 84.19 354 ARG A CA 1
ATOM 2712 C C . ARG A 1 354 ? -25.168 -16.248 14.935 1.00 84.19 354 ARG A C 1
ATOM 2714 O O . ARG A 1 354 ? -24.475 -16.394 13.924 1.00 84.19 354 ARG A O 1
ATOM 2721 N N . SER A 1 355 ? -25.844 -15.120 15.156 1.00 77.62 355 SER A N 1
ATOM 2722 C CA . SER A 1 355 ? -25.808 -13.967 14.239 1.00 77.62 355 SER A CA 1
ATOM 2723 C C . SER A 1 355 ? -24.375 -13.515 13.931 1.00 77.62 355 SER A C 1
ATOM 2725 O O . SER A 1 355 ? -24.060 -13.174 12.790 1.00 77.62 355 SER A O 1
ATOM 2727 N N . ARG A 1 356 ? -23.481 -13.562 14.931 1.00 74.69 356 ARG A N 1
ATOM 2728 C CA . ARG A 1 356 ? -22.054 -13.249 14.774 1.00 74.69 356 ARG A CA 1
ATOM 2729 C C . ARG A 1 356 ? -21.331 -14.247 13.870 1.00 74.69 356 ARG A C 1
ATOM 2731 O O . ARG A 1 356 ? -20.561 -13.814 13.012 1.00 74.69 356 ARG A O 1
ATOM 2738 N N . ASP A 1 357 ? -21.603 -15.542 14.023 1.00 82.25 357 ASP A N 1
ATOM 2739 C CA . ASP A 1 357 ? -20.998 -16.603 13.208 1.00 82.25 357 ASP A CA 1
ATOM 2740 C C . ASP A 1 357 ? -21.395 -16.410 11.740 1.00 82.25 357 ASP A C 1
ATOM 2742 O O . ASP A 1 357 ? -20.538 -16.353 10.856 1.00 82.25 357 ASP A O 1
ATOM 2746 N N . ARG A 1 358 ? -22.694 -16.186 11.486 1.00 85.81 358 ARG A N 1
ATOM 2747 C CA . ARG A 1 358 ? -23.219 -15.880 10.149 1.00 85.81 358 ARG A CA 1
ATOM 2748 C C . ARG A 1 358 ? -22.574 -14.636 9.555 1.00 85.81 358 ARG A C 1
ATOM 2750 O O . ARG A 1 358 ? -22.098 -14.688 8.428 1.00 85.81 358 ARG A O 1
ATOM 2757 N N . ASN A 1 359 ? -22.544 -13.524 10.289 1.00 75.12 359 ASN A N 1
ATOM 2758 C CA . ASN A 1 359 ? -21.970 -12.273 9.790 1.00 75.12 359 ASN A CA 1
ATOM 2759 C C . ASN A 1 359 ? -20.478 -12.414 9.468 1.00 75.12 359 ASN A C 1
ATOM 2761 O O . ASN A 1 359 ? -20.018 -11.864 8.470 1.00 75.12 359 ASN A O 1
ATOM 2765 N N . SER A 1 360 ? -19.749 -13.198 10.266 1.00 75.38 360 SER A N 1
ATOM 2766 C CA . SER A 1 360 ? -18.331 -13.489 10.038 1.00 75.38 360 SER A CA 1
ATOM 2767 C C . SER A 1 360 ? -18.104 -14.354 8.802 1.00 75.38 360 SER A C 1
ATOM 2769 O O . SER A 1 360 ? -17.064 -14.225 8.176 1.00 75.38 360 SER A O 1
ATOM 2771 N N . MET A 1 361 ? -19.063 -15.202 8.419 1.00 82.12 361 MET A N 1
ATOM 2772 C CA . MET A 1 361 ? -18.946 -16.107 7.268 1.00 82.12 361 MET A CA 1
ATOM 2773 C C . MET A 1 361 ? -19.631 -15.609 5.995 1.00 82.12 361 MET A C 1
ATOM 2775 O O . MET A 1 361 ? -19.336 -16.123 4.920 1.00 82.12 361 MET A O 1
ATOM 2779 N N . LYS A 1 362 ? -20.483 -14.579 6.082 1.00 81.94 362 LYS A N 1
ATOM 2780 C CA . LYS A 1 362 ? -21.344 -14.094 4.987 1.00 81.94 362 LYS A CA 1
ATOM 2781 C C . LYS A 1 362 ? -20.592 -13.686 3.713 1.00 81.94 362 LYS A C 1
ATOM 2783 O O . LYS A 1 362 ? -21.191 -13.626 2.647 1.00 81.94 362 LYS A O 1
ATOM 2788 N N . PHE A 1 363 ? -19.295 -13.394 3.815 1.00 69.94 363 PHE A N 1
ATOM 2789 C CA . PHE A 1 363 ? -18.438 -13.100 2.664 1.00 69.94 363 PHE A CA 1
ATOM 2790 C C . PHE A 1 363 ? -18.011 -14.354 1.875 1.00 69.94 363 PHE A C 1
ATOM 2792 O O . PHE A 1 363 ? -17.564 -14.226 0.739 1.00 69.94 363 PHE A O 1
ATOM 2799 N N . VAL A 1 364 ? -18.128 -15.545 2.476 1.00 77.12 364 VAL A N 1
ATOM 2800 C CA . VAL A 1 364 ? -17.835 -16.852 1.868 1.00 77.12 364 VAL A CA 1
ATOM 2801 C C . VAL A 1 364 ? -19.133 -17.565 1.476 1.00 77.12 364 VAL A C 1
ATOM 2803 O O . VAL A 1 364 ? -19.278 -17.936 0.318 1.00 77.12 364 VAL A O 1
ATOM 2806 N N . PHE A 1 365 ? -20.065 -17.746 2.422 1.00 87.75 365 PHE A N 1
ATOM 2807 C CA . PHE A 1 365 ? -21.407 -18.323 2.223 1.00 87.75 365 PHE A CA 1
ATOM 2808 C C . PHE A 1 365 ? -22.313 -18.049 3.444 1.00 87.75 365 PHE A C 1
ATOM 2810 O O . PHE A 1 365 ? -21.833 -17.612 4.494 1.00 87.75 365 PHE A O 1
ATOM 2817 N N . ASP A 1 366 ? -23.627 -18.280 3.336 1.00 90.25 366 ASP A N 1
ATOM 2818 C CA . ASP A 1 366 ? -24.584 -17.976 4.409 1.00 90.25 366 ASP A CA 1
ATOM 2819 C C . ASP A 1 366 ? -24.860 -19.190 5.320 1.00 90.25 366 ASP A C 1
ATOM 2821 O O . ASP A 1 366 ? -25.517 -20.148 4.926 1.00 90.25 366 ASP A O 1
ATOM 2825 N N . LEU A 1 367 ? -24.433 -19.124 6.589 1.00 90.19 367 LEU A N 1
ATOM 2826 C CA . LEU A 1 367 ? -24.678 -20.175 7.595 1.00 90.19 367 LEU A CA 1
ATOM 2827 C C . LEU A 1 367 ? -26.160 -20.375 7.971 1.00 90.19 367 LEU A C 1
ATOM 2829 O O . LEU A 1 367 ? -26.497 -21.343 8.647 1.00 90.19 367 LEU A O 1
ATOM 2833 N N . TRP A 1 368 ? -27.057 -19.477 7.560 1.00 93.94 368 TRP A N 1
ATOM 2834 C CA . TRP A 1 368 ? -28.508 -19.650 7.711 1.00 93.94 368 TRP A CA 1
ATOM 2835 C C . TRP A 1 368 ? -29.211 -20.057 6.409 1.00 93.94 368 TRP A C 1
ATOM 2837 O O . TRP A 1 368 ? -30.444 -20.123 6.391 1.00 93.94 368 TRP A O 1
ATOM 2847 N N . SER A 1 369 ? -28.452 -20.344 5.348 1.00 94.69 369 SER A N 1
ATOM 2848 C CA . SER A 1 369 ? -28.941 -20.926 4.098 1.00 94.69 369 SER A CA 1
ATOM 2849 C C . SER A 1 369 ? -28.764 -22.443 4.130 1.00 94.69 369 SER A C 1
ATOM 2851 O O . SER A 1 369 ? -27.644 -22.932 4.277 1.00 94.69 369 SER A O 1
ATOM 2853 N N . HIS A 1 370 ? -29.869 -23.183 3.990 1.00 94.81 370 HIS A N 1
ATOM 2854 C CA . HIS A 1 370 ? -29.856 -24.651 3.920 1.00 94.81 370 HIS A CA 1
ATOM 2855 C C . HIS A 1 370 ? -28.914 -25.130 2.809 1.00 94.81 370 HIS A C 1
ATOM 2857 O O . HIS A 1 370 ? -27.965 -25.859 3.085 1.00 94.81 370 HIS A O 1
ATOM 2863 N N . ASP A 1 371 ? -29.090 -24.596 1.598 1.00 93.25 371 ASP A N 1
ATOM 2864 C CA . ASP A 1 371 ? -28.272 -24.880 0.416 1.00 93.25 371 ASP A CA 1
ATOM 2865 C C . ASP A 1 371 ? -26.764 -24.732 0.662 1.00 93.25 371 ASP A C 1
ATOM 2867 O O . ASP A 1 371 ? -25.971 -25.585 0.257 1.00 93.25 371 ASP A O 1
ATOM 2871 N N . ASP A 1 372 ? -26.352 -23.640 1.306 1.00 93.12 372 ASP A N 1
ATOM 2872 C CA . ASP A 1 372 ? -24.932 -23.359 1.527 1.00 93.12 372 ASP A CA 1
ATOM 2873 C C . ASP A 1 372 ? -24.348 -24.293 2.588 1.00 93.12 372 ASP A C 1
ATOM 2875 O O . ASP A 1 372 ? -23.263 -24.850 2.403 1.00 93.12 372 ASP A O 1
ATOM 2879 N N . VAL A 1 373 ? -25.081 -24.520 3.680 1.00 92.50 373 VAL A N 1
ATOM 2880 C CA . VAL A 1 373 ? -24.647 -25.438 4.737 1.00 92.50 373 VAL A CA 1
ATOM 2881 C C . VAL A 1 373 ? -24.610 -26.881 4.222 1.00 92.50 373 VAL A C 1
ATOM 2883 O O . VAL A 1 373 ? -23.674 -27.605 4.554 1.00 92.50 373 VAL A O 1
ATOM 2886 N N . CYS A 1 374 ? -25.529 -27.284 3.338 1.00 92.44 374 CYS A N 1
ATOM 2887 C CA . CYS A 1 374 ? -25.472 -28.571 2.642 1.00 92.44 374 CYS A CA 1
ATOM 2888 C C . CYS A 1 374 ? -24.215 -28.709 1.774 1.00 92.44 374 CYS A C 1
ATOM 2890 O O . CYS A 1 374 ? -23.508 -29.712 1.858 1.00 92.44 374 CYS A O 1
ATOM 2892 N N . ARG A 1 375 ? -23.901 -27.698 0.951 1.00 93.31 375 ARG A N 1
ATOM 2893 C CA . ARG A 1 375 ? -22.724 -27.723 0.057 1.00 93.31 375 ARG A CA 1
ATOM 2894 C C . ARG A 1 375 ? -21.400 -27.777 0.813 1.00 93.31 375 ARG A C 1
ATOM 2896 O O . ARG A 1 375 ? -20.422 -28.308 0.290 1.00 93.31 375 ARG A O 1
ATOM 2903 N N . HIS A 1 376 ? -21.354 -27.206 2.013 1.00 93.50 376 HIS A N 1
ATOM 2904 C CA . HIS A 1 376 ? -20.121 -27.032 2.780 1.00 93.50 376 HIS A CA 1
ATOM 2905 C C . HIS A 1 376 ? -20.053 -27.875 4.062 1.00 93.50 376 HIS A C 1
ATOM 2907 O O . HIS A 1 376 ? -19.078 -27.759 4.805 1.00 93.50 376 HIS A O 1
ATOM 2913 N N . GLY A 1 377 ? -21.035 -28.745 4.312 1.00 89.12 377 GLY A N 1
ATOM 2914 C CA . GLY A 1 377 ? -21.222 -29.458 5.578 1.00 89.12 377 GLY A CA 1
ATOM 2915 C C . GLY A 1 377 ? -19.980 -30.177 6.109 1.00 89.12 377 GLY A C 1
ATOM 2916 O O . GLY A 1 377 ? -19.580 -29.959 7.253 1.00 89.12 377 GLY A O 1
ATOM 2917 N N . GLU A 1 378 ? -19.308 -30.971 5.271 1.00 90.19 378 GLU A N 1
ATOM 2918 C CA . GLU A 1 378 ? -18.090 -31.694 5.668 1.00 90.19 378 GLU A CA 1
ATOM 2919 C C . GLU A 1 378 ? -16.942 -30.747 6.047 1.00 90.19 378 GLU A C 1
ATOM 2921 O O . GLU A 1 378 ? -16.237 -30.964 7.037 1.00 90.19 378 GLU A O 1
ATOM 2926 N N . ALA A 1 379 ? -16.772 -29.658 5.291 1.00 89.44 379 ALA A N 1
ATOM 2927 C CA . ALA A 1 379 ? -15.746 -28.656 5.559 1.00 89.44 379 ALA A CA 1
ATOM 2928 C C . ALA A 1 379 ? -16.037 -27.887 6.856 1.00 89.44 379 ALA A C 1
ATOM 2930 O O . ALA A 1 379 ? -15.111 -27.602 7.618 1.00 89.44 379 ALA A O 1
ATOM 2931 N N . ILE A 1 380 ? -17.313 -27.593 7.132 1.00 89.06 380 ILE A N 1
ATOM 2932 C CA . ILE A 1 380 ? -17.755 -26.966 8.381 1.00 89.06 380 ILE A CA 1
ATOM 2933 C C . ILE A 1 380 ? -17.423 -27.885 9.564 1.00 89.06 380 ILE A C 1
ATOM 2935 O O . ILE A 1 380 ? -16.741 -27.447 10.490 1.00 89.06 380 ILE A O 1
ATOM 2939 N N . ILE A 1 381 ? -17.795 -29.171 9.511 1.00 89.94 381 ILE A N 1
ATOM 2940 C CA . ILE A 1 381 ? -17.471 -30.137 10.577 1.00 89.94 381 ILE A CA 1
ATOM 2941 C C . ILE A 1 381 ? -15.961 -30.255 10.792 1.00 89.94 381 ILE A C 1
ATOM 2943 O O . ILE A 1 381 ? -15.505 -30.254 11.937 1.00 89.94 381 ILE A O 1
ATOM 2947 N N . ALA A 1 382 ? -15.169 -30.328 9.720 1.00 88.62 382 ALA A N 1
ATOM 2948 C CA . ALA A 1 382 ? -13.715 -30.411 9.830 1.00 88.62 382 ALA A CA 1
ATOM 2949 C C . ALA A 1 382 ? -13.126 -29.194 10.566 1.00 88.62 382 ALA A C 1
ATOM 2951 O O . ALA A 1 382 ? -12.245 -29.346 11.414 1.00 88.62 382 ALA A O 1
ATOM 2952 N N . ARG A 1 383 ? -13.638 -27.989 10.287 1.00 87.50 383 ARG A N 1
ATOM 2953 C CA . ARG A 1 383 ? -13.202 -26.746 10.942 1.00 87.50 383 ARG A CA 1
ATOM 2954 C C . ARG A 1 383 ? -13.641 -26.655 12.402 1.00 87.50 383 ARG A C 1
ATOM 2956 O O . ARG A 1 383 ? -12.828 -26.206 13.216 1.00 87.50 383 ARG A O 1
ATOM 2963 N N . LEU A 1 384 ? -14.863 -27.099 12.713 1.00 88.25 384 LEU A N 1
ATOM 2964 C CA . LEU A 1 384 ? -15.407 -27.171 14.074 1.00 88.25 384 LEU A CA 1
ATOM 2965 C C . LEU A 1 384 ? -14.602 -28.155 14.937 1.00 88.25 384 LEU A C 1
ATOM 2967 O O . LEU A 1 384 ? -14.136 -27.784 16.010 1.00 88.25 384 LEU A O 1
ATOM 2971 N N . ARG A 1 385 ? -14.330 -29.371 14.436 1.00 87.38 385 ARG A N 1
ATOM 2972 C CA . ARG A 1 385 ? -13.496 -30.374 15.134 1.00 87.38 385 ARG A CA 1
ATOM 2973 C C . ARG A 1 385 ? -12.048 -29.921 15.322 1.00 87.38 385 ARG A C 1
ATOM 2975 O O . ARG A 1 385 ? -11.413 -30.287 16.303 1.00 87.38 385 ARG A O 1
ATOM 2982 N N . ALA A 1 386 ? -11.521 -29.124 14.393 1.00 83.00 386 ALA A N 1
ATOM 2983 C CA . ALA A 1 386 ? -10.191 -28.533 14.514 1.00 83.00 386 ALA A CA 1
ATOM 2984 C C . ALA A 1 386 ? -10.134 -27.341 15.493 1.00 83.00 386 ALA A C 1
ATOM 2986 O O . ALA A 1 386 ? -9.058 -26.777 15.682 1.00 83.00 386 ALA A O 1
ATOM 2987 N N . GLY A 1 387 ? -11.268 -26.907 16.063 1.00 77.88 387 GLY A N 1
ATOM 2988 C CA . GLY A 1 387 ? -11.350 -25.732 16.939 1.00 77.88 387 GLY A CA 1
ATOM 2989 C C . GLY A 1 387 ? -11.012 -24.411 16.241 1.00 77.88 387 GLY A C 1
ATOM 2990 O O . GLY A 1 387 ? -10.721 -23.415 16.893 1.00 77.88 387 GLY A O 1
ATOM 2991 N N . SER A 1 388 ? -11.011 -24.402 14.906 1.00 72.19 388 SER A N 1
ATOM 2992 C CA . SER A 1 388 ? -10.668 -23.231 14.086 1.00 72.19 388 SER A CA 1
ATOM 2993 C C . SER A 1 388 ? -11.880 -22.357 13.744 1.00 72.19 388 SER A C 1
ATOM 2995 O O . SER A 1 388 ? -11.725 -21.288 13.154 1.00 72.19 388 SER A O 1
ATOM 2997 N N . MET A 1 389 ? -13.080 -22.826 14.095 1.00 70.69 389 MET A N 1
ATOM 2998 C CA . MET A 1 389 ? -14.342 -22.100 14.022 1.00 70.69 389 MET A CA 1
ATOM 2999 C C . MET A 1 389 ? -15.222 -22.471 15.227 1.00 70.69 389 MET A C 1
ATOM 3001 O O . MET A 1 389 ? -15.242 -23.652 15.588 1.00 70.69 389 MET A O 1
ATOM 3005 N N . PRO A 1 390 ? -16.005 -21.516 15.766 1.00 69.81 390 PRO A N 1
ATOM 3006 C CA . PRO A 1 390 ? -15.958 -20.073 15.485 1.00 69.81 390 PRO A CA 1
ATOM 3007 C C . PRO A 1 390 ? -14.682 -19.386 16.018 1.00 69.81 390 PRO A C 1
ATOM 3009 O O . PRO A 1 390 ? -13.915 -19.950 16.789 1.00 69.81 390 PRO A O 1
ATOM 3012 N N . CYS A 1 391 ? -14.400 -18.163 15.557 1.00 62.97 391 CYS A N 1
ATOM 3013 C CA . CYS A 1 391 ? -13.164 -17.440 15.902 1.00 62.97 391 CYS A CA 1
ATOM 3014 C C . CYS A 1 391 ? -13.085 -16.980 17.370 1.00 62.97 391 CYS A C 1
ATOM 3016 O O . CYS A 1 391 ? -12.056 -16.458 17.794 1.00 62.97 391 CYS A O 1
ATOM 3018 N N . ASP A 1 392 ? -14.174 -17.123 18.122 1.00 62.56 392 ASP A N 1
ATOM 3019 C CA . ASP A 1 392 ? -14.343 -16.665 19.499 1.00 62.56 392 ASP A CA 1
ATOM 3020 C C . ASP A 1 392 ? -14.673 -17.799 20.488 1.00 62.56 392 ASP A C 1
ATOM 3022 O O . ASP A 1 392 ? -14.999 -17.522 21.640 1.00 62.56 392 ASP A O 1
ATOM 3026 N N . GLY A 1 393 ? -14.557 -19.067 20.076 1.00 69.75 393 GLY A N 1
ATOM 3027 C CA . GLY A 1 393 ? -14.769 -20.222 20.952 1.00 69.75 393 GLY A CA 1
ATOM 3028 C C . GLY A 1 393 ? -14.909 -21.540 20.188 1.00 69.75 393 GLY A C 1
ATOM 3029 O O . GLY A 1 393 ? -15.077 -21.542 18.976 1.00 69.75 393 GLY A O 1
ATOM 3030 N N . VAL A 1 394 ? -14.841 -22.675 20.888 1.00 81.50 394 VAL A N 1
ATOM 3031 C CA . VAL A 1 394 ? -15.018 -24.014 20.291 1.00 81.50 394 VAL A CA 1
ATOM 3032 C C . VAL A 1 394 ? -16.438 -24.509 20.568 1.00 81.50 394 VAL A C 1
ATOM 3034 O O . VAL A 1 394 ? -16.950 -24.318 21.671 1.00 81.50 394 VAL A O 1
ATOM 3037 N N . TRP A 1 395 ? -17.080 -25.142 19.582 1.00 85.94 395 TRP A N 1
ATOM 3038 C CA . TRP A 1 395 ? -18.379 -25.790 19.787 1.00 85.94 395 TRP A CA 1
ATOM 3039 C C . TRP A 1 395 ? -18.269 -27.011 20.714 1.00 85.94 395 TRP A C 1
ATOM 3041 O O . TRP A 1 395 ? -17.313 -27.776 20.583 1.00 85.94 395 TRP A O 1
ATOM 3051 N N . PRO A 1 396 ? -19.258 -27.251 21.596 1.00 87.81 396 PRO A N 1
ATOM 3052 C CA . PRO A 1 396 ? -19.366 -28.513 22.321 1.00 87.81 396 PRO A CA 1
ATOM 3053 C C . PRO A 1 396 ? -19.482 -29.714 21.368 1.00 87.81 396 PRO A C 1
ATOM 3055 O O . PRO A 1 396 ? -20.156 -29.634 20.336 1.00 87.81 396 PRO A O 1
ATOM 3058 N N . ASP A 1 397 ? -18.896 -30.854 21.744 1.00 87.62 397 ASP A N 1
ATOM 3059 C CA . ASP A 1 397 ? -18.912 -32.085 20.930 1.00 87.62 397 ASP A CA 1
ATOM 3060 C C . ASP A 1 397 ? -20.336 -32.553 20.589 1.00 87.62 397 ASP A C 1
ATOM 3062 O O . ASP A 1 397 ? -20.599 -33.058 19.497 1.00 87.62 397 ASP A O 1
ATOM 3066 N N . GLU A 1 398 ? -21.278 -32.330 21.503 1.00 88.88 398 GLU A N 1
ATOM 3067 C CA . GLU A 1 398 ? -22.701 -32.630 21.338 1.00 88.88 398 GLU A CA 1
ATOM 3068 C C . GLU A 1 398 ? -23.357 -31.846 20.185 1.00 88.88 398 GLU A C 1
ATOM 3070 O O . GLU A 1 398 ? -24.192 -32.396 19.470 1.00 88.88 398 GLU A O 1
ATOM 3075 N N . TRP A 1 399 ? -22.937 -30.607 19.914 1.00 90.62 399 TRP A N 1
ATOM 3076 C CA . TRP A 1 399 ? -23.462 -29.818 18.788 1.00 90.62 399 TRP A CA 1
ATOM 3077 C C . TRP A 1 399 ? -22.889 -30.302 17.464 1.00 90.62 399 TRP A C 1
ATOM 3079 O O . TRP A 1 399 ? -23.600 -30.416 16.463 1.00 90.62 399 TRP A O 1
ATOM 3089 N N . ILE A 1 400 ? -21.596 -30.635 17.469 1.00 91.69 400 ILE A N 1
ATOM 3090 C CA . ILE A 1 400 ? -20.918 -31.219 16.310 1.00 91.69 400 ILE A CA 1
ATOM 3091 C C . ILE A 1 400 ? -21.573 -32.563 15.957 1.00 91.69 400 ILE A C 1
ATOM 3093 O O . ILE A 1 400 ? -21.768 -32.857 14.777 1.00 91.69 400 ILE A O 1
ATOM 3097 N N . ALA A 1 401 ? -21.965 -33.356 16.960 1.00 91.00 401 ALA A N 1
ATOM 3098 C CA . ALA A 1 401 ? -22.681 -34.613 16.763 1.00 91.00 401 ALA A CA 1
ATOM 3099 C C . ALA A 1 401 ? -24.067 -34.413 16.124 1.00 91.00 401 ALA A C 1
ATOM 3101 O O . ALA A 1 401 ? -24.432 -35.172 15.226 1.00 91.00 401 ALA A O 1
ATOM 3102 N N . VAL A 1 402 ? -24.816 -33.376 16.518 1.00 92.06 402 VAL A N 1
ATOM 3103 C CA . VAL A 1 402 ? -26.113 -33.045 15.897 1.00 92.06 402 VAL A CA 1
ATOM 3104 C C . VAL A 1 402 ? -25.945 -32.637 14.431 1.00 92.06 402 VAL A C 1
ATOM 3106 O O . VAL A 1 402 ? -26.688 -33.129 13.580 1.00 92.06 402 VAL A O 1
ATOM 3109 N N . LEU A 1 403 ? -24.942 -31.810 14.111 1.00 92.44 403 LEU A N 1
ATOM 3110 C CA . LEU A 1 403 ? -24.638 -31.432 12.727 1.00 92.44 403 LEU A CA 1
ATOM 3111 C C . LEU A 1 403 ? -24.208 -32.639 11.881 1.00 92.44 403 LEU A C 1
ATOM 3113 O O . LEU A 1 403 ? -24.669 -32.786 10.751 1.00 92.44 403 LEU A O 1
ATOM 3117 N N . GLN A 1 404 ? -23.377 -33.529 12.434 1.00 93.44 404 GLN A N 1
ATOM 3118 C CA . GLN A 1 404 ? -22.990 -34.773 11.764 1.00 93.44 404 GLN A CA 1
ATOM 3119 C C . GLN A 1 404 ? -24.212 -35.651 11.482 1.00 93.44 404 GLN A C 1
ATOM 3121 O O . GLN A 1 404 ? -24.396 -36.089 10.352 1.00 93.44 404 GLN A O 1
ATOM 3126 N N . ARG A 1 405 ? -25.089 -35.842 12.474 1.00 93.06 405 ARG A N 1
ATOM 3127 C CA . ARG A 1 405 ? -26.310 -36.643 12.323 1.00 93.06 405 ARG A CA 1
ATOM 3128 C C . ARG A 1 405 ? -27.237 -36.079 11.245 1.00 93.06 405 ARG A C 1
ATOM 3130 O O . ARG A 1 405 ? -27.842 -36.845 10.502 1.00 93.06 405 ARG A O 1
ATOM 3137 N N . TRP A 1 406 ? -27.329 -34.756 11.131 1.00 94.62 406 TRP A N 1
ATOM 3138 C CA . TRP A 1 406 ? -28.091 -34.109 10.064 1.00 94.62 406 TRP A CA 1
ATOM 3139 C C . TRP A 1 406 ? -27.506 -34.382 8.672 1.00 94.62 406 TRP A C 1
ATOM 3141 O O . TRP A 1 406 ? -28.260 -34.763 7.773 1.00 94.62 406 TRP A O 1
ATOM 3151 N N . LEU A 1 407 ? -26.181 -34.272 8.502 1.00 92.75 407 LEU A N 1
ATOM 3152 C CA . LEU A 1 407 ? -25.512 -34.636 7.244 1.00 92.75 407 LEU A CA 1
ATOM 3153 C C . LEU A 1 407 ? -25.752 -36.108 6.887 1.00 92.75 407 LEU A C 1
ATOM 3155 O O . LEU A 1 407 ? -26.160 -36.409 5.766 1.00 92.75 407 LEU A O 1
ATOM 3159 N N . ASP A 1 408 ? -25.581 -37.004 7.860 1.00 92.12 408 ASP A N 1
ATOM 3160 C CA . ASP A 1 408 ? -25.742 -38.451 7.679 1.00 92.12 408 ASP A CA 1
ATOM 3161 C C . ASP A 1 408 ? -27.195 -38.834 7.338 1.00 92.12 408 ASP A C 1
ATOM 3163 O O . ASP A 1 408 ? -27.440 -39.808 6.628 1.00 92.12 408 ASP A O 1
ATOM 3167 N N . SER A 1 409 ? -28.172 -38.046 7.802 1.00 91.00 409 SER A N 1
ATOM 3168 C CA . SER A 1 409 ? -29.603 -38.243 7.527 1.00 91.00 409 SER A CA 1
ATOM 3169 C C . SER A 1 409 ? -30.070 -37.737 6.154 1.00 91.00 409 SER A C 1
ATOM 3171 O O . SER A 1 409 ? -31.261 -37.794 5.852 1.00 91.00 409 SER A O 1
ATOM 3173 N N . GLY A 1 410 ? -29.156 -37.244 5.311 1.00 89.75 410 GLY A N 1
ATOM 3174 C CA . GLY A 1 410 ? -29.489 -36.711 3.988 1.00 89.75 410 GLY A CA 1
ATOM 3175 C C . GLY A 1 410 ? -29.933 -35.247 3.996 1.00 89.75 410 GLY A C 1
ATOM 3176 O O . GLY A 1 410 ? -30.573 -34.809 3.044 1.00 89.75 410 GLY A O 1
ATOM 3177 N N . MET A 1 411 ? -29.572 -34.494 5.041 1.00 93.44 411 MET A N 1
ATOM 3178 C CA . MET A 1 411 ? -29.743 -33.038 5.141 1.00 93.44 411 MET A CA 1
ATOM 3179 C C . MET A 1 411 ? -31.188 -32.525 4.959 1.00 93.44 411 MET A C 1
ATOM 3181 O O . MET A 1 411 ? -31.426 -31.627 4.146 1.00 93.44 411 MET A O 1
ATOM 3185 N N . PRO A 1 412 ? -32.173 -33.053 5.708 1.00 89.62 412 PRO A N 1
ATOM 3186 C CA . PRO A 1 412 ? -33.559 -32.585 5.633 1.00 89.62 412 PRO A CA 1
ATOM 3187 C C . PRO A 1 412 ? -33.696 -31.113 6.066 1.00 89.62 412 PRO A C 1
ATOM 3189 O O . PRO A 1 412 ? -33.018 -30.656 6.991 1.00 89.62 412 PRO A O 1
ATOM 3192 N N . GLU A 1 413 ? -34.571 -30.370 5.390 1.00 89.50 413 GLU A N 1
ATOM 3193 C CA . GLU A 1 413 ? -34.789 -28.931 5.614 1.00 89.50 413 GLU A CA 1
ATOM 3194 C C . GLU A 1 413 ? -35.414 -28.598 6.975 1.00 89.50 413 GLU A C 1
ATOM 3196 O O . GLU A 1 413 ? -36.332 -29.317 7.428 1.00 89.50 413 GLU A O 1
#

Sequence (413 aa):
GSHAQTGFTGAKDPKRVADRRDTYRGLQVTILDNRGICAHSGFCTDRLSTAFHAGSEPFVTPSGARLDDLVSAVRSCPSGALSYAIDGTEARDQVDQDRPPAIEVSKDGPYRITGGIPLTDGHGEPEARNTGASLEHYSLCRCGQSQNKPFCSGMHWYVNFADPPPPEDPNLFQWVGGLPALRRMTRLFYAKYVPEEPLLAPLFANMSPDHPERVAAWLGEVFGGPKIYTERHGGYPHMISQHLGKGITEPMRARWAALIQKAADDAGVPADAEFRAAFVAYIEWGSRIAVENSSSGAKPPEGLPVPRWWWVCDATPAARVSALAPQEEEPPPPPLPAQDEPVSFAAHIKPLFRSRDRNSMKFVFDLWSHDDVCRHGEAIIARLRAGSMPCDGVWPDEWIAVLQRWLDSGMPE

pLDDT: mean 87.56, std 10.11, range [46.47, 98.12]